Protein AF-0000000069503944 (afdb_homodimer)

Secondary structure (DSSP, 8-state):
-BTTTTB------S---HHHHHHHIIIIIIHHH---SEEEE-S-GGGGSHHHHHHHHHHTPEEEE--TT-HHHHHHHHHHHHHHHHHHHTTT-S-HHHHHHHHHHHHHHSPBTTBSS-HHHHHHSSPEEE-GGGG--S------TTS-HHHHHHHHHHHHTS-EEGGG--SSS-SEEEP-GGG-SEEEEE--SSS-GGGS-EEEEEEEEEE-SSEEEEEETTEEEEEEGGGEEEPEEE--TTS--------------SEEE-TTS-EEE---------/-BTTTTB------S---HHHHHHHIIIIIIHHH---SEEEE-S-GGGGSHHHHHHHHHHTPEEEE--TT-HHHHHHHHHHHHHHHHHHHTTT-S-HHHHHHHHHHHHHHSPBTTBSS-HHHHHHSSPEEE-GGGG--S------TTS-HHHHHHHHHHHHTS-EEGGG--SSS-SEEEP-GGG-SEEEEE--SSS-GGGS-EEEEEEEEEE-SSEEEEEETTEEEEEEGGGEEEPEEE--TTS--------------SEEE-TTS-EEE---------

Radius of gyration: 28.43 Å; Cα contacts (8 Å, |Δi|>4): 899; chains: 2; bounding box: 60×109×86 Å

Structure (mmCIF, N/CA/C/O backbone):
data_AF-0000000069503944-model_v1
#
loop_
_entity.id
_entity.type
_entity.pdbx_description
1 polymer 'Integrase catalytic domain-containing protein'
#
loop_
_atom_site.group_PDB
_atom_site.id
_atom_site.type_symbol
_atom_site.label_atom_id
_atom_site.label_alt_id
_atom_site.label_comp_id
_atom_site.label_asym_id
_atom_site.label_entity_id
_atom_site.label_seq_id
_atom_site.pdbx_PDB_ins_code
_atom_site.Cartn_x
_atom_site.Cartn_y
_atom_site.Cartn_z
_atom_site.occupancy
_atom_site.B_iso_or_equiv
_atom_site.auth_seq_id
_atom_site.auth_comp_id
_atom_site.auth_asym_id
_atom_site.auth_atom_id
_atom_site.pdbx_PDB_model_num
ATOM 1 N N . MET A 1 1 ? -11.898 -1.42 -0.813 1 74.88 1 MET A N 1
ATOM 2 C CA . MET A 1 1 ? -11.641 -1.3 0.619 1 74.88 1 MET A CA 1
ATOM 3 C C . MET A 1 1 ? -11.383 -2.668 1.242 1 74.88 1 MET A C 1
ATOM 5 O O . MET A 1 1 ? -12.062 -3.643 0.906 1 74.88 1 MET A O 1
ATOM 9 N N . TYR A 1 2 ? -10.242 -2.635 2.072 1 71.25 2 TYR A N 1
ATOM 10 C CA . TYR A 1 2 ? -10.125 -3.756 3 1 71.25 2 TYR A CA 1
ATOM 11 C C . TYR A 1 2 ? -11.016 -3.547 4.219 1 71.25 2 TYR A C 1
ATOM 13 O O . TYR A 1 2 ? -10.711 -2.719 5.082 1 71.25 2 TYR A O 1
ATOM 21 N N . ARG A 1 3 ? -12.062 -4.277 4.316 1 67.62 3 ARG A N 1
ATOM 22 C CA . ARG A 1 3 ? -13.125 -4 5.277 1 67.62 3 ARG A CA 1
ATOM 23 C C . ARG A 1 3 ? -12.633 -4.188 6.707 1 67.62 3 ARG A C 1
ATOM 25 O O . ARG A 1 3 ? -12.93 -3.371 7.582 1 67.62 3 ARG A O 1
ATOM 32 N N . PHE A 1 4 ? -11.906 -5.23 6.918 1 68.62 4 PHE A N 1
ATOM 33 C CA . PHE A 1 4 ? -11.5 -5.539 8.281 1 68.62 4 PHE A CA 1
ATOM 34 C C . PHE A 1 4 ? -10.633 -4.422 8.852 1 68.62 4 PHE A C 1
ATOM 36 O O . PHE A 1 4 ? -10.758 -4.082 10.031 1 68.62 4 PHE A O 1
ATOM 43 N N . PHE A 1 5 ? -9.898 -3.787 8.031 1 72.25 5 PHE A N 1
ATOM 44 C CA . PHE A 1 5 ? -8.992 -2.748 8.5 1 72.25 5 PHE A CA 1
ATOM 45 C C . PHE A 1 5 ? -9.531 -1.364 8.156 1 72.25 5 PHE A C 1
ATOM 47 O O . PHE A 1 5 ? -8.922 -0.352 8.508 1 72.25 5 PHE A O 1
ATOM 54 N N . ARG A 1 6 ? -10.68 -1.312 7.492 1 76.19 6 ARG A N 1
ATOM 55 C CA . ARG A 1 6 ? -11.273 -0.061 7.027 1 76.19 6 ARG A CA 1
ATOM 56 C C . ARG A 1 6 ? -10.266 0.748 6.215 1 76.19 6 ARG A C 1
ATOM 58 O O . ARG A 1 6 ? -10.156 1.964 6.383 1 76.19 6 ARG A O 1
ATOM 65 N N . TRP A 1 7 ? -9.477 0.04 5.457 1 84.25 7 TRP A N 1
ATOM 66 C CA . TRP A 1 7 ? -8.461 0.648 4.598 1 84.25 7 TRP A CA 1
ATOM 67 C C . TRP A 1 7 ? -9.047 0.993 3.23 1 84.25 7 TRP A C 1
ATOM 69 O O . TRP A 1 7 ? -9.391 0.1 2.451 1 84.25 7 TRP A O 1
ATOM 79 N N . PRO A 1 8 ? -9.094 2.268 2.977 1 88.5 8 PRO A N 1
ATOM 80 C CA . PRO A 1 8 ? -9.625 2.646 1.666 1 88.5 8 PRO A CA 1
ATOM 81 C C . PRO A 1 8 ? -8.531 2.822 0.613 1 88.5 8 PRO A C 1
ATOM 83 O O . PRO A 1 8 ? -7.438 3.297 0.928 1 88.5 8 PRO A O 1
ATOM 86 N N . GLU A 1 9 ? -8.789 2.291 -0.595 1 89.19 9 GLU A N 1
ATOM 87 C CA . GLU A 1 9 ? -8.047 2.662 -1.796 1 89.19 9 GLU A CA 1
ATOM 88 C C . GLU A 1 9 ? -8.953 3.348 -2.814 1 89.19 9 GLU A C 1
ATOM 90 O O . GLU A 1 9 ? -10.094 2.922 -3.029 1 89.19 9 GLU A O 1
ATOM 95 N N . ALA A 1 10 ? -8.492 4.445 -3.303 1 89.25 10 ALA A N 1
ATOM 96 C CA . ALA A 1 10 ? -9.25 5.191 -4.301 1 89.25 10 ALA A CA 1
ATOM 97 C C . ALA A 1 10 ? -8.414 5.453 -5.547 1 89.25 10 ALA A C 1
ATOM 99 O O . ALA A 1 10 ? -7.281 5.93 -5.453 1 89.25 10 ALA A O 1
ATOM 100 N N . PHE A 1 11 ? -8.984 5.109 -6.688 1 90.44 11 PHE A N 1
ATOM 101 C CA . PHE A 1 11 ? -8.289 5.277 -7.957 1 90.44 11 PHE A CA 1
ATOM 102 C C . PHE A 1 11 ? -9.148 6.047 -8.953 1 90.44 11 PHE A C 1
ATOM 104 O O . PHE A 1 11 ? -10.289 5.66 -9.219 1 90.44 11 PHE A O 1
ATOM 111 N N . PRO A 1 12 ? -8.5 7.133 -9.445 1 87.69 12 PRO A N 1
ATOM 112 C CA . PRO A 1 12 ? -9.242 7.781 -10.531 1 87.69 12 PRO A CA 1
ATOM 113 C C . PRO A 1 12 ? -9.32 6.914 -11.781 1 87.69 12 PRO A C 1
ATOM 115 O O . PRO A 1 12 ? -8.367 6.199 -12.109 1 87.69 12 PRO A O 1
ATOM 118 N N . MET A 1 13 ? -10.461 6.844 -12.352 1 87.5 13 MET A N 1
ATOM 119 C CA . MET A 1 13 ? -10.641 6.047 -13.562 1 87.5 13 MET A CA 1
ATOM 120 C C . MET A 1 13 ? -11.117 6.918 -14.719 1 87.5 13 MET A C 1
ATOM 122 O O . MET A 1 13 ? -11.922 7.828 -14.523 1 87.5 13 MET A O 1
ATOM 126 N N . SER A 1 14 ? -10.531 6.582 -15.938 1 85.44 14 SER A N 1
ATOM 127 C CA . SER A 1 14 ? -10.93 7.316 -17.141 1 85.44 14 SER A CA 1
ATOM 128 C C . SER A 1 14 ? -12.32 6.898 -17.594 1 85.44 14 SER A C 1
ATOM 130 O O . SER A 1 14 ? -13.047 7.695 -18.188 1 85.44 14 SER A O 1
ATOM 132 N N . ASP A 1 15 ? -12.664 5.629 -17.391 1 87.69 15 ASP A N 1
ATOM 133 C CA . ASP A 1 15 ? -13.961 5.078 -17.75 1 87.69 15 ASP A CA 1
ATOM 134 C C . ASP A 1 15 ? -14.352 3.926 -16.828 1 87.69 15 ASP A C 1
ATOM 136 O O . ASP A 1 15 ? -13.57 3.537 -15.953 1 87.69 15 ASP A O 1
ATOM 140 N N . GLN A 1 16 ? -15.547 3.531 -17.047 1 85.75 16 GLN A N 1
ATOM 141 C CA . GLN A 1 16 ? -16.031 2.467 -16.172 1 85.75 16 GLN A CA 1
ATOM 142 C C . GLN A 1 16 ? -16.109 1.139 -16.922 1 85.75 16 GLN A C 1
ATOM 144 O O . GLN A 1 16 ? -16.953 0.296 -16.609 1 85.75 16 GLN A O 1
ATOM 149 N N . LEU A 1 17 ? -15.273 1.014 -17.844 1 86.88 17 LEU A N 1
ATOM 150 C CA . LEU A 1 17 ? -15.273 -0.232 -18.594 1 86.88 17 LEU A CA 1
ATOM 151 C C . LEU A 1 17 ? -14.719 -1.379 -17.766 1 86.88 17 LEU A C 1
ATOM 153 O O . LEU A 1 17 ? -13.883 -1.162 -16.875 1 86.88 17 LEU A O 1
ATOM 157 N N . ALA A 1 18 ? -15.133 -2.506 -18.125 1 85.88 18 ALA A N 1
ATOM 158 C CA . ALA A 1 18 ? -14.758 -3.697 -17.359 1 85.88 18 ALA A CA 1
ATOM 159 C C . ALA A 1 18 ? -13.242 -3.887 -17.344 1 85.88 18 ALA A C 1
ATOM 161 O O . ALA A 1 18 ? -12.664 -4.23 -16.312 1 85.88 18 ALA A O 1
ATOM 162 N N . ASP A 1 19 ? -12.656 -3.613 -18.453 1 86.88 19 ASP A N 1
ATOM 163 C CA . ASP A 1 19 ? -11.211 -3.781 -18.547 1 86.88 19 ASP A CA 1
ATOM 164 C C . ASP A 1 19 ? -10.477 -2.811 -17.625 1 86.88 19 ASP A C 1
ATOM 166 O O . ASP A 1 19 ? -9.523 -3.195 -16.938 1 86.88 19 ASP A O 1
ATOM 170 N N . THR A 1 20 ? -10.938 -1.623 -17.688 1 89.25 20 THR A N 1
ATOM 171 C CA . THR A 1 20 ? -10.328 -0.6 -16.844 1 89.25 20 THR A CA 1
ATOM 172 C C . THR A 1 20 ? -10.484 -0.954 -15.359 1 89.25 20 THR A C 1
ATOM 174 O O . THR A 1 20 ? -9.523 -0.892 -14.594 1 89.25 20 THR A O 1
ATOM 177 N N . VAL A 1 21 ? -11.609 -1.368 -15 1 90.25 21 VAL A N 1
ATOM 178 C CA . VAL A 1 21 ? -11.906 -1.705 -13.617 1 90.25 21 VAL A CA 1
ATOM 179 C C . VAL A 1 21 ? -11.078 -2.918 -13.188 1 90.25 21 VAL A C 1
ATOM 181 O O . VAL A 1 21 ? -10.5 -2.93 -12.102 1 90.25 21 VAL A O 1
ATOM 184 N N . ALA A 1 22 ? -11.055 -3.857 -14.047 1 90.69 22 ALA A N 1
ATOM 185 C CA . ALA A 1 22 ? -10.305 -5.07 -13.742 1 90.69 22 ALA A CA 1
ATOM 186 C C . ALA A 1 22 ? -8.82 -4.77 -13.555 1 90.69 22 ALA A C 1
ATOM 188 O O . ALA A 1 22 ? -8.188 -5.273 -12.625 1 90.69 22 ALA A O 1
ATOM 189 N N . ARG A 1 23 ? -8.359 -3.941 -14.383 1 89.94 23 ARG A N 1
ATOM 190 C CA . ARG A 1 23 ? -6.945 -3.574 -14.312 1 89.94 23 ARG A CA 1
ATOM 191 C C . ARG A 1 23 ? -6.641 -2.818 -13.023 1 89.94 23 ARG A C 1
ATOM 193 O O . ARG A 1 23 ? -5.637 -3.09 -12.367 1 89.94 23 ARG A O 1
ATOM 200 N N . ILE A 1 24 ? -7.441 -1.961 -12.711 1 91.38 24 ILE A N 1
ATOM 201 C CA . ILE A 1 24 ? -7.242 -1.155 -11.516 1 91.38 24 ILE A CA 1
ATOM 202 C C . ILE A 1 24 ? -7.344 -2.043 -10.273 1 91.38 24 ILE A C 1
ATOM 204 O O . ILE A 1 24 ? -6.57 -1.886 -9.328 1 91.38 24 ILE A O 1
ATOM 208 N N . LEU A 1 25 ? -8.266 -2.945 -10.281 1 92.56 25 LEU A N 1
ATOM 209 C CA . LEU A 1 25 ? -8.406 -3.867 -9.164 1 92.56 25 LEU A CA 1
ATOM 210 C C . LEU A 1 25 ? -7.145 -4.707 -8.992 1 92.56 25 LEU A C 1
ATOM 212 O O . LEU A 1 25 ? -6.648 -4.871 -7.871 1 92.56 25 LEU A O 1
ATOM 216 N N . TYR A 1 26 ? -6.688 -5.195 -10.086 1 92.31 26 TYR A N 1
ATOM 217 C CA . TYR A 1 26 ? -5.508 -6.051 -10.016 1 92.31 26 TYR A CA 1
ATOM 218 C C . TYR A 1 26 ? -4.277 -5.246 -9.617 1 92.31 26 TYR A C 1
ATOM 220 O O . TYR A 1 26 ? -3.607 -5.566 -8.625 1 92.31 26 TYR A O 1
ATOM 228 N N . ASP A 1 27 ? -3.988 -4.148 -10.312 1 91.06 27 ASP A N 1
ATOM 229 C CA . ASP A 1 27 ? -2.775 -3.365 -10.102 1 91.06 27 ASP A CA 1
ATOM 230 C C . ASP A 1 27 ? -2.84 -2.604 -8.773 1 91.06 27 ASP A C 1
ATOM 232 O O . ASP A 1 27 ? -1.824 -2.443 -8.094 1 91.06 27 ASP A O 1
ATOM 236 N N . GLY A 1 28 ? -3.945 -2.201 -8.484 1 90.12 28 GLY A N 1
ATOM 237 C CA . GLY A 1 28 ? -4.105 -1.33 -7.328 1 90.12 28 GLY A CA 1
ATOM 238 C C . GLY A 1 28 ? -4.266 -2.09 -6.023 1 90.12 28 GLY A C 1
ATOM 239 O O . GLY A 1 28 ? -3.797 -1.641 -4.977 1 90.12 28 GLY A O 1
ATOM 240 N N . TRP A 1 29 ? -4.926 -3.193 -6.141 1 91.5 29 TRP A N 1
ATOM 241 C CA . TRP A 1 29 ? -5.238 -3.893 -4.898 1 91.5 29 TRP A CA 1
ATOM 242 C C . TRP A 1 29 ? -4.512 -5.23 -4.828 1 91.5 29 TRP A C 1
ATOM 244 O O . TRP A 1 29 ? -3.684 -5.449 -3.941 1 91.5 29 TRP A O 1
ATOM 254 N N . ILE A 1 30 ? -4.801 -6.086 -5.758 1 91.5 30 ILE A N 1
ATOM 255 C CA . ILE A 1 30 ? -4.34 -7.469 -5.688 1 91.5 30 ILE A CA 1
ATOM 256 C C . ILE A 1 30 ? -2.814 -7.504 -5.633 1 91.5 30 ILE A C 1
ATOM 258 O O . ILE A 1 30 ? -2.234 -8.234 -4.828 1 91.5 30 ILE A O 1
ATOM 262 N N . ALA A 1 31 ? -2.211 -6.75 -6.43 1 90.19 31 ALA A N 1
ATOM 263 C CA . ALA A 1 31 ? -0.754 -6.75 -6.527 1 90.19 31 ALA A CA 1
ATOM 264 C C . ALA A 1 31 ? -0.118 -6.23 -5.242 1 90.19 31 ALA A C 1
ATOM 266 O O . ALA A 1 31 ? 1.064 -6.469 -4.988 1 90.19 31 ALA A O 1
ATOM 267 N N . ARG A 1 32 ? -0.896 -5.57 -4.441 1 87.81 32 ARG A N 1
ATOM 268 C CA . ARG A 1 32 ? -0.339 -4.938 -3.246 1 87.81 32 ARG A CA 1
ATOM 269 C C . ARG A 1 32 ? -0.749 -5.695 -1.987 1 87.81 32 ARG A C 1
ATOM 271 O O . ARG A 1 32 ? 0.05 -5.848 -1.061 1 87.81 32 ARG A O 1
ATOM 278 N N . PHE A 1 33 ? -1.939 -6.152 -2.012 1 88.69 33 PHE A N 1
ATOM 279 C CA . PHE A 1 33 ? -2.473 -6.703 -0.77 1 88.69 33 PHE A CA 1
ATOM 280 C C . PHE A 1 33 ? -2.754 -8.195 -0.917 1 88.69 33 PHE A C 1
ATOM 282 O O . PHE A 1 33 ? -3.119 -8.859 0.054 1 88.69 33 PHE A O 1
ATOM 289 N N . GLY A 1 34 ? -2.562 -8.68 -2.113 1 88.75 34 GLY A N 1
ATOM 290 C CA . GLY A 1 34 ? -2.889 -10.078 -2.344 1 88.75 34 GLY A CA 1
ATOM 291 C C . GLY A 1 34 ? -4.359 -10.312 -2.645 1 88.75 34 GLY A C 1
ATOM 292 O O . GLY A 1 34 ? -5.141 -9.359 -2.709 1 88.75 34 GLY A O 1
ATOM 293 N N . VAL A 1 35 ? -4.688 -11.547 -2.805 1 90.62 35 VAL A N 1
ATOM 294 C CA . VAL A 1 35 ? -6.035 -11.938 -3.209 1 90.62 35 VAL A CA 1
ATOM 295 C C . VAL A 1 35 ? -6.949 -11.977 -1.988 1 90.62 35 VAL A C 1
ATOM 297 O O . VAL A 1 35 ? -6.676 -12.695 -1.021 1 90.62 35 VAL A O 1
ATOM 300 N N . PRO A 1 36 ? -8 -11.219 -2.053 1 88.5 36 PRO A N 1
ATOM 301 C CA . PRO A 1 36 ? -8.977 -11.328 -0.964 1 88.5 36 PRO A CA 1
ATOM 302 C C . PRO A 1 36 ? -9.844 -12.578 -1.074 1 88.5 36 PRO A C 1
ATOM 304 O O . PRO A 1 36 ? -10.016 -13.125 -2.168 1 88.5 36 PRO A O 1
ATOM 307 N N . GLU A 1 37 ? -10.352 -12.945 0.055 1 84.69 37 GLU A N 1
ATOM 308 C CA . GLU A 1 37 ? -11.258 -14.094 0.048 1 84.69 37 GLU A CA 1
ATOM 309 C C . GLU A 1 37 ? -12.578 -13.75 -0.638 1 84.69 37 GLU A C 1
ATOM 311 O O . GLU A 1 37 ? -13.078 -14.531 -1.445 1 84.69 37 GLU A O 1
ATOM 316 N N . ILE A 1 38 ? -13.062 -12.602 -0.254 1 86.56 38 ILE A N 1
ATOM 317 C CA . ILE A 1 38 ? -14.367 -12.188 -0.761 1 86.56 38 ILE A CA 1
ATOM 318 C C . ILE A 1 38 ? -14.258 -10.797 -1.382 1 86.56 38 ILE A C 1
ATOM 320 O O . ILE A 1 38 ? -13.617 -9.906 -0.818 1 86.56 38 ILE A O 1
ATOM 324 N N . ILE A 1 39 ? -14.727 -10.695 -2.555 1 89.06 39 ILE A N 1
ATOM 325 C CA . ILE A 1 39 ? -14.883 -9.398 -3.199 1 89.06 39 ILE A CA 1
ATOM 326 C C . ILE A 1 39 ? -16.359 -9.016 -3.244 1 89.06 39 ILE A C 1
ATOM 328 O O . ILE A 1 39 ? -17.172 -9.703 -3.881 1 89.06 39 ILE A O 1
ATOM 332 N N . THR A 1 40 ? -16.719 -7.961 -2.551 1 87.69 40 THR A N 1
ATOM 333 C CA . THR A 1 40 ? -18.094 -7.465 -2.551 1 87.69 40 THR A CA 1
ATOM 334 C C . THR A 1 40 ? -18.25 -6.305 -3.525 1 87.69 40 THR A C 1
ATOM 336 O O . THR A 1 40 ? -17.484 -5.336 -3.477 1 87.69 40 THR A O 1
ATOM 339 N N . THR A 1 41 ? -19.125 -6.473 -4.43 1 87.69 41 THR A N 1
ATOM 340 C CA . THR A 1 41 ? -19.344 -5.426 -5.418 1 87.69 41 THR A CA 1
ATOM 341 C C . THR A 1 41 ? -20.781 -4.902 -5.344 1 87.69 41 THR A C 1
ATOM 343 O O . THR A 1 41 ? -21.672 -5.578 -4.82 1 87.69 41 THR A O 1
ATOM 346 N N . ASP A 1 42 ? -20.953 -3.723 -5.77 1 83.69 42 ASP A N 1
ATOM 347 C CA . ASP A 1 42 ? -22.328 -3.271 -5.988 1 83.69 42 ASP A CA 1
ATOM 348 C C . ASP A 1 42 ? -22.906 -3.871 -7.266 1 83.69 42 ASP A C 1
ATOM 350 O O . ASP A 1 42 ? -22.328 -4.797 -7.844 1 83.69 42 ASP A O 1
ATOM 354 N N . ARG A 1 43 ? -24.078 -3.443 -7.68 1 78.94 43 ARG A N 1
ATOM 355 C CA . ARG A 1 43 ? -24.75 -4.047 -8.828 1 78.94 43 ARG A CA 1
ATOM 356 C C . ARG A 1 43 ? -24.406 -3.311 -10.117 1 78.94 43 ARG A C 1
ATOM 358 O O . ARG A 1 43 ? -25.203 -3.293 -11.062 1 78.94 43 ARG A O 1
ATOM 365 N N . GLY A 1 44 ? -23.266 -2.744 -10.133 1 82.31 44 GLY A N 1
ATOM 366 C CA . GLY A 1 44 ? -22.859 -2.062 -11.352 1 82.31 44 GLY A CA 1
ATOM 367 C C . GLY A 1 44 ? -22.578 -3.012 -12.5 1 82.31 44 GLY A C 1
ATOM 368 O O . GLY A 1 44 ? -22.062 -4.113 -12.297 1 82.31 44 GLY A O 1
ATOM 369 N N . THR A 1 45 ? -22.797 -2.65 -13.633 1 82.88 45 THR A N 1
ATOM 370 C CA . THR A 1 45 ? -22.703 -3.488 -14.828 1 82.88 45 THR A CA 1
ATOM 371 C C . THR A 1 45 ? -21.266 -3.955 -15.055 1 82.88 45 THR A C 1
ATOM 373 O O . THR A 1 45 ? -21.047 -5.059 -15.547 1 82.88 45 THR A O 1
ATOM 376 N N . ASN A 1 46 ? -20.406 -3.16 -14.75 1 84.75 46 ASN A N 1
ATOM 377 C CA . ASN A 1 46 ? -19 -3.518 -14.938 1 84.75 46 ASN A CA 1
ATOM 378 C C . ASN A 1 46 ? -18.625 -4.742 -14.109 1 84.75 46 ASN A C 1
ATOM 380 O O . ASN A 1 46 ? -17.812 -5.555 -14.531 1 84.75 46 ASN A O 1
ATOM 384 N N . PHE A 1 47 ? -19.25 -4.91 -13.016 1 86.5 47 PHE A N 1
ATOM 385 C CA . PHE A 1 47 ? -18.906 -6.016 -12.125 1 86.5 47 PHE A CA 1
ATOM 386 C C . PHE A 1 47 ? -19.688 -7.273 -12.516 1 86.5 47 PHE A C 1
ATOM 388 O O . PHE A 1 47 ? -19.438 -8.344 -11.961 1 86.5 47 PHE A O 1
ATOM 395 N N . GLU A 1 48 ? -20.547 -7.078 -13.453 1 83.62 48 GLU A N 1
ATOM 396 C CA . GLU A 1 48 ? -21.312 -8.219 -13.938 1 83.62 48 GLU A CA 1
ATOM 397 C C . GLU A 1 48 ? -20.781 -8.727 -15.273 1 83.62 48 GLU A C 1
ATOM 399 O O . GLU A 1 48 ? -21.281 -9.695 -15.828 1 83.62 48 GLU A O 1
ATOM 404 N N . SER A 1 49 ? -19.844 -8.125 -15.711 1 85.12 49 SER A N 1
ATOM 405 C CA . SER A 1 49 ? -19.25 -8.492 -16.984 1 85.12 49 SER A CA 1
ATOM 406 C C . SER A 1 49 ? -18.562 -9.852 -16.906 1 85.12 49 SER A C 1
ATOM 408 O O . SER A 1 49 ? -18.188 -10.312 -15.828 1 85.12 49 SER A O 1
ATOM 410 N N . ASN A 1 50 ? -18.453 -10.438 -18 1 86.88 50 ASN A N 1
ATOM 411 C CA . ASN A 1 50 ? -17.734 -11.703 -18.109 1 86.88 50 ASN A CA 1
ATOM 412 C C . ASN A 1 50 ? -16.266 -11.555 -17.688 1 86.88 50 ASN A C 1
ATOM 414 O O . ASN A 1 50 ? -15.703 -12.461 -17.078 1 86.88 50 ASN A O 1
ATOM 418 N N . LEU A 1 51 ? -15.844 -10.438 -18.031 1 86.56 51 LEU A N 1
ATOM 419 C CA . LEU A 1 51 ? -14.445 -10.195 -17.688 1 86.56 51 LEU A CA 1
ATOM 420 C C . LEU A 1 51 ? -14.25 -10.188 -16.172 1 86.56 51 LEU A C 1
ATOM 422 O O . LEU A 1 51 ? -13.312 -10.812 -15.664 1 86.56 51 LEU A O 1
ATOM 426 N N . PHE A 1 52 ? -15.086 -9.547 -15.531 1 89.38 52 PHE A N 1
ATOM 427 C CA . PHE A 1 52 ? -14.945 -9.461 -14.086 1 89.38 52 PHE A CA 1
ATOM 428 C C . PHE A 1 52 ? -15.164 -10.82 -13.438 1 89.38 52 PHE A C 1
ATOM 430 O O . PHE A 1 52 ? -14.461 -11.188 -12.492 1 89.38 52 PHE A O 1
ATOM 437 N N . GLN A 1 53 ? -16.016 -11.523 -13.953 1 87.5 53 GLN A N 1
ATOM 438 C CA . GLN A 1 53 ? -16.25 -12.875 -13.461 1 87.5 53 GLN A CA 1
ATOM 439 C C . GLN A 1 53 ? -15.016 -13.758 -13.688 1 87.5 53 GLN A C 1
ATOM 441 O O . GLN A 1 53 ? -14.609 -14.5 -12.789 1 87.5 53 GLN A O 1
ATOM 446 N N . ALA A 1 54 ? -14.516 -13.648 -14.812 1 88.5 54 ALA A N 1
ATOM 447 C CA . ALA A 1 54 ? -13.312 -14.414 -15.141 1 88.5 54 ALA A CA 1
ATOM 448 C C . ALA A 1 54 ? -12.148 -14.008 -14.242 1 88.5 54 ALA A C 1
ATOM 450 O O . ALA A 1 54 ? -11.336 -14.852 -13.844 1 88.5 54 ALA A O 1
ATOM 451 N N . LEU A 1 55 ? -12.078 -12.727 -13.984 1 89.94 55 LEU A N 1
ATOM 452 C CA . LEU A 1 55 ? -11.016 -12.234 -13.102 1 89.94 55 LEU A CA 1
ATOM 453 C C . LEU A 1 55 ? -11.164 -12.82 -11.703 1 89.94 55 LEU A C 1
ATOM 455 O O . LEU A 1 55 ? -10.18 -13.266 -11.109 1 89.94 55 LEU A O 1
ATOM 459 N N . THR A 1 56 ? -12.344 -12.781 -11.195 1 90 56 THR A N 1
ATOM 460 C CA . THR A 1 56 ? -12.562 -13.305 -9.852 1 90 56 THR A CA 1
ATOM 461 C C . THR A 1 56 ? -12.242 -14.797 -9.797 1 90 56 THR A C 1
ATOM 463 O O . THR A 1 56 ? -11.711 -15.281 -8.797 1 90 56 THR A O 1
ATOM 466 N N . LYS A 1 57 ? -12.5 -15.461 -10.828 1 86.38 57 LYS A N 1
ATOM 467 C CA . LYS A 1 57 ? -12.148 -16.875 -10.914 1 86.38 57 LYS A CA 1
ATOM 468 C C . LYS A 1 57 ? -10.633 -17.062 -10.961 1 86.38 57 LYS A C 1
ATOM 470 O O . LYS A 1 57 ? -10.094 -17.938 -10.281 1 86.38 57 LYS A O 1
ATOM 475 N N . PHE A 1 58 ? -10.102 -16.281 -11.75 1 86.31 58 PHE A N 1
ATOM 476 C CA . PHE A 1 58 ? -8.648 -16.281 -11.836 1 86.31 58 PHE A CA 1
ATOM 477 C C . PHE A 1 58 ? -8.023 -16.062 -10.469 1 86.31 58 PHE A C 1
ATOM 479 O O . PHE A 1 58 ? -7.047 -16.719 -10.102 1 86.31 58 PHE A O 1
ATOM 486 N N . LEU A 1 59 ? -8.5 -15.164 -9.719 1 89.69 59 LEU A N 1
ATOM 487 C CA . LEU A 1 59 ? -7.973 -14.805 -8.406 1 89.69 59 LEU A CA 1
ATOM 488 C C . LEU A 1 59 ? -8.32 -15.867 -7.367 1 89.69 59 LEU A C 1
ATOM 490 O O . LEU A 1 59 ? -7.617 -16.016 -6.367 1 89.69 59 LEU A O 1
ATOM 494 N N . GLY A 1 60 ? -9.367 -16.594 -7.645 1 87.88 60 GLY A N 1
ATOM 495 C CA . GLY A 1 60 ? -9.875 -17.531 -6.656 1 87.88 60 GLY A CA 1
ATOM 496 C C . GLY A 1 60 ? -10.695 -16.859 -5.566 1 87.88 60 GLY A C 1
ATOM 497 O O . GLY A 1 60 ? -10.781 -17.375 -4.449 1 87.88 60 GLY A O 1
ATOM 498 N N . SER A 1 61 ? -11.172 -15.703 -5.82 1 88.56 61 SER A N 1
ATOM 499 C CA . SER A 1 61 ? -12 -14.961 -4.879 1 88.56 61 SER A CA 1
ATOM 500 C C . SER A 1 61 ? -13.484 -15.273 -5.086 1 88.56 61 SER A C 1
ATOM 502 O O . SER A 1 61 ? -13.898 -15.641 -6.188 1 88.56 61 SER A O 1
ATOM 504 N N . CYS A 1 62 ? -14.195 -15.148 -4.02 1 86.19 62 CYS A N 1
ATOM 505 C CA . CYS A 1 62 ? -15.648 -15.227 -4.117 1 86.19 62 CYS A CA 1
ATOM 506 C C . CYS A 1 62 ? -16.25 -13.836 -4.293 1 86.19 62 CYS A C 1
ATOM 508 O O . CYS A 1 62 ? -15.992 -12.938 -3.5 1 86.19 62 CYS A O 1
ATOM 510 N N . LYS A 1 63 ? -17.016 -13.766 -5.375 1 88.25 63 LYS A N 1
ATOM 511 C CA . LYS A 1 63 ? -17.672 -12.492 -5.609 1 88.25 63 LYS A CA 1
ATOM 512 C C . LYS A 1 63 ? -19.094 -12.492 -5.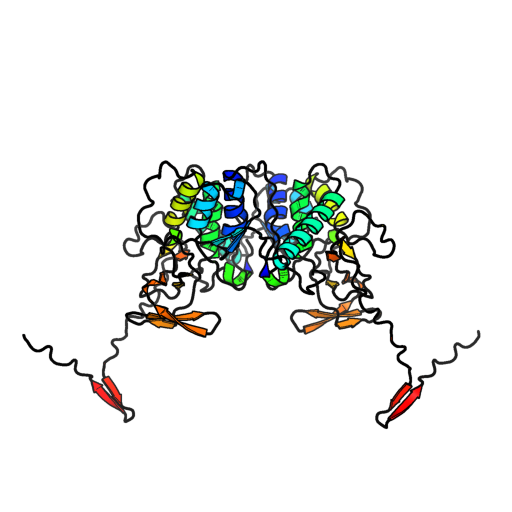031 1 88.25 63 LYS A C 1
ATOM 514 O O . LYS A 1 63 ? -19.875 -13.406 -5.301 1 88.25 63 LYS A O 1
ATOM 519 N N . ILE A 1 64 ? -19.359 -11.453 -4.203 1 84.88 64 ILE A N 1
ATOM 520 C CA . ILE A 1 64 ? -20.719 -11.305 -3.682 1 84.88 64 ILE A CA 1
ATOM 521 C C . ILE A 1 64 ? -21.219 -9.891 -3.951 1 84.88 64 ILE A C 1
ATOM 523 O O . ILE A 1 64 ? -20.438 -8.961 -4.133 1 84.88 64 ILE A O 1
ATOM 527 N N . ARG A 1 65 ? -22.531 -9.852 -4.082 1 83.69 65 ARG A N 1
ATOM 528 C CA . ARG A 1 65 ? -23.156 -8.555 -4.266 1 83.69 65 ARG A CA 1
ATOM 529 C C . ARG A 1 65 ? -23.609 -7.969 -2.93 1 83.69 65 ARG A C 1
ATOM 531 O O . ARG A 1 65 ? -23.984 -8.711 -2.016 1 83.69 65 ARG A O 1
ATOM 538 N N . THR A 1 66 ? -23.406 -6.645 -2.871 1 78.38 66 THR A N 1
ATOM 539 C CA . THR A 1 66 ? -24 -5.984 -1.717 1 78.38 66 THR A CA 1
ATOM 540 C C . THR A 1 66 ? -25.5 -6.223 -1.681 1 78.38 66 THR A C 1
ATOM 542 O O . THR A 1 66 ? -26.172 -6.219 -2.723 1 78.38 66 THR A O 1
ATOM 545 N N . THR A 1 67 ? -25.844 -6.879 -0.62 1 70.31 67 THR A N 1
ATOM 546 C CA . THR A 1 67 ? -27.266 -7.129 -0.491 1 70.31 67 THR A CA 1
ATOM 547 C C . THR A 1 67 ? -27.875 -6.258 0.603 1 70.31 67 THR A C 1
ATOM 549 O O . THR A 1 67 ? -27.172 -5.816 1.514 1 70.31 67 THR A O 1
ATOM 552 N N . ALA A 1 68 ? -29.141 -6.012 0.314 1 64.75 68 ALA A N 1
ATOM 553 C CA . ALA A 1 68 ? -29.906 -5.301 1.323 1 64.75 68 ALA A CA 1
ATOM 554 C C . ALA A 1 68 ? -29.828 -6 2.676 1 64.75 68 ALA A C 1
ATOM 556 O O . ALA A 1 68 ? -30.031 -5.371 3.721 1 64.75 68 ALA A O 1
ATOM 557 N N . PHE A 1 69 ? -29.297 -7.195 2.576 1 56.44 69 PHE A N 1
ATOM 558 C CA . PHE A 1 69 ? -29.406 -8.016 3.777 1 56.44 69 PHE A CA 1
ATOM 559 C C . PHE A 1 69 ? -28.172 -7.844 4.652 1 56.44 69 PHE A C 1
ATOM 561 O O . PHE A 1 69 ? -28.141 -8.312 5.793 1 56.44 69 PHE A O 1
ATOM 568 N N . HIS A 1 70 ? -27.188 -7.223 4.176 1 64.75 70 HIS A N 1
ATOM 569 C CA . HIS A 1 70 ? -26.031 -6.996 5.027 1 64.75 70 HIS A CA 1
ATOM 570 C C . HIS A 1 70 ? -25.781 -5.504 5.242 1 64.75 70 HIS A C 1
ATOM 572 O O . HIS A 1 70 ? -24.75 -4.973 4.809 1 64.75 70 HIS A O 1
ATOM 578 N N . PRO A 1 71 ? -26.672 -4.934 6.016 1 64.75 71 PRO A N 1
ATOM 579 C CA . PRO A 1 71 ? -26.688 -3.479 6.172 1 64.75 71 PRO A CA 1
ATOM 580 C C . PRO A 1 71 ? -25.422 -2.951 6.855 1 64.75 71 PRO A C 1
ATOM 582 O O . PRO A 1 71 ? -24.938 -1.876 6.504 1 64.75 71 PRO A O 1
ATOM 585 N N . ALA A 1 72 ? -24.922 -3.834 7.707 1 64.69 72 ALA A N 1
ATOM 586 C CA . ALA A 1 72 ? -23.797 -3.33 8.492 1 64.69 72 ALA A CA 1
ATOM 587 C C . ALA A 1 72 ? -22.547 -3.15 7.613 1 64.69 72 ALA A C 1
ATOM 589 O O . ALA A 1 72 ? -21.891 -2.117 7.68 1 64.69 72 ALA A O 1
ATOM 590 N N . ALA A 1 73 ? -22.281 -4.145 6.863 1 66.06 73 ALA A N 1
ATOM 591 C CA . ALA A 1 73 ? -21.109 -4.062 5.992 1 66.06 73 ALA A CA 1
ATOM 592 C C . ALA A 1 73 ? -21.281 -2.963 4.949 1 66.06 73 ALA A C 1
ATOM 594 O O . ALA A 1 73 ? -20.328 -2.246 4.633 1 66.06 73 ALA A O 1
ATOM 595 N N . ASN A 1 74 ? -22.484 -2.795 4.574 1 73.44 74 ASN A N 1
ATOM 596 C CA . ASN A 1 74 ? -22.781 -1.754 3.596 1 73.44 74 ASN A CA 1
ATOM 597 C C . ASN A 1 74 ? -22.641 -0.36 4.203 1 73.44 74 ASN A C 1
ATOM 599 O O . ASN A 1 74 ? -22.203 0.575 3.527 1 73.44 74 ASN A O 1
ATOM 603 N N . GLY A 1 75 ? -22.938 -0.34 5.461 1 74.06 75 GLY A N 1
ATOM 604 C CA . GLY A 1 75 ? -22.875 0.943 6.145 1 74.06 75 GLY A CA 1
ATOM 605 C C . GLY A 1 75 ? -21.469 1.495 6.25 1 74.06 75 GLY A C 1
ATOM 606 O O . GLY A 1 75 ? -21.25 2.697 6.078 1 74.06 75 GLY A O 1
ATOM 607 N N . ILE A 1 76 ? -20.562 0.583 6.445 1 74.62 76 ILE A N 1
ATOM 608 C CA . ILE A 1 76 ? -19.172 1 6.57 1 74.62 76 ILE A CA 1
ATOM 609 C C . ILE A 1 76 ? -18.688 1.576 5.242 1 74.62 76 ILE A C 1
ATOM 611 O O . ILE A 1 76 ? -18.016 2.615 5.215 1 74.62 76 ILE A O 1
ATOM 615 N N . VAL A 1 77 ? -19.062 0.919 4.199 1 80.06 77 VAL A N 1
ATOM 616 C CA . VAL A 1 77 ? -18.641 1.363 2.877 1 80.06 77 VAL A CA 1
ATOM 617 C C . VAL A 1 77 ? -19.328 2.684 2.531 1 80.06 77 VAL A C 1
ATOM 619 O O . VAL A 1 77 ? -18.688 3.602 2.008 1 80.06 77 VAL A O 1
ATOM 622 N N . GLU A 1 78 ? -20.594 2.725 2.801 1 80.19 78 GLU A N 1
ATOM 623 C CA . GLU A 1 78 ? -21.359 3.941 2.531 1 80.19 78 GLU A CA 1
ATOM 624 C C . GLU A 1 78 ? -20.797 5.129 3.307 1 80.19 78 GLU A C 1
ATOM 626 O O . GLU A 1 78 ? -20.672 6.23 2.766 1 80.19 78 GLU A O 1
ATOM 631 N N . ARG A 1 79 ? -20.484 4.934 4.516 1 77.19 79 ARG A N 1
ATOM 632 C CA . ARG A 1 79 ? -19.891 5.988 5.336 1 77.19 79 ARG A CA 1
ATOM 633 C C . ARG A 1 79 ? -18.547 6.43 4.773 1 77.19 79 ARG A C 1
ATOM 635 O O . ARG A 1 79 ? -18.25 7.625 4.719 1 77.19 79 ARG A O 1
ATOM 642 N N . MET A 1 80 ? -17.797 5.477 4.41 1 80.44 80 MET A N 1
ATOM 643 C CA . MET A 1 80 ? -16.5 5.793 3.822 1 80.44 80 MET A CA 1
ATOM 644 C C . MET A 1 80 ? -16.656 6.617 2.551 1 80.44 80 MET A C 1
ATOM 646 O O . MET A 1 80 ? -15.922 7.582 2.33 1 80.44 80 MET A O 1
ATOM 650 N N . HIS A 1 81 ? -17.609 6.262 1.743 1 82.94 81 HIS A N 1
ATOM 651 C CA . HIS A 1 81 ? -17.859 7.004 0.515 1 82.94 81 HIS A CA 1
ATOM 652 C C . HIS A 1 81 ? -18.281 8.445 0.816 1 82.94 81 HIS A C 1
ATOM 654 O O . HIS A 1 81 ? -17.844 9.375 0.133 1 82.94 81 HIS A O 1
ATOM 660 N N . ARG A 1 82 ? -19.047 8.562 1.777 1 80.5 82 ARG A N 1
ATOM 661 C CA . ARG A 1 82 ? -19.5 9.898 2.168 1 80.5 82 ARG A CA 1
ATOM 662 C C . ARG A 1 82 ? -18.328 10.75 2.643 1 80.5 82 ARG A C 1
ATOM 664 O O . ARG A 1 82 ? -18.219 11.922 2.275 1 80.5 82 ARG A O 1
ATOM 671 N N . GLN A 1 83 ? -17.531 10.164 3.422 1 78.06 83 GLN A N 1
ATOM 672 C CA . GLN A 1 83 ? -16.344 10.867 3.926 1 78.06 83 GLN A CA 1
ATOM 673 C C . GLN A 1 83 ? -15.414 11.258 2.785 1 78.06 83 GLN A C 1
ATOM 675 O O . GLN A 1 83 ? -14.891 12.375 2.756 1 78.06 83 GLN A O 1
ATOM 680 N N . LEU A 1 84 ? -15.242 10.305 1.872 1 82.56 84 LEU A N 1
ATOM 681 C CA . LEU A 1 84 ? -14.383 10.562 0.718 1 82.56 84 LEU A CA 1
ATOM 682 C C . LEU A 1 84 ? -14.945 11.695 -0.13 1 82.56 84 LEU A C 1
ATOM 684 O O . LEU A 1 84 ? -14.211 12.625 -0.494 1 82.56 84 LEU A O 1
ATOM 688 N N . LYS A 1 85 ? -16.203 11.641 -0.369 1 82.19 85 LYS A N 1
ATOM 689 C CA . LYS A 1 85 ? -16.859 12.672 -1.176 1 82.19 85 LYS A CA 1
ATOM 690 C C . LYS A 1 85 ? -16.781 14.039 -0.5 1 82.19 85 LYS A C 1
ATOM 692 O O . LYS A 1 85 ? -16.484 15.039 -1.151 1 82.19 85 LYS A O 1
ATOM 697 N N . ALA A 1 86 ? -17.031 14.047 0.745 1 77.94 86 ALA A N 1
ATOM 698 C CA . ALA A 1 86 ? -16.984 15.289 1.502 1 77.94 86 ALA A CA 1
ATOM 699 C C . ALA A 1 86 ? -15.578 15.891 1.481 1 77.94 86 ALA A C 1
ATOM 701 O O . ALA A 1 86 ? -15.414 17.094 1.318 1 77.94 86 ALA A O 1
ATOM 702 N N . SER A 1 87 ? -14.656 15.031 1.602 1 76 87 SER A N 1
ATOM 703 C CA . SER A 1 87 ? -13.273 15.484 1.642 1 76 87 SER A CA 1
ATOM 704 C C . SER A 1 87 ? -12.828 16.016 0.284 1 76 87 SER A C 1
ATOM 706 O O . SER A 1 87 ? -12.07 16.984 0.211 1 76 87 SER A O 1
ATOM 708 N N . ILE A 1 88 ? -13.328 15.375 -0.738 1 78.06 88 ILE A N 1
ATOM 709 C CA . ILE A 1 88 ? -12.977 15.805 -2.084 1 78.06 88 ILE A CA 1
ATOM 710 C C . ILE A 1 88 ? -13.672 17.125 -2.4 1 78.06 88 ILE A C 1
ATOM 712 O O . ILE A 1 88 ? -13.07 18.031 -3.002 1 78.06 88 ILE A O 1
ATOM 716 N N . LYS A 1 89 ? -14.891 17.203 -2.027 1 75.25 89 LYS A N 1
ATOM 717 C CA . LYS A 1 89 ? -15.695 18.391 -2.305 1 75.25 89 LYS A CA 1
ATOM 718 C C . LYS A 1 89 ? -15.094 19.625 -1.632 1 75.25 89 LYS A C 1
ATOM 720 O O . LYS A 1 89 ? -15.195 20.734 -2.16 1 75.25 89 LYS A O 1
ATOM 725 N N . CYS A 1 90 ? -14.547 19.438 -0.512 1 67.88 90 CYS A N 1
ATOM 726 C CA . CYS A 1 90 ? -13.945 20.547 0.213 1 67.88 90 CYS A CA 1
ATOM 727 C C . CYS A 1 90 ? -12.812 21.172 -0.595 1 67.88 90 CYS A C 1
ATOM 729 O O . CYS A 1 90 ? -12.453 22.328 -0.37 1 67.88 90 CYS A O 1
ATOM 731 N N . HIS A 1 91 ? -12.266 20.484 -1.49 1 65.75 91 HIS A N 1
ATOM 732 C CA . HIS A 1 91 ? -11.125 20.984 -2.252 1 65.75 91 HIS A CA 1
ATOM 733 C C . HIS A 1 91 ? -11.578 21.641 -3.551 1 65.75 91 HIS A C 1
ATOM 735 O O . HIS A 1 91 ? -10.781 22.281 -4.234 1 65.75 91 HIS A O 1
ATOM 741 N N . ALA A 1 92 ? -12.805 22.047 -3.67 1 57.5 92 ALA A N 1
ATOM 742 C CA . ALA A 1 92 ? -13.414 22.797 -4.77 1 57.5 92 ALA A CA 1
ATOM 743 C C . ALA A 1 92 ? -12.586 22.656 -6.047 1 57.5 92 ALA A C 1
ATOM 745 O O . ALA A 1 92 ? -12.5 23.594 -6.84 1 57.5 92 ALA A O 1
ATOM 746 N N . SER A 1 93 ? -11.664 21.719 -6.125 1 59.06 93 SER A N 1
ATOM 747 C CA . SER A 1 93 ? -10.75 21.781 -7.262 1 59.06 93 SER A CA 1
ATOM 748 C C . SER A 1 93 ? -11.32 21.062 -8.477 1 59.06 93 SER A C 1
ATOM 750 O O . SER A 1 93 ? -12.102 20.109 -8.328 1 59.06 93 SER A O 1
ATOM 752 N N . MET A 1 94 ? -11.234 21.719 -9.594 1 59.59 94 MET A N 1
ATOM 753 C CA . MET A 1 94 ? -11.57 21.203 -10.914 1 59.59 94 MET A CA 1
ATOM 754 C C . MET A 1 94 ? -10.844 19.891 -11.188 1 59.59 94 MET A C 1
ATOM 756 O O . MET A 1 94 ? -11.258 19.109 -12.047 1 59.59 94 MET A O 1
ATOM 760 N N . HIS A 1 95 ? -9.812 19.625 -10.297 1 75.69 95 HIS A N 1
ATOM 761 C CA . HIS A 1 95 ? -9.109 18.375 -10.594 1 75.69 95 HIS A CA 1
ATOM 762 C C . HIS A 1 95 ? -9.102 17.438 -9.391 1 75.69 95 HIS A C 1
ATOM 764 O O . HIS A 1 95 ? -8.062 17.234 -8.766 1 75.69 95 HIS A O 1
ATOM 770 N N . TRP A 1 96 ? -10.25 16.828 -9.172 1 78.38 96 TRP A N 1
ATOM 771 C CA . TRP A 1 96 ? -10.469 16 -7.988 1 78.38 96 TRP A CA 1
ATOM 772 C C . TRP A 1 96 ? -9.461 14.859 -7.934 1 78.38 96 TRP A C 1
ATOM 774 O O . TRP A 1 96 ? -9.125 14.375 -6.852 1 78.38 96 TRP A O 1
ATOM 784 N N . SER A 1 97 ? -8.977 14.43 -9.078 1 82.06 97 SER A N 1
ATOM 785 C CA . SER A 1 97 ? -8.062 13.297 -9.109 1 82.06 97 SER A CA 1
ATOM 786 C C . SER A 1 97 ? -6.727 13.641 -8.469 1 82.06 97 SER A C 1
ATOM 788 O O . SER A 1 97 ? -6.043 12.766 -7.938 1 82.06 97 SER A O 1
ATOM 790 N N . GLU A 1 98 ? -6.441 14.883 -8.414 1 80.31 98 GLU A N 1
ATOM 791 C CA . GLU A 1 98 ? -5.148 15.312 -7.883 1 80.31 98 GLU A CA 1
ATOM 792 C C . GLU A 1 98 ? -5.156 15.32 -6.359 1 80.31 98 GLU A C 1
ATOM 794 O O . GLU A 1 98 ? -4.102 15.219 -5.73 1 80.31 98 GLU A O 1
ATOM 799 N N . VAL A 1 99 ? -6.293 15.43 -5.832 1 83.38 99 VAL A N 1
ATOM 800 C CA . VAL A 1 99 ? -6.398 15.57 -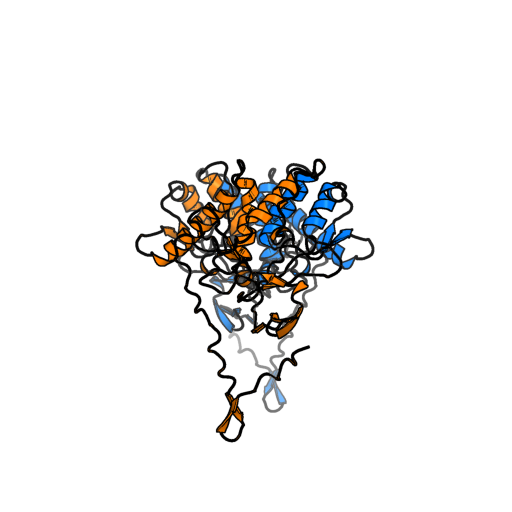4.383 1 83.38 99 VAL A CA 1
ATOM 801 C C . VAL A 1 99 ? -6.637 14.195 -3.75 1 83.38 99 VAL A C 1
ATOM 803 O O . VAL A 1 99 ? -6.449 14.023 -2.543 1 83.38 99 VAL A O 1
ATOM 806 N N . LEU A 1 100 ? -6.984 13.297 -4.539 1 88.12 100 LEU A N 1
ATOM 807 C CA . LEU A 1 100 ? -7.484 12.016 -4.055 1 88.12 100 LEU A CA 1
ATOM 808 C C . LEU A 1 100 ? -6.457 11.328 -3.158 1 88.12 100 LEU A C 1
ATOM 810 O O . LEU A 1 100 ? -6.797 10.836 -2.08 1 88.12 100 LEU A O 1
ATOM 814 N N . SER A 1 101 ? -5.246 11.352 -3.58 1 89.62 101 SER A N 1
ATOM 815 C CA . SER A 1 101 ? -4.207 10.672 -2.814 1 89.62 101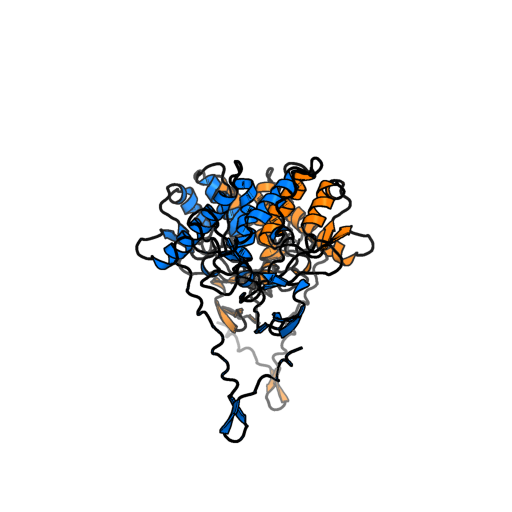 SER A CA 1
ATOM 816 C C . SER A 1 101 ? -4.012 11.32 -1.449 1 89.62 101 SER A C 1
ATOM 818 O O . SER A 1 101 ? -3.803 10.625 -0.451 1 89.62 101 SER A O 1
ATOM 820 N N . THR A 1 102 ? -4.102 12.586 -1.454 1 87.56 102 THR A N 1
ATOM 821 C CA . THR A 1 102 ? -3.945 13.305 -0.195 1 87.56 102 THR A CA 1
ATOM 822 C C . THR A 1 102 ? -5.113 13.016 0.744 1 87.56 102 THR A C 1
ATOM 824 O O . THR A 1 102 ? -4.918 12.844 1.949 1 87.56 102 THR A O 1
ATOM 827 N N . VAL A 1 103 ? -6.273 12.984 0.203 1 85.31 103 VAL A N 1
ATOM 828 C CA . VAL A 1 103 ? -7.469 12.688 0.986 1 85.31 103 VAL A CA 1
ATOM 829 C C . VAL A 1 103 ? -7.355 11.289 1.589 1 85.31 103 VAL A C 1
ATOM 831 O O . VAL A 1 103 ? -7.633 11.094 2.775 1 85.31 103 VAL A O 1
ATOM 834 N N . VAL A 1 104 ? -6.965 10.352 0.822 1 88.69 104 VAL A N 1
ATOM 835 C CA . VAL A 1 104 ? -6.828 8.977 1.286 1 88.69 104 VAL A CA 1
ATOM 836 C C . VAL A 1 104 ? -5.766 8.898 2.381 1 88.69 104 VAL A C 1
ATOM 838 O O . VAL A 1 104 ? -5.934 8.18 3.367 1 88.69 104 VAL A O 1
ATOM 841 N N . LEU A 1 105 ? -4.688 9.617 2.174 1 87.75 105 LEU A N 1
ATOM 842 C CA . LEU A 1 105 ? -3.648 9.688 3.195 1 87.75 105 LEU A CA 1
ATOM 843 C C . LEU A 1 105 ? -4.23 10.133 4.531 1 87.75 105 LEU A C 1
ATOM 845 O O . LEU A 1 105 ? -3.965 9.516 5.566 1 87.75 105 LEU A O 1
ATOM 849 N N . GLY A 1 106 ? -4.984 11.141 4.473 1 83.69 106 GLY A N 1
ATOM 850 C CA . GLY A 1 106 ? -5.637 11.625 5.684 1 83.69 106 GLY A CA 1
ATOM 851 C C . GLY A 1 106 ? -6.566 10.602 6.309 1 83.69 106 GLY A C 1
ATOM 852 O O . GLY A 1 106 ? -6.566 10.422 7.527 1 83.69 106 GLY A O 1
ATOM 853 N N . MET A 1 107 ? -7.312 9.961 5.488 1 84.19 107 MET A N 1
ATOM 854 C CA . MET A 1 107 ? -8.266 8.969 5.969 1 84.19 107 MET A CA 1
ATOM 855 C C . MET A 1 107 ? -7.547 7.793 6.621 1 84.19 107 MET A C 1
ATOM 857 O O . MET A 1 107 ? -8.039 7.227 7.598 1 84.19 107 MET A O 1
ATOM 861 N N . CYS A 1 108 ? -6.41 7.41 6.109 1 87.25 108 CYS A N 1
ATOM 862 C CA . CYS A 1 108 ? -5.676 6.254 6.613 1 87.25 108 CYS A CA 1
ATOM 863 C C . CYS A 1 108 ? -4.902 6.609 7.875 1 87.25 108 CYS A C 1
ATOM 865 O O . CYS A 1 108 ? -4.57 5.734 8.672 1 87.25 108 CYS A O 1
ATOM 867 N N . ALA A 1 109 ? -4.586 7.863 7.992 1 83.81 109 ALA A N 1
ATOM 868 C CA . ALA A 1 109 ? -3.773 8.297 9.125 1 83.81 109 ALA A CA 1
ATOM 869 C C . ALA A 1 109 ? -4.645 8.578 10.344 1 83.81 109 ALA A C 1
ATOM 871 O O . ALA A 1 109 ? -4.168 8.531 11.484 1 83.81 109 ALA A O 1
ATOM 872 N N . CYS A 1 110 ? -5.855 8.852 10.109 1 77.38 110 CYS A N 1
ATOM 873 C CA . CYS A 1 110 ? -6.703 9.32 11.203 1 77.38 110 CYS A CA 1
ATOM 874 C C . CYS A 1 110 ? -7.598 8.195 11.711 1 77.38 110 CYS A C 1
ATOM 876 O O . CYS A 1 110 ? -8.133 7.41 10.922 1 77.38 110 CYS A O 1
ATOM 878 N N . PRO A 1 111 ? -7.695 8.188 13.047 1 72.62 111 PRO A N 1
AT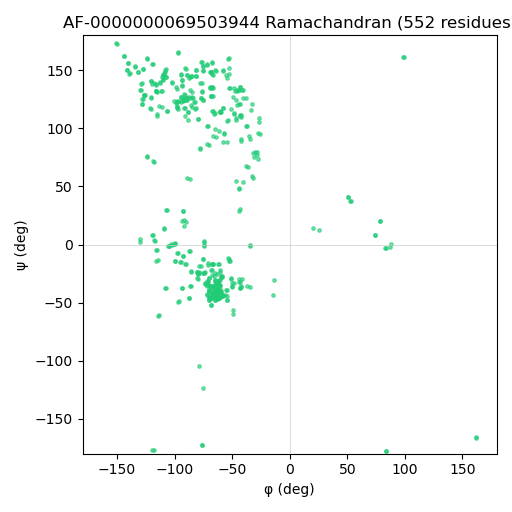OM 879 C CA . PRO A 1 111 ? -8.656 7.223 13.594 1 72.62 111 PRO A CA 1
ATOM 880 C C . PRO A 1 111 ? -10.102 7.559 13.242 1 72.62 111 PRO A C 1
ATOM 882 O O . PRO A 1 111 ? -10.43 8.727 13.008 1 72.62 111 PRO A O 1
ATOM 885 N N . LYS A 1 112 ? -10.812 6.473 13.078 1 65.5 112 LYS A N 1
ATOM 886 C CA . LYS A 1 112 ? -12.242 6.656 12.82 1 65.5 112 LYS A CA 1
ATOM 887 C C . LYS A 1 112 ? -13.031 6.699 14.125 1 65.5 112 LYS A C 1
ATOM 889 O O . LYS A 1 112 ? -12.594 6.168 15.148 1 65.5 112 LYS A O 1
ATOM 894 N N . ASP A 1 113 ? -14.062 7.48 14.141 1 60.12 113 ASP A N 1
ATOM 895 C CA . ASP A 1 113 ? -14.883 7.773 15.312 1 60.12 113 ASP A CA 1
ATOM 896 C C . ASP A 1 113 ? -15.172 6.504 16.109 1 60.12 113 ASP A C 1
ATOM 898 O O . ASP A 1 113 ? -15.18 6.527 17.344 1 60.12 113 ASP A O 1
ATOM 902 N N . ASP A 1 114 ? -15.359 5.523 15.43 1 58.09 114 ASP A N 1
ATOM 903 C CA . ASP A 1 114 ? -15.773 4.297 16.109 1 58.09 114 ASP A CA 1
ATOM 904 C C . ASP A 1 114 ? -14.57 3.455 16.5 1 58.09 114 ASP A C 1
ATOM 906 O O . ASP A 1 114 ? -14.672 2.572 17.359 1 58.09 114 ASP A O 1
ATOM 910 N N . VAL A 1 115 ? -13.516 3.791 15.891 1 59.31 115 VAL A N 1
ATOM 911 C CA . VAL A 1 115 ? -12.305 3.02 16.156 1 59.31 115 VAL A CA 1
ATOM 912 C C . VAL A 1 115 ? -11.164 3.963 16.516 1 59.31 115 VAL A C 1
ATOM 914 O O . VAL A 1 115 ? -10.914 4.949 15.82 1 59.31 115 VAL A O 1
ATOM 917 N N . VAL A 1 116 ? -10.609 3.822 17.656 1 64.38 116 VAL A N 1
ATOM 918 C CA . VAL A 1 116 ? -9.57 4.699 18.188 1 64.38 116 VAL A CA 1
ATOM 919 C C . VAL A 1 116 ? -8.25 4.41 17.484 1 64.38 116 VAL A C 1
ATOM 921 O O . VAL A 1 116 ? -7.23 5.043 17.781 1 64.38 116 VAL A O 1
ATOM 924 N N . VAL A 1 117 ? -8.352 3.521 16.578 1 74 117 VAL A N 1
ATOM 925 C CA . VAL A 1 117 ? -7.133 3.168 15.859 1 74 117 VAL A CA 1
ATOM 926 C C . VAL A 1 117 ? -7.273 3.547 14.391 1 74 117 VAL A C 1
ATOM 928 O O . VAL A 1 117 ? -8.344 3.367 13.797 1 74 117 VAL A O 1
ATOM 931 N N . SER A 1 118 ? -6.277 4.062 13.891 1 81.19 118 SER A N 1
ATOM 932 C CA . SER A 1 118 ? -6.312 4.434 12.477 1 81.19 118 SER A CA 1
ATOM 933 C C . SER A 1 118 ? -6.188 3.207 11.578 1 81.19 118 SER A C 1
ATOM 935 O O . SER A 1 118 ? -5.613 2.193 11.984 1 81.19 118 SER A O 1
ATOM 937 N N . PRO A 1 119 ? -6.715 3.281 10.352 1 83.69 119 PRO A N 1
ATOM 938 C CA . PRO A 1 119 ? -6.543 2.182 9.398 1 83.69 119 PRO A CA 1
ATOM 939 C C . PRO A 1 119 ? -5.074 1.825 9.172 1 83.69 119 PRO A C 1
ATOM 941 O O . PRO A 1 119 ? -4.73 0.645 9.078 1 83.69 119 PRO A O 1
ATOM 944 N N . ALA A 1 120 ? -4.199 2.816 9.109 1 85 120 ALA A N 1
ATOM 945 C CA . ALA A 1 120 ? -2.777 2.562 8.906 1 85 120 ALA A CA 1
ATOM 946 C C . ALA A 1 120 ? -2.195 1.737 10.047 1 85 120 ALA A C 1
ATOM 948 O O . ALA A 1 120 ? -1.376 0.843 9.82 1 85 120 ALA A O 1
ATOM 949 N N . GLU A 1 121 ? -2.598 2.072 11.164 1 81.5 121 GLU A N 1
ATOM 950 C CA . GLU A 1 121 ? -2.133 1.311 12.32 1 81.5 121 GLU A CA 1
ATOM 951 C C . GLU A 1 121 ? -2.576 -0.147 12.234 1 81.5 121 GLU A C 1
ATOM 953 O O . GLU A 1 121 ? -1.828 -1.052 12.609 1 81.5 121 GLU A O 1
ATOM 958 N N . LEU A 1 122 ? -3.756 -0.296 11.836 1 81.25 122 LEU A N 1
ATOM 959 C CA . LEU A 1 122 ? -4.301 -1.646 11.734 1 81.25 122 LEU A CA 1
ATOM 960 C C . LEU A 1 122 ? -3.602 -2.436 10.633 1 81.25 122 LEU A C 1
ATOM 962 O O . LEU A 1 122 ? -3.34 -3.631 10.789 1 81.25 122 LEU A O 1
ATOM 966 N N . VAL A 1 123 ? -3.258 -1.803 9.594 1 84.06 123 VAL A N 1
ATOM 967 C CA . VAL A 1 123 ? -2.709 -2.49 8.43 1 84.06 123 VAL A CA 1
ATOM 968 C C . VAL A 1 123 ? -1.196 -2.637 8.578 1 84.06 123 VAL A C 1
ATOM 970 O O . VAL A 1 123 ? -0.645 -3.715 8.352 1 84.06 123 VAL A O 1
ATOM 973 N N . TYR A 1 124 ? -0.531 -1.552 8.969 1 82.56 124 TYR A N 1
ATOM 974 C CA . TYR A 1 124 ? 0.928 -1.542 8.977 1 82.56 124 TYR A CA 1
ATOM 975 C C . TYR A 1 124 ? 1.463 -1.797 10.383 1 82.56 124 TYR A C 1
ATOM 977 O O . TYR A 1 124 ? 2.648 -2.084 10.562 1 82.56 124 TYR A O 1
ATOM 985 N N . GLY A 1 125 ? 0.69 -1.707 11.367 1 77.12 125 GLY A N 1
ATOM 986 C CA . GLY A 1 125 ? 1.154 -1.813 12.742 1 77.12 125 GLY A CA 1
ATOM 987 C C . GLY A 1 125 ? 1.896 -0.579 13.219 1 77.12 125 GLY A C 1
ATOM 988 O O . GLY A 1 125 ? 2.582 -0.616 14.242 1 77.12 125 GLY A O 1
ATOM 989 N N . GLN A 1 126 ? 1.861 0.449 12.398 1 76.81 126 GLN A N 1
ATOM 990 C CA . GLN A 1 126 ? 2.551 1.684 12.758 1 76.81 126 GLN A CA 1
ATOM 991 C C . GLN A 1 126 ? 1.772 2.908 12.289 1 76.81 126 GLN A C 1
ATOM 993 O O . GLN A 1 126 ? 0.932 2.807 11.391 1 76.81 126 GLN A O 1
ATOM 998 N N . TYR A 1 127 ? 2.145 4.008 12.906 1 82.19 127 TYR A N 1
ATOM 999 C CA . TYR A 1 127 ? 1.534 5.277 12.531 1 82.19 127 TYR A CA 1
ATOM 1000 C C . TYR A 1 127 ? 2.188 5.852 11.281 1 82.19 127 TYR A C 1
ATOM 1002 O O . TYR A 1 127 ? 3.371 5.617 11.031 1 82.19 127 TYR A O 1
ATOM 1010 N N . LEU A 1 128 ? 1.375 6.57 10.578 1 83.44 128 LEU A N 1
ATOM 1011 C CA . LEU A 1 128 ? 1.929 7.277 9.43 1 83.44 128 LEU A CA 1
ATOM 1012 C C . LEU A 1 128 ? 2.475 8.641 9.836 1 83.44 128 LEU A C 1
ATOM 1014 O O . LEU A 1 128 ? 1.9 9.312 10.695 1 83.44 128 LEU A O 1
ATOM 1018 N N . CYS A 1 129 ? 3.525 8.984 9.211 1 87.06 129 CYS A N 1
ATOM 1019 C CA . CYS A 1 129 ? 4.039 10.344 9.344 1 87.06 129 CYS A CA 1
ATOM 1020 C C . CYS A 1 129 ? 3.459 11.258 8.273 1 87.06 129 CYS A C 1
ATOM 1022 O O . CYS A 1 129 ? 3.469 10.922 7.09 1 87.06 129 CYS A O 1
ATOM 1024 N N . LEU A 1 130 ? 2.936 12.359 8.742 1 87.12 130 LEU A N 1
ATOM 1025 C CA . LEU A 1 130 ? 2.314 13.312 7.82 1 87.12 130 LEU A CA 1
ATOM 1026 C C . LEU A 1 130 ? 3.172 14.562 7.672 1 87.12 130 LEU A C 1
ATOM 1028 O O . LEU A 1 130 ? 3.846 14.977 8.617 1 87.12 130 LEU A O 1
ATOM 1032 N N . PRO A 1 131 ? 3.074 15.133 6.406 1 84.25 131 PRO A N 1
ATOM 1033 C CA . PRO A 1 131 ? 3.746 16.422 6.266 1 84.25 131 PRO A CA 1
ATOM 1034 C C . PRO A 1 131 ? 3.234 17.469 7.258 1 84.25 131 PRO A C 1
ATOM 1036 O O . PRO A 1 131 ? 2.053 17.453 7.617 1 84.25 131 PRO A O 1
ATOM 1039 N N . GLY A 1 132 ? 4.141 18.359 7.621 1 81.56 132 GLY A N 1
ATOM 1040 C CA . GLY A 1 132 ? 3.793 19.391 8.594 1 81.56 132 GLY A CA 1
ATOM 1041 C C . GLY A 1 132 ? 2.713 20.328 8.109 1 81.56 132 GLY A C 1
ATOM 1042 O O . GLY A 1 132 ? 1.992 20.922 8.914 1 81.56 132 GLY A O 1
ATOM 1043 N N . GLU A 1 133 ? 2.617 20.438 6.844 1 78.88 133 GLU A N 1
ATOM 1044 C CA . GLU A 1 133 ? 1.646 21.344 6.238 1 78.88 133 GLU A CA 1
ATOM 1045 C C . GLU A 1 133 ? 0.222 20.969 6.645 1 78.88 133 GLU A C 1
ATOM 1047 O O . GLU A 1 133 ? -0.661 21.828 6.672 1 78.88 133 GLU A O 1
ATOM 1052 N N . PHE A 1 134 ? -0.012 19.719 6.953 1 77.88 134 PHE A N 1
ATOM 1053 C CA . PHE A 1 134 ? -1.332 19.266 7.367 1 77.88 134 PHE A CA 1
ATOM 1054 C C . PHE A 1 134 ? -1.762 19.953 8.656 1 77.88 134 PHE A C 1
ATOM 1056 O O . PHE A 1 134 ? -2.947 19.969 8.992 1 77.88 134 PHE A O 1
ATOM 1063 N N . PHE A 1 135 ? -0.801 20.484 9.273 1 77.25 135 PHE A N 1
ATOM 1064 C CA . PHE A 1 135 ? -1.101 20.969 10.609 1 77.25 135 PHE A CA 1
ATOM 1065 C C . PHE A 1 135 ? -0.911 22.484 10.695 1 77.25 135 PHE A C 1
ATOM 1067 O O . PHE A 1 135 ? -0.962 23.062 11.781 1 77.25 135 PHE A O 1
ATOM 1074 N N . ARG A 1 136 ? -0.612 23.016 9.625 1 73.69 136 ARG A N 1
ATOM 1075 C CA . ARG A 1 136 ? -0.402 24.453 9.609 1 73.69 136 ARG A CA 1
ATOM 1076 C C . ARG A 1 136 ? -1.729 25.203 9.68 1 73.69 136 ARG A C 1
ATOM 1078 O O . ARG A 1 136 ? -2.676 24.859 8.961 1 73.69 136 ARG A O 1
ATOM 1085 N N . ASP A 1 137 ? -1.826 26.031 10.625 1 64.12 137 ASP A N 1
ATOM 1086 C CA . ASP A 1 137 ? -3.057 26.781 10.859 1 64.12 137 ASP A CA 1
ATOM 1087 C C . ASP A 1 137 ? -3.174 27.953 9.891 1 64.12 137 ASP A C 1
ATOM 1089 O O . ASP A 1 137 ? -4.281 28.422 9.594 1 64.12 137 ASP A O 1
ATOM 1093 N N . SER A 1 138 ? -1.975 28.375 9.414 1 60.72 138 SER A N 1
ATOM 1094 C CA . SER A 1 138 ? -2.01 29.609 8.641 1 60.72 138 SER A CA 1
ATOM 1095 C C . SER A 1 138 ? -2.555 29.375 7.238 1 60.72 138 SER A C 1
ATOM 1097 O O . SER A 1 138 ? -2.486 28.25 6.723 1 60.72 138 SER A O 1
ATOM 1099 N N . ALA A 1 139 ? -3.404 30.297 6.75 1 59.88 139 ALA A N 1
ATOM 1100 C CA . ALA A 1 139 ? -3.904 30.297 5.379 1 59.88 139 ALA A CA 1
ATOM 1101 C C . ALA A 1 139 ? -2.799 29.922 4.395 1 59.88 139 ALA A C 1
ATOM 1103 O O . ALA A 1 139 ? -1.624 30.219 4.633 1 59.88 139 ALA A O 1
ATOM 1104 N N . PRO A 1 140 ? -3.23 28.984 3.498 1 58.38 140 PRO A N 1
ATOM 1105 C CA . PRO A 1 140 ? -2.205 28.656 2.508 1 58.38 140 PRO A CA 1
ATOM 1106 C C . PRO A 1 140 ? -1.514 29.891 1.934 1 58.38 140 PRO A C 1
ATOM 1108 O O . PRO A 1 140 ? -2.133 30.953 1.819 1 58.38 140 PRO A O 1
ATOM 1111 N N . PRO A 1 141 ? -0.141 29.734 1.925 1 54.91 141 PRO A N 1
ATOM 1112 C CA . PRO A 1 141 ? 0.561 30.891 1.357 1 54.91 141 PRO A CA 1
ATOM 1113 C C . PRO A 1 141 ? 0.038 31.281 -0.023 1 54.91 141 PRO A C 1
ATOM 1115 O O . PRO A 1 141 ? -0.466 30.422 -0.759 1 54.91 141 PRO A O 1
ATOM 1118 N N . ARG A 1 142 ? -0.156 32.531 -0.2 1 54.91 142 ARG A N 1
ATOM 1119 C CA . ARG A 1 142 ? -0.404 33 -1.549 1 54.91 142 ARG A CA 1
ATOM 1120 C C . ARG A 1 142 ? 0.474 32.312 -2.568 1 54.91 142 ARG A C 1
ATOM 1122 O O . ARG A 1 142 ? 1.586 31.875 -2.248 1 54.91 142 ARG A O 1
ATOM 1129 N N . ARG A 1 143 ? -0.16 31.734 -3.615 1 54.81 143 ARG A N 1
ATOM 1130 C CA . ARG A 1 143 ? 0.568 31.078 -4.703 1 54.81 143 ARG A CA 1
ATOM 1131 C C . ARG A 1 143 ? 1.961 31.688 -4.863 1 54.81 143 ARG A C 1
ATOM 1133 O O . ARG A 1 143 ? 2.104 32.906 -5.02 1 54.81 143 ARG A O 1
ATOM 1140 N N . MET A 1 144 ? 2.842 31.031 -4.258 1 51.09 144 MET A N 1
ATOM 1141 C CA . MET A 1 144 ? 4.18 31.531 -4.539 1 51.09 144 MET A CA 1
ATOM 1142 C C . MET A 1 144 ? 4.559 31.297 -5.996 1 51.09 144 MET A C 1
ATOM 1144 O O . MET A 1 144 ? 4.328 30.203 -6.527 1 51.09 144 MET A O 1
ATOM 1148 N N . LEU A 1 145 ? 4.738 32.281 -6.742 1 49.34 145 LEU A N 1
ATOM 1149 C CA . LEU A 1 145 ? 5.074 32.344 -8.164 1 49.34 145 LEU A CA 1
ATOM 1150 C C . LEU A 1 145 ? 6.035 31.234 -8.539 1 49.34 145 LEU A C 1
ATOM 1152 O O . LEU A 1 145 ? 5.965 30.688 -9.648 1 49.34 145 LEU A O 1
ATOM 1156 N N . THR A 1 146 ? 7.02 30.844 -7.621 1 55.19 146 THR A N 1
ATOM 1157 C CA . THR A 1 146 ? 8.141 30.016 -8.062 1 55.19 146 THR A CA 1
ATOM 1158 C C . THR A 1 146 ? 7.883 28.547 -7.762 1 55.19 146 THR A C 1
ATOM 1160 O O . THR A 1 146 ? 8.633 27.672 -8.211 1 55.19 146 THR A O 1
ATOM 1163 N N . GLU A 1 147 ? 6.816 28.359 -7.066 1 61.75 147 GLU A N 1
ATOM 1164 C CA . GLU A 1 147 ? 6.656 26.969 -6.672 1 61.75 147 GLU A CA 1
ATOM 1165 C C . GLU A 1 147 ? 5.918 26.172 -7.746 1 61.75 147 GLU A C 1
ATOM 1167 O O . GLU A 1 147 ? 4.984 26.688 -8.367 1 61.75 147 GLU A O 1
ATOM 1172 N N . ALA A 1 148 ? 6.59 25.156 -8.047 1 74.69 148 ALA A N 1
ATOM 1173 C CA . ALA A 1 148 ? 5.961 24.234 -8.992 1 74.69 148 ALA A CA 1
ATOM 1174 C C . ALA A 1 148 ? 4.496 24 -8.641 1 74.69 148 ALA A C 1
ATOM 1176 O O . ALA A 1 148 ? 4.133 23.984 -7.461 1 74.69 148 ALA A O 1
ATOM 1177 N N . ASP A 1 149 ? 3.713 24.078 -9.594 1 79.75 149 ASP A N 1
ATOM 1178 C CA . ASP A 1 149 ? 2.27 23.891 -9.469 1 79.75 149 ASP A CA 1
ATOM 1179 C C . ASP A 1 149 ? 1.939 22.688 -8.594 1 79.75 149 ASP A C 1
ATOM 1181 O O . ASP A 1 149 ? 1.018 22.734 -7.777 1 79.75 149 ASP A O 1
ATOM 1185 N N . LEU A 1 150 ? 2.758 21.781 -8.656 1 81.69 150 LEU A N 1
ATOM 1186 C CA . LEU A 1 150 ? 2.492 20.578 -7.898 1 81.69 150 LEU A CA 1
ATOM 1187 C C . LEU A 1 150 ? 2.564 20.844 -6.398 1 81.69 150 LEU A C 1
ATOM 1189 O O . LEU A 1 150 ? 1.668 20.453 -5.648 1 81.69 150 LEU A O 1
ATOM 1193 N N . LEU A 1 151 ? 3.537 21.516 -6 1 84.12 151 LEU A N 1
ATOM 1194 C CA . LEU A 1 151 ? 3.744 21.75 -4.574 1 84.12 151 LEU A CA 1
ATOM 1195 C C . LEU A 1 151 ? 2.682 22.688 -4.016 1 84.12 151 LEU A C 1
ATOM 1197 O O . LEU A 1 151 ? 2.209 22.5 -2.895 1 84.12 151 LEU A O 1
ATOM 1201 N N . GLN A 1 152 ? 2.398 23.625 -4.789 1 82.25 152 GLN A N 1
ATOM 1202 C CA . GLN A 1 152 ? 1.345 24.531 -4.363 1 82.25 152 GLN A CA 1
ATOM 1203 C C . GLN A 1 152 ? 0.026 23.797 -4.156 1 82.25 152 GLN A C 1
ATOM 1205 O O . GLN A 1 152 ? -0.664 24.016 -3.158 1 82.25 152 GLN A O 1
ATOM 1210 N N . ASN A 1 153 ? -0.202 23 -5.098 1 80.5 153 ASN A N 1
ATOM 1211 C CA . ASN A 1 153 ? -1.434 22.219 -4.996 1 80.5 153 ASN A CA 1
ATOM 1212 C C . ASN A 1 153 ? -1.423 21.297 -3.777 1 80.5 153 ASN A C 1
ATOM 1214 O O . ASN A 1 153 ? -2.416 21.219 -3.053 1 80.5 153 ASN A O 1
ATOM 1218 N N . LEU A 1 154 ? -0.341 20.734 -3.531 1 82.44 154 LEU A N 1
ATOM 1219 C CA . LEU A 1 154 ? -0.239 19.828 -2.395 1 82.44 154 LEU A CA 1
ATOM 1220 C C . LEU A 1 154 ? -0.429 20.562 -1.081 1 82.44 154 LEU A C 1
ATOM 1222 O O . LEU A 1 154 ? -1.062 20.062 -0.155 1 82.44 154 LEU A O 1
ATOM 1226 N N . ARG A 1 155 ? 0.079 21.75 -1.017 1 81.69 155 ARG A N 1
ATOM 1227 C CA . ARG A 1 155 ? -0.076 22.562 0.185 1 81.69 155 ARG A CA 1
ATOM 1228 C C . ARG A 1 155 ? -1.541 22.906 0.427 1 81.69 155 ARG A C 1
ATOM 1230 O O . ARG A 1 155 ? -2.037 22.781 1.548 1 81.69 155 ARG A O 1
ATOM 1237 N N . ILE A 1 156 ? -2.098 23.281 -0.618 1 77.38 156 ILE A N 1
ATOM 1238 C CA . ILE A 1 156 ? -3.506 23.656 -0.529 1 77.38 156 ILE A CA 1
ATOM 1239 C C . ILE A 1 156 ? -4.332 22.453 -0.095 1 77.38 156 ILE A C 1
ATOM 1241 O O . ILE A 1 156 ? -5.188 22.562 0.789 1 77.38 156 ILE A O 1
ATOM 1245 N N . PHE A 1 157 ? -4.043 21.375 -0.662 1 76.56 157 PHE A N 1
ATOM 1246 C CA . PHE A 1 157 ? -4.801 20.156 -0.363 1 76.56 157 PHE A CA 1
ATOM 1247 C C . PHE A 1 157 ? -4.602 19.734 1.087 1 76.56 157 PHE A C 1
ATOM 1249 O O . PHE A 1 157 ? -5.562 19.391 1.778 1 76.56 157 PHE A O 1
ATOM 1256 N N . ALA A 1 158 ? -3.406 19.719 1.493 1 75.94 158 ALA A N 1
ATOM 1257 C CA . ALA A 1 158 ? -3.09 19.312 2.861 1 75.94 158 ALA A CA 1
ATOM 1258 C C . ALA A 1 158 ? -3.783 20.219 3.873 1 75.94 158 ALA A C 1
ATOM 1260 O O . ALA A 1 158 ? -4.348 19.734 4.859 1 75.94 158 ALA A O 1
ATOM 1261 N N . ARG A 1 159 ? -3.809 21.422 3.611 1 73.75 159 ARG A N 1
ATOM 1262 C CA . ARG A 1 159 ? -4.359 22.391 4.543 1 73.75 159 ARG A CA 1
ATOM 1263 C C . ARG A 1 159 ? -5.879 22.281 4.621 1 73.75 159 ARG A C 1
ATOM 1265 O O . ARG A 1 159 ? -6.473 22.562 5.66 1 73.75 159 ARG A O 1
ATOM 1272 N N . LYS A 1 160 ? -6.398 21.938 3.531 1 70.44 160 LYS A N 1
ATOM 1273 C C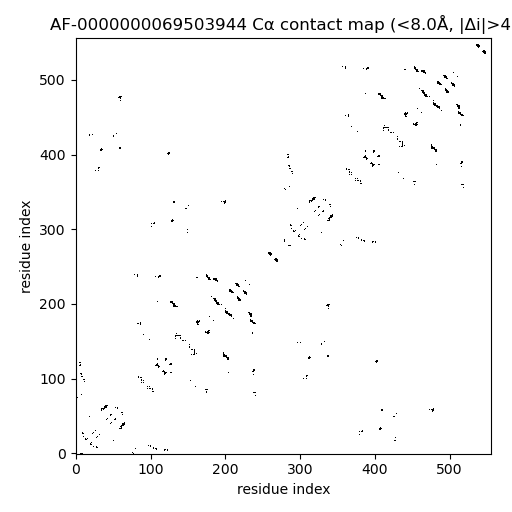A . LYS A 1 160 ? -7.855 21.828 3.496 1 70.44 160 LYS A CA 1
ATOM 1274 C C . LYS A 1 160 ? -8.336 20.578 4.215 1 70.44 160 LYS A C 1
ATOM 1276 O O . LYS A 1 160 ? -9.516 20.469 4.559 1 70.44 160 LYS A O 1
ATOM 1281 N N . LEU A 1 161 ? -7.449 19.672 4.246 1 66.31 161 LEU A N 1
ATOM 1282 C CA . LEU A 1 161 ? -7.828 18.453 4.961 1 66.31 161 LEU A CA 1
ATOM 1283 C C . LEU A 1 161 ? -7.809 18.688 6.469 1 66.31 161 LEU A C 1
ATOM 1285 O O . LEU A 1 161 ? -8.25 17.828 7.238 1 66.31 161 LEU A O 1
ATOM 1289 N N . ARG A 1 162 ? -7.43 19.938 6.82 1 57 162 ARG A N 1
ATOM 1290 C CA . ARG A 1 162 ? -7.344 20.25 8.242 1 57 162 ARG A CA 1
ATOM 1291 C C . ARG A 1 162 ? -8.727 20.281 8.883 1 57 162 ARG A C 1
ATOM 1293 O O . ARG A 1 162 ? -9.703 20.688 8.242 1 57 162 ARG A O 1
ATOM 1300 N N . PRO A 1 163 ? -8.734 19.594 10.086 1 46.06 163 PRO A N 1
ATOM 1301 C CA . PRO A 1 163 ? -10 19.625 10.828 1 46.06 163 PRO A CA 1
ATOM 1302 C C . PRO A 1 163 ? -10.43 21.031 11.195 1 46.06 163 PRO A C 1
ATOM 1304 O O . PRO A 1 163 ? -9.586 21.906 11.391 1 46.06 163 PRO A O 1
ATOM 1307 N N . VAL A 1 164 ? -11.57 21.562 10.633 1 45.19 164 VAL A N 1
ATOM 1308 C CA . VAL A 1 164 ? -12.109 22.844 11.094 1 45.19 164 VAL A CA 1
ATOM 1309 C C . VAL A 1 164 ? -12.602 22.703 12.539 1 45.19 164 VAL A C 1
ATOM 1311 O O . VAL A 1 164 ? -13.094 21.641 12.93 1 45.19 164 VAL A O 1
ATOM 1314 N N . SER A 1 165 ? -12.141 23.594 13.367 1 39.44 165 SER A N 1
ATOM 1315 C CA . SER A 1 165 ? -12.531 23.719 14.766 1 39.44 165 SER A CA 1
ATOM 1316 C C . SER A 1 165 ? -14.047 23.578 14.93 1 39.44 165 SER A C 1
ATOM 1318 O O . SER A 1 165 ? -14.805 24 14.062 1 39.44 165 SER A O 1
ATOM 1320 N N . THR A 1 166 ? -14.523 22.578 15.742 1 38.66 166 THR A N 1
ATOM 1321 C CA . THR A 1 166 ? -15.914 22.328 16.094 1 38.66 166 THR A CA 1
ATOM 1322 C C . THR A 1 166 ? -16.641 23.641 16.406 1 38.66 166 THR A C 1
ATOM 1324 O O . THR A 1 166 ? -17.844 23.656 16.609 1 38.66 166 THR A O 1
ATOM 1327 N N . SER A 1 167 ? -16.109 24.719 17.031 1 37.94 167 SER A N 1
ATOM 1328 C CA . SER A 1 167 ? -17.016 25.734 17.5 1 37.94 167 SER A CA 1
ATOM 1329 C C . SER A 1 167 ? -18 26.156 16.422 1 37.94 167 SER A C 1
ATOM 1331 O O . SER A 1 167 ? -19.109 26.625 16.719 1 37.94 167 SER A O 1
ATOM 1333 N N . HIS A 1 168 ? -17.625 26.578 15.312 1 35.34 168 HIS A N 1
ATOM 1334 C CA . HIS A 1 168 ? -18.578 27 14.289 1 35.34 168 HIS A CA 1
ATOM 1335 C C . HIS A 1 168 ? -18.984 25.844 13.391 1 35.34 168 HIS A C 1
ATOM 1337 O O . HIS A 1 168 ? -18.344 25.578 12.367 1 35.34 168 HIS A O 1
ATOM 1343 N N . TYR A 1 169 ? -19.516 24.781 13.898 1 38.56 169 TYR A N 1
ATOM 1344 C CA . TYR A 1 169 ? -20.203 23.703 13.172 1 38.56 169 TYR A CA 1
ATOM 1345 C C . TYR A 1 169 ? -21.125 24.266 12.109 1 38.56 169 TYR A C 1
ATOM 1347 O O . TYR A 1 169 ? -22.312 24.469 12.359 1 38.56 169 TYR A O 1
ATOM 1355 N N . SER A 1 170 ? -21.016 25.266 11.484 1 36.12 170 SER A N 1
ATOM 1356 C CA . SER A 1 170 ? -22 25.375 10.406 1 36.12 170 SER A CA 1
ATOM 1357 C C . SER A 1 170 ? -22.047 24.109 9.57 1 36.12 170 SER A C 1
ATOM 1359 O O . SER A 1 170 ? -21.047 23.391 9.453 1 36.12 170 SER A O 1
ATOM 1361 N N . SER A 1 171 ? -23.312 23.406 9.328 1 36.75 171 SER A N 1
ATOM 1362 C CA . SER A 1 171 ? -23.875 22.281 8.594 1 36.75 171 SER A CA 1
ATOM 1363 C C . SER A 1 171 ? -22.922 21.781 7.52 1 36.75 171 SER A C 1
ATOM 1365 O O . SER A 1 171 ? -23.062 20.641 7.039 1 36.75 171 SER A O 1
ATOM 1367 N N . ASP A 1 172 ? -22.297 22.609 6.785 1 38.56 172 ASP A N 1
ATOM 1368 C CA . ASP A 1 172 ? -22.062 22.188 5.406 1 38.56 172 ASP A CA 1
ATOM 1369 C C . ASP A 1 172 ? -20.891 21.219 5.32 1 38.56 172 ASP A C 1
ATOM 1371 O O . ASP A 1 172 ? -21.047 20.094 4.816 1 38.56 172 ASP A O 1
ATOM 1375 N N . ASP A 1 173 ? -19.484 21.641 4.781 1 41.16 173 ASP A N 1
ATOM 1376 C CA . ASP A 1 173 ? -18.578 21.125 3.762 1 41.16 173 ASP A CA 1
ATOM 1377 C C . ASP A 1 173 ? -17.391 20.391 4.398 1 41.16 173 ASP A C 1
ATOM 1379 O O . ASP A 1 173 ? -16.406 20.109 3.727 1 41.16 173 ASP A O 1
ATOM 1383 N N . HIS A 1 174 ? -17.188 20.266 5.906 1 48.69 174 HIS A N 1
ATOM 1384 C CA . HIS A 1 174 ? -15.82 19.828 6.164 1 48.69 174 HIS A CA 1
ATOM 1385 C C . HIS A 1 174 ? -15.797 18.422 6.766 1 48.69 174 HIS A C 1
ATOM 1387 O O . HIS A 1 174 ? -16.547 18.125 7.691 1 48.69 174 HIS A O 1
ATOM 1393 N N . SER A 1 175 ? -15.219 17.391 6.219 1 49.31 175 SER A N 1
ATOM 1394 C CA . SER A 1 175 ? -15.172 15.969 6.551 1 49.31 175 SER A CA 1
ATOM 1395 C C . SER A 1 175 ? -14.188 15.695 7.684 1 49.31 175 SER A C 1
ATOM 1397 O O . SER A 1 175 ? -14.227 14.633 8.305 1 49.31 175 SER A O 1
ATOM 1399 N N . PHE A 1 176 ? -13.234 16.609 8 1 49.12 176 PHE A N 1
ATOM 1400 C CA . PHE A 1 176 ? -12.258 16.344 9.047 1 49.12 176 PHE A CA 1
ATOM 1401 C C . PHE A 1 176 ? -12.43 17.312 10.211 1 49.12 176 PHE A C 1
ATOM 1403 O O . PHE A 1 176 ? -12.609 18.516 10 1 49.12 176 PHE A O 1
ATOM 1410 N N . VAL A 1 177 ? -12.883 16.891 11.492 1 48.91 177 VAL A N 1
ATOM 1411 C CA . VAL A 1 177 ? -13.109 17.734 12.672 1 48.91 177 VAL A CA 1
ATOM 1412 C C . VAL A 1 177 ? -11.883 17.688 13.578 1 48.91 177 VAL A C 1
ATOM 1414 O O . VAL A 1 177 ? -11.297 16.625 13.789 1 48.91 177 VAL A O 1
ATOM 1417 N N . HIS A 1 178 ? -11.234 18.953 13.914 1 53 178 HIS A N 1
ATOM 1418 C CA . HIS A 1 178 ? -10.133 19.031 14.867 1 53 178 HIS A CA 1
ATOM 1419 C C . HIS A 1 178 ? -10.648 19.156 16.297 1 53 178 HIS A C 1
ATOM 1421 O O . HIS A 1 178 ? -11.602 19.891 16.562 1 53 178 HIS A O 1
ATOM 1427 N N . LEU A 1 179 ? -10.305 18.188 17.219 1 54.12 179 LEU A N 1
ATOM 1428 C CA . LEU A 1 179 ? -10.508 18.375 18.656 1 54.12 179 LEU A CA 1
ATOM 1429 C C . LEU A 1 179 ? -9.445 19.297 19.234 1 54.12 179 LEU A C 1
ATOM 1431 O O . LEU A 1 179 ? -8.32 19.344 18.734 1 54.12 179 LEU A O 1
ATOM 1435 N N . ASN A 1 180 ? -9.844 20.297 20.016 1 63.12 180 ASN A N 1
ATOM 1436 C CA . ASN A 1 180 ? -8.875 21.062 20.797 1 63.12 180 ASN A CA 1
ATOM 1437 C C . ASN A 1 180 ? -7.84 20.156 21.453 1 63.12 180 ASN A C 1
ATOM 1439 O O . ASN A 1 180 ? -8.156 19.031 21.844 1 63.12 180 ASN A O 1
ATOM 1443 N N . LEU A 1 181 ? -6.523 20.578 21.375 1 71.19 181 LEU A N 1
ATOM 1444 C CA . LEU A 1 181 ? -5.422 19.781 21.922 1 71.19 181 LEU A CA 1
ATOM 1445 C C . LEU A 1 181 ? -5.727 19.359 23.359 1 71.19 181 LEU A C 1
ATOM 1447 O O . LEU A 1 181 ? -5.41 18.234 23.766 1 71.19 181 LEU A O 1
ATOM 1451 N N . GLN A 1 182 ? -6.418 20.328 24.094 1 72.25 182 GLN A N 1
ATOM 1452 C CA . GLN A 1 182 ? -6.652 20.094 25.516 1 72.25 182 GLN A CA 1
ATOM 1453 C C . GLN A 1 182 ? -7.684 18.984 25.719 1 72.25 182 GLN A C 1
ATOM 1455 O O . GLN A 1 182 ? -7.727 18.359 26.781 1 72.25 182 GLN A O 1
ATOM 1460 N N . SER A 1 183 ? -8.414 18.688 24.719 1 72.88 183 SER A N 1
ATOM 1461 C CA . SER A 1 183 ? -9.438 17.672 24.875 1 72.88 183 SER A CA 1
ATOM 1462 C C . SER A 1 183 ? -9.188 16.484 23.938 1 72.88 183 SER A C 1
ATOM 1464 O O . SER A 1 183 ? -9.984 15.555 23.875 1 72.88 183 SER A O 1
ATOM 1466 N N . ALA A 1 184 ? -8.055 16.562 23.344 1 75.38 184 ALA A N 1
ATOM 1467 C CA . ALA A 1 184 ? -7.793 15.555 22.328 1 75.38 184 ALA A CA 1
ATOM 1468 C C . ALA A 1 184 ? -7.414 14.219 22.969 1 75.38 184 ALA A C 1
ATOM 1470 O O . ALA A 1 184 ? -6.582 14.172 23.875 1 75.38 184 ALA A O 1
ATOM 1471 N N . SER A 1 185 ? -8.086 13.148 22.625 1 77.25 185 SER A N 1
ATOM 1472 C CA . SER A 1 185 ? -7.746 11.812 23.109 1 77.25 185 SER A CA 1
ATOM 1473 C C . SER A 1 185 ? -6.441 11.312 22.5 1 77.25 185 SER A C 1
ATOM 1475 O O . SER A 1 185 ? -5.754 10.477 23.094 1 77.25 185 SER A O 1
ATOM 1477 N N . HIS A 1 186 ? -6.141 11.789 21.281 1 82.31 186 HIS A N 1
ATOM 1478 C CA . HIS A 1 186 ? -4.926 11.422 20.562 1 82.31 186 HIS A CA 1
ATOM 1479 C C . HIS A 1 186 ? -4.25 12.641 19.953 1 82.31 186 HIS A C 1
ATOM 1481 O O . HIS A 1 186 ? -4.902 13.648 19.688 1 82.31 186 HIS A O 1
ATOM 1487 N N . VAL A 1 187 ? -2.971 12.492 19.812 1 84.31 187 VAL A N 1
ATOM 1488 C CA . VAL A 1 187 ? -2.236 13.641 19.281 1 84.31 187 VAL A CA 1
ATOM 1489 C C . VAL A 1 187 ? -1.165 13.156 18.312 1 84.31 187 VAL A C 1
ATOM 1491 O O . VAL A 1 187 ? -0.774 11.984 18.328 1 84.31 187 VAL A O 1
ATOM 1494 N N . PHE A 1 188 ? -0.813 14.078 17.438 1 85.62 188 PHE A N 1
ATOM 1495 C CA . PHE A 1 188 ? 0.361 13.891 16.594 1 85.62 188 PHE A CA 1
ATOM 1496 C C . PHE A 1 188 ? 1.588 14.539 17.219 1 85.62 188 PHE A C 1
ATOM 1498 O O . PHE A 1 188 ? 1.479 15.578 17.875 1 85.62 188 PHE A O 1
ATOM 1505 N N . ILE A 1 189 ? 2.725 13.898 16.984 1 86.12 189 ILE A N 1
ATOM 1506 C CA . ILE A 1 189 ? 3.973 14.406 17.547 1 86.12 189 ILE A CA 1
ATOM 1507 C C . ILE A 1 189 ? 4.914 14.82 16.406 1 86.12 189 ILE A C 1
ATOM 1509 O O . ILE A 1 189 ? 5.09 14.086 15.438 1 86.12 189 ILE A O 1
ATOM 1513 N N . ARG A 1 190 ? 5.434 15.984 16.578 1 86.19 190 ARG A N 1
ATOM 1514 C CA . ARG A 1 190 ? 6.438 16.453 15.625 1 86.19 190 ARG A CA 1
ATOM 1515 C C . ARG A 1 190 ? 7.723 15.641 15.742 1 86.19 190 ARG A C 1
ATOM 1517 O O . ARG A 1 190 ? 8.266 15.477 16.828 1 86.19 190 ARG A O 1
ATOM 1524 N N . ARG A 1 191 ? 8.062 15.172 14.398 1 80.75 191 ARG A N 1
ATOM 1525 C CA . ARG A 1 191 ? 9.32 14.43 14.383 1 80.75 191 ARG A CA 1
ATOM 1526 C C . ARG A 1 191 ? 10.5 15.359 14.094 1 80.75 191 ARG A C 1
ATOM 1528 O O . ARG A 1 191 ? 10.508 16.062 13.086 1 80.75 191 ARG A O 1
ATOM 1535 N N . GLY A 1 192 ? 11.352 15.477 14.938 1 68.62 192 GLY A N 1
ATOM 1536 C CA . GLY A 1 192 ? 12.539 16.281 14.727 1 68.62 192 GLY A CA 1
ATOM 1537 C C . GLY A 1 192 ? 12.445 17.656 15.344 1 68.62 192 GLY A C 1
ATOM 1538 O O . GLY A 1 192 ? 11.375 18.078 15.781 1 68.62 192 GLY A O 1
ATOM 1539 N N . THR A 1 193 ? 13.531 18.297 15.531 1 62.12 193 THR A N 1
ATOM 1540 C CA . THR A 1 193 ? 13.523 19.594 16.219 1 62.12 193 THR A CA 1
ATOM 1541 C C . THR A 1 193 ? 14.289 20.625 15.406 1 62.12 193 THR A C 1
ATOM 1543 O O . THR A 1 193 ? 14.258 21.812 15.727 1 62.12 193 THR A O 1
ATOM 1546 N N . ILE A 1 194 ? 14.734 20.266 14.336 1 60.62 194 ILE A N 1
ATOM 1547 C CA . ILE A 1 194 ? 15.688 21.172 13.719 1 60.62 194 ILE A CA 1
ATOM 1548 C C . ILE A 1 194 ? 14.953 22.109 12.758 1 60.62 194 ILE A C 1
ATOM 1550 O O . ILE A 1 194 ? 15.227 23.312 12.727 1 60.62 194 ILE A O 1
ATOM 1554 N N . ARG A 1 195 ? 14.023 21.641 12.109 1 66.94 195 ARG A N 1
ATOM 1555 C CA . ARG A 1 195 ? 13.359 22.438 11.078 1 66.94 195 ARG A CA 1
ATOM 1556 C C . ARG A 1 195 ? 12.086 23.078 11.625 1 66.94 195 ARG A C 1
ATOM 1558 O O . ARG A 1 195 ? 11.695 22.828 12.766 1 66.94 195 ARG A O 1
ATOM 1565 N N . ARG A 1 196 ? 11.672 24.031 10.828 1 72.56 196 ARG A N 1
ATOM 1566 C CA . ARG A 1 196 ? 10.398 24.656 11.164 1 72.56 196 ARG A CA 1
ATOM 1567 C C . ARG A 1 196 ? 9.297 23.609 11.289 1 72.56 196 ARG A C 1
ATOM 1569 O O . ARG A 1 196 ? 9.336 22.578 10.625 1 72.56 196 ARG A O 1
ATOM 1576 N N . PRO A 1 197 ? 8.469 23.859 12.188 1 62.97 197 PRO A N 1
ATOM 1577 C CA . PRO A 1 197 ? 7.391 22.891 12.414 1 62.97 197 PRO A CA 1
ATOM 1578 C C . PRO A 1 197 ? 6.695 22.469 11.117 1 62.97 197 PRO A C 1
ATOM 1580 O O . PRO A 1 197 ? 6.309 21.297 10.969 1 62.97 197 PRO A O 1
ATOM 1583 N N . SER A 1 198 ? 6.605 23.391 10.18 1 67.75 198 SER A N 1
ATOM 1584 C CA . SER A 1 198 ? 5.91 23.078 8.938 1 67.75 198 SER A CA 1
ATOM 1585 C C . SER A 1 198 ? 6.766 22.188 8.039 1 67.75 198 SER A C 1
ATOM 1587 O O . SER A 1 198 ? 6.258 21.578 7.105 1 67.75 198 SER A O 1
ATOM 1589 N N . GLU A 1 199 ? 7.973 22.125 8.445 1 73.38 199 GLU A N 1
ATOM 1590 C CA . GLU A 1 199 ? 8.914 21.344 7.641 1 73.38 199 GLU A CA 1
ATOM 1591 C C . GLU A 1 199 ? 9.312 20.062 8.344 1 73.38 199 GLU A C 1
ATOM 1593 O O . GLU A 1 199 ? 10.328 19.453 8.008 1 73.38 199 GLU A O 1
ATOM 1598 N N . GLN A 1 200 ? 8.5 19.828 9.352 1 79.06 200 GLN A N 1
ATOM 1599 C CA . GLN A 1 200 ? 8.75 18.578 10.07 1 79.06 200 GLN A CA 1
ATOM 1600 C C . GLN A 1 200 ? 7.543 17.656 10.008 1 79.06 200 GLN A C 1
ATOM 1602 O O . GLN A 1 200 ? 6.398 18.109 10.078 1 79.06 200 GLN A O 1
ATOM 1607 N N . PRO A 1 201 ? 7.871 16.5 9.82 1 83.94 201 PRO A N 1
ATOM 1608 C CA . PRO A 1 201 ? 6.754 15.547 9.781 1 83.94 201 PRO A CA 1
ATOM 1609 C C . PRO A 1 201 ? 6.191 15.25 11.172 1 83.94 201 PRO A C 1
ATOM 1611 O O . PRO A 1 201 ? 6.871 15.469 12.18 1 83.94 201 PRO A O 1
ATOM 1614 N N . TYR A 1 202 ? 4.988 14.992 11.164 1 83.88 202 TYR A N 1
ATOM 1615 C CA . TYR A 1 202 ? 4.297 14.633 12.391 1 83.88 202 TYR A CA 1
ATOM 1616 C C . TYR A 1 202 ? 3.871 13.172 12.375 1 83.88 202 TYR A C 1
ATOM 1618 O O . TYR A 1 202 ? 3.4 12.664 11.352 1 83.88 202 TYR A O 1
ATOM 1626 N N . GLN A 1 203 ? 4.176 12.531 13.461 1 84.75 203 GLN A N 1
ATOM 1627 C CA . GLN A 1 203 ? 3.828 11.117 13.578 1 84.75 203 GLN A CA 1
ATOM 1628 C C . GLN A 1 203 ? 2.719 10.906 14.602 1 84.75 203 GLN A C 1
ATOM 1630 O O . GLN A 1 203 ? 2.707 11.547 15.656 1 84.75 203 GLN A O 1
ATOM 1635 N N . GLY A 1 204 ? 1.833 9.992 14.297 1 83.81 204 GLY A N 1
ATOM 1636 C CA . GLY A 1 204 ? 0.719 9.641 15.164 1 83.81 204 GLY A CA 1
ATOM 1637 C C . GLY A 1 204 ? -0.388 8.898 14.438 1 83.81 204 GLY A C 1
ATOM 1638 O O . GLY A 1 204 ? -0.171 8.344 13.359 1 83.81 204 GLY A O 1
ATOM 1639 N N . PRO A 1 205 ? -1.479 8.844 15.094 1 82.56 205 PRO A N 1
ATOM 1640 C CA . PRO A 1 205 ? -1.867 9.43 16.375 1 82.56 205 PRO A CA 1
ATOM 1641 C C . PRO A 1 205 ? -1.447 8.57 17.578 1 82.56 205 PRO A C 1
ATOM 1643 O O . PRO A 1 205 ? -1.504 7.344 17.5 1 82.56 205 PRO A O 1
ATOM 1646 N N . TYR A 1 206 ? -1.068 9.344 18.703 1 84.44 206 TYR A N 1
ATOM 1647 C CA . TYR A 1 206 ? -0.715 8.688 19.953 1 84.44 206 TYR A CA 1
ATOM 1648 C C . TYR A 1 206 ? -1.74 8.992 21.047 1 84.44 206 TYR A C 1
ATOM 1650 O O . TYR A 1 206 ? -2.232 10.117 21.141 1 84.44 206 TYR A O 1
ATOM 1658 N N . LYS A 1 207 ? -2.033 8.023 21.766 1 84 207 LYS A N 1
ATOM 1659 C CA . LYS A 1 207 ? -3.016 8.164 22.844 1 84 207 LYS A CA 1
ATOM 1660 C C . LYS A 1 207 ? -2.484 9.062 23.953 1 84 207 LYS A C 1
ATOM 1662 O O . LYS A 1 207 ? -1.344 8.898 24.406 1 84 207 LYS A O 1
ATOM 1667 N N . VAL A 1 208 ? -3.389 9.984 24.406 1 86.56 208 VAL A N 1
ATOM 1668 C CA . VAL A 1 208 ? -3.029 10.867 25.516 1 86.56 208 VAL A CA 1
ATOM 1669 C C . VAL A 1 208 ? -3.42 10.219 26.844 1 86.56 208 VAL A C 1
ATOM 1671 O O . VAL A 1 208 ? -4.574 9.82 27.031 1 86.56 208 VAL A O 1
ATOM 1674 N N . LEU A 1 209 ? -2.449 10.078 27.719 1 90.06 209 LEU A N 1
ATOM 1675 C CA . LEU A 1 209 ? -2.693 9.453 29.016 1 90.06 209 LEU A CA 1
ATOM 1676 C C . LEU A 1 209 ? -2.949 10.508 30.094 1 90.06 209 LEU A C 1
ATOM 1678 O O . LEU A 1 209 ? -3.867 10.359 30.906 1 90.06 209 LEU A O 1
ATOM 1682 N N . ARG A 1 210 ? -2.104 11.461 30.141 1 91.06 210 ARG A N 1
ATOM 1683 C CA . ARG A 1 210 ? -2.207 12.547 31.109 1 91.06 210 ARG A CA 1
ATOM 1684 C C . ARG A 1 210 ? -1.868 13.883 30.469 1 91.06 210 ARG A C 1
ATOM 1686 O O . ARG A 1 210 ? -1.06 13.945 29.547 1 91.06 210 ARG A O 1
ATOM 1693 N N . ARG A 1 211 ? -2.588 14.961 31 1 89.25 211 ARG A N 1
ATOM 1694 C CA . ARG A 1 211 ? -2.377 16.312 30.5 1 89.25 211 ARG A CA 1
ATOM 1695 C C . ARG A 1 211 ? -1.905 17.25 31.609 1 89.25 211 ARG A C 1
ATOM 1697 O O . ARG A 1 211 ? -2.449 17.219 32.719 1 89.25 211 ARG A O 1
ATOM 1704 N N . LYS A 1 212 ? -0.838 17.844 31.297 1 85.25 212 LYS A N 1
ATOM 1705 C CA . LYS A 1 212 ? -0.367 18.922 32.156 1 85.25 212 LYS A CA 1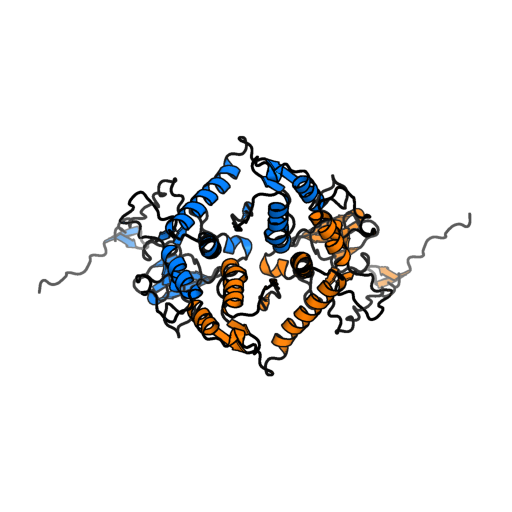
ATOM 1706 C C . LYS A 1 212 ? -0.311 20.25 31.422 1 85.25 212 LYS A C 1
ATOM 1708 O O . LYS A 1 212 ? -0.744 20.328 30.266 1 85.25 212 LYS A O 1
ATOM 1713 N N . GLU A 1 213 ? 0.173 21.281 32.094 1 82.88 213 GLU A N 1
ATOM 1714 C CA . GLU A 1 213 ? 0.16 22.625 31.5 1 82.88 213 GLU A CA 1
ATOM 1715 C C . GLU A 1 213 ? 1.149 22.734 30.344 1 82.88 213 GLU A C 1
ATOM 1717 O O . GLU A 1 213 ? 0.838 23.328 29.312 1 82.88 213 GLU A O 1
ATOM 1722 N N . LYS A 1 214 ? 2.307 22.125 30.578 1 87.44 214 LYS A N 1
ATOM 1723 C CA . LYS A 1 214 ? 3.344 22.344 29.578 1 87.44 214 LYS A CA 1
ATOM 1724 C C . LYS A 1 214 ? 3.703 21.047 28.844 1 87.44 214 LYS A C 1
ATOM 1726 O O . LYS A 1 214 ? 4.453 21.078 27.875 1 87.44 214 LYS A O 1
ATOM 1731 N N . PHE A 1 215 ? 3.23 19.922 29.406 1 89.19 215 PHE A N 1
ATOM 1732 C CA . PHE A 1 215 ? 3.609 18.656 28.812 1 89.19 215 PHE A CA 1
ATOM 1733 C C . PHE A 1 215 ? 2.441 17.672 28.828 1 89.19 215 PHE A C 1
ATOM 1735 O O . PHE A 1 215 ? 1.565 17.766 29.703 1 89.19 215 PHE A O 1
ATOM 1742 N N . PHE A 1 216 ? 2.389 16.812 27.891 1 90.88 216 PHE A N 1
ATOM 1743 C CA . PHE A 1 216 ? 1.459 15.688 27.859 1 90.88 216 PHE A CA 1
ATOM 1744 C C . PHE A 1 216 ? 2.201 14.375 28.047 1 90.88 216 PHE A C 1
ATOM 1746 O O . PHE A 1 216 ? 3.33 14.219 27.578 1 90.88 216 PHE A O 1
ATOM 1753 N N . CYS A 1 217 ? 1.551 13.492 28.734 1 93 217 CYS A N 1
ATOM 1754 C CA . CYS A 1 217 ? 2.014 12.109 28.781 1 93 217 CYS A CA 1
ATOM 1755 C C . CYS A 1 217 ? 1.257 11.242 27.781 1 93 217 CYS A C 1
ATOM 1757 O O . CYS A 1 217 ? 0.037 11.094 27.875 1 93 217 CYS A O 1
ATOM 1759 N N . ILE A 1 218 ? 2.016 10.703 26.875 1 90.19 218 ILE A N 1
ATOM 1760 C CA . ILE A 1 218 ? 1.374 9.953 25.797 1 90.19 218 ILE A CA 1
ATOM 1761 C C . ILE A 1 218 ? 1.937 8.531 25.75 1 90.19 218 ILE A C 1
ATOM 1763 O O . ILE A 1 218 ? 3 8.266 26.312 1 90.19 218 ILE A O 1
ATOM 1767 N N . GLU A 1 219 ? 1.159 7.688 25.125 1 89.38 219 GLU A N 1
ATOM 1768 C CA . GLU A 1 219 ? 1.577 6.297 24.969 1 89.38 219 GLU A CA 1
ATOM 1769 C C . GLU A 1 219 ? 2.207 6.051 23.609 1 89.38 219 GLU A C 1
ATOM 1771 O O . GLU A 1 219 ? 1.542 6.184 22.578 1 89.38 219 GLU A O 1
ATOM 1776 N N . ILE A 1 220 ? 3.465 5.695 23.625 1 83.88 220 ILE A N 1
ATOM 1777 C CA . ILE A 1 220 ? 4.176 5.344 22.406 1 83.88 220 ILE A CA 1
ATOM 1778 C C . ILE A 1 220 ? 4.699 3.912 22.5 1 83.88 220 ILE A C 1
ATOM 1780 O O . ILE A 1 220 ? 5.562 3.615 23.328 1 83.88 220 ILE A O 1
ATOM 1784 N N . ASN A 1 221 ? 4.188 3.094 21.609 1 77.94 221 ASN A N 1
ATOM 1785 C CA . ASN A 1 221 ? 4.594 1.693 21.594 1 77.94 221 ASN A CA 1
ATOM 1786 C C . ASN A 1 221 ? 4.492 1.066 22.969 1 77.94 221 ASN A C 1
ATOM 1788 O O . ASN A 1 221 ? 5.43 0.407 23.438 1 77.94 221 ASN A O 1
ATOM 1792 N N . GLY A 1 222 ? 3.438 1.389 23.656 1 78.69 222 GLY A N 1
ATOM 1793 C CA . GLY A 1 222 ? 3.172 0.793 24.953 1 78.69 222 GLY A CA 1
ATOM 1794 C C . GLY A 1 222 ? 3.912 1.48 26.078 1 78.69 222 GLY A C 1
ATOM 1795 O O . GLY A 1 222 ? 3.771 1.098 27.25 1 78.69 222 GLY A O 1
ATOM 1796 N N . LYS A 1 223 ? 4.695 2.412 25.781 1 87.25 223 LYS A N 1
ATOM 1797 C CA . LYS A 1 223 ? 5.465 3.129 26.797 1 87.25 223 LYS A CA 1
ATOM 1798 C C . LYS A 1 223 ? 4.949 4.555 26.984 1 87.25 223 LYS A C 1
ATOM 1800 O O . LYS A 1 223 ? 4.531 5.191 26.016 1 87.25 223 LYS A O 1
ATOM 1805 N N . GLU A 1 224 ? 5.066 4.977 28.281 1 91.44 224 GLU A N 1
ATOM 1806 C CA . GLU A 1 224 ? 4.664 6.352 28.578 1 91.44 224 GLU A CA 1
ATOM 1807 C C . GLU A 1 224 ? 5.793 7.332 28.297 1 91.44 224 GLU A C 1
ATOM 1809 O O . GLU A 1 224 ? 6.922 7.145 28.75 1 91.44 224 GLU A O 1
ATOM 1814 N N . THR A 1 225 ? 5.488 8.273 27.531 1 91 225 THR A N 1
ATOM 1815 C CA . THR A 1 225 ? 6.48 9.281 27.172 1 91 225 THR A CA 1
ATOM 1816 C C . THR A 1 225 ? 5.926 10.688 27.391 1 91 225 THR A C 1
ATOM 1818 O O . THR A 1 225 ? 4.797 10.984 26.984 1 91 225 THR A O 1
ATOM 1821 N N . THR A 1 226 ? 6.738 11.5 28.031 1 91.44 226 THR A N 1
ATOM 1822 C CA . THR A 1 226 ? 6.34 12.883 28.266 1 91.44 226 THR A CA 1
ATOM 1823 C C . THR A 1 226 ? 6.82 13.781 27.125 1 91.44 226 THR A C 1
ATOM 1825 O O . THR A 1 226 ? 8.008 13.789 26.797 1 91.44 226 THR A O 1
ATOM 1828 N N . VAL A 1 227 ? 5.91 14.5 26.562 1 90.31 227 VAL A N 1
ATOM 1829 C CA . VAL A 1 227 ? 6.25 15.344 25.422 1 90.31 227 VAL A CA 1
ATOM 1830 C C . VAL A 1 227 ? 5.742 16.766 25.656 1 90.31 227 VAL A C 1
ATOM 1832 O O . VAL A 1 227 ? 4.641 16.953 26.172 1 90.31 227 VAL A O 1
ATOM 1835 N N . SER A 1 228 ? 6.602 17.703 25.281 1 87 228 SER A N 1
ATOM 1836 C CA . SER A 1 228 ? 6.219 19.109 25.391 1 87 228 SER A CA 1
ATOM 1837 C C . SER A 1 228 ? 5.055 19.438 24.453 1 87 228 SER A C 1
ATOM 1839 O O . SER A 1 228 ? 4.969 18.906 23.344 1 87 228 SER A O 1
ATOM 1841 N N . ILE A 1 229 ? 4.242 20.391 24.828 1 83.94 229 ILE A N 1
ATOM 1842 C CA . ILE A 1 229 ? 3.043 20.75 24.078 1 83.94 229 ILE A CA 1
ATOM 1843 C C . ILE A 1 229 ? 3.434 21.359 22.734 1 83.94 229 ILE A C 1
ATOM 1845 O O . ILE A 1 229 ? 2.693 21.25 21.766 1 83.94 229 ILE A O 1
ATOM 1849 N N . ASP A 1 230 ? 4.605 21.953 22.656 1 80.94 230 ASP A N 1
ATOM 1850 C CA . ASP A 1 230 ? 5.039 22.625 21.438 1 80.94 230 ASP A CA 1
ATOM 1851 C C . ASP A 1 230 ? 5.266 21.625 20.312 1 80.94 230 ASP A C 1
ATOM 1853 O O . ASP A 1 230 ? 5.289 21.984 19.141 1 80.94 230 ASP A O 1
ATOM 1857 N N . ARG A 1 231 ? 5.375 20.359 20.656 1 85 231 ARG A N 1
ATOM 1858 C CA . ARG A 1 231 ? 5.648 19.328 19.672 1 85 231 ARG A CA 1
ATOM 1859 C C . ARG A 1 231 ? 4.367 18.594 19.281 1 85 231 ARG A C 1
ATOM 1861 O O . ARG A 1 231 ? 4.395 17.703 18.438 1 85 231 ARG A O 1
ATOM 1868 N N . LEU A 1 232 ? 3.32 19.047 19.891 1 83.12 232 LEU A N 1
ATOM 1869 C CA . LEU A 1 232 ? 2.096 18.266 19.734 1 83.12 232 LEU A CA 1
ATOM 1870 C C . LEU A 1 232 ? 1.115 19 18.812 1 83.12 232 LEU A C 1
ATOM 1872 O O . LEU A 1 232 ? 1.071 20.234 18.797 1 83.12 232 LEU A O 1
ATOM 1876 N N . LYS A 1 233 ? 0.448 18.203 18.078 1 79.12 233 LYS A N 1
ATOM 1877 C CA . LYS A 1 233 ? -0.656 18.719 17.266 1 79.12 233 LYS A CA 1
ATOM 1878 C C . LYS A 1 233 ? -1.904 17.859 17.438 1 79.12 233 LYS A C 1
ATOM 1880 O O . LYS A 1 233 ? -1.807 16.656 17.672 1 79.12 233 LYS A O 1
ATOM 1885 N N . ARG A 1 234 ? -2.941 18.438 17.344 1 73.88 234 ARG A N 1
ATOM 1886 C CA . ARG A 1 234 ? -4.227 17.766 17.516 1 73.88 234 ARG A CA 1
ATOM 1887 C C . ARG A 1 234 ? -4.504 16.797 16.375 1 73.88 234 ARG A C 1
ATOM 1889 O O . ARG A 1 234 ? -3.984 16.969 15.273 1 73.88 234 ARG A O 1
ATOM 1896 N N . VAL A 1 235 ? -5.262 15.703 16.828 1 65.56 235 VAL A N 1
ATOM 1897 C CA . VAL A 1 235 ? -5.66 14.711 15.828 1 65.56 235 VAL A CA 1
ATOM 1898 C C . VAL A 1 235 ? -6.898 15.203 15.078 1 65.56 235 VAL A C 1
ATOM 1900 O O . VAL A 1 235 ? -7.703 15.961 15.625 1 65.56 235 VAL A O 1
ATOM 1903 N N . TYR A 1 236 ? -6.832 14.789 13.758 1 62.03 236 TYR A N 1
ATOM 1904 C CA . TYR A 1 236 ? -8.039 15 12.961 1 62.03 236 TYR A CA 1
ATOM 1905 C C . TYR A 1 236 ? -8.844 13.711 12.836 1 62.03 236 TYR A C 1
ATOM 1907 O O . TYR A 1 236 ? -8.266 12.625 12.75 1 62.03 236 TYR A O 1
ATOM 1915 N N . PHE A 1 237 ? -10.156 13.836 13.281 1 60.16 237 PHE A N 1
ATOM 1916 C CA . PHE A 1 237 ? -11.008 12.664 13.094 1 60.16 237 PHE A CA 1
ATOM 1917 C C . PHE A 1 237 ? -11.867 12.812 11.844 1 60.16 237 PHE A C 1
ATOM 1919 O O . PHE A 1 237 ? -12.266 13.93 11.492 1 60.16 237 PHE A O 1
ATOM 1926 N N . LEU A 1 238 ? -11.883 11.742 11.148 1 60.38 238 LEU A N 1
ATOM 1927 C CA . LEU A 1 238 ? -12.852 11.703 10.062 1 60.38 238 LEU A CA 1
ATOM 1928 C C . LEU A 1 238 ? -14.273 11.57 10.594 1 60.38 238 LEU A C 1
ATOM 1930 O O . LEU A 1 238 ? -14.562 10.672 11.383 1 60.38 238 LEU A O 1
ATOM 1934 N N . VAL A 1 239 ? -15.008 12.688 10.609 1 54.41 239 VAL A N 1
ATOM 1935 C CA . VAL A 1 239 ? -16.375 12.664 11.133 1 54.41 239 VAL A CA 1
ATOM 1936 C C . VAL A 1 239 ? -17.359 12.398 9.992 1 54.41 239 VAL A C 1
ATOM 1938 O O . VAL A 1 239 ? -17.172 12.883 8.875 1 54.41 239 VAL A O 1
ATOM 1941 N N . ASP A 1 240 ? -18.188 11.289 10.227 1 55.56 240 ASP A N 1
ATOM 1942 C CA . ASP A 1 240 ? -19.328 11.086 9.328 1 55.56 240 ASP A CA 1
ATOM 1943 C C . ASP A 1 240 ? -20.281 12.281 9.383 1 55.56 240 ASP A C 1
ATOM 1945 O O . ASP A 1 240 ? -20.75 12.664 10.453 1 55.56 240 ASP A O 1
ATOM 1949 N N . PRO A 1 241 ? -20.359 12.961 8.297 1 51.31 241 PRO A N 1
ATOM 1950 C CA . PRO A 1 241 ? -21.25 14.125 8.344 1 51.31 241 PRO A CA 1
ATOM 1951 C C . PRO A 1 241 ? -22.641 13.781 8.867 1 51.31 241 PRO A C 1
ATOM 1953 O O . PRO A 1 241 ? -23.375 14.664 9.32 1 51.31 241 PRO A O 1
ATOM 1956 N N . SER A 1 242 ? -23.125 12.5 8.641 1 51.88 242 SER A N 1
ATOM 1957 C CA . SER A 1 242 ? -24.484 12.18 9.031 1 51.88 242 SER A CA 1
ATOM 1958 C C . SER A 1 242 ? -24.578 11.891 10.531 1 51.88 242 SER A C 1
ATOM 1960 O O . SER A 1 242 ? -25.688 11.797 11.078 1 51.88 242 SER A O 1
ATOM 1962 N N . THR A 1 243 ? -23.594 11.398 11.141 1 49.72 243 THR A N 1
ATOM 1963 C CA . THR A 1 243 ? -23.703 10.977 12.539 1 49.72 243 THR A CA 1
ATOM 1964 C C . THR A 1 243 ? -23.562 12.18 13.469 1 49.72 243 THR A C 1
ATOM 1966 O O . THR A 1 243 ? -22.625 12.961 13.344 1 49.72 243 THR A O 1
ATOM 1969 N N . PRO A 1 244 ? -24.672 12.414 14.219 1 42.69 244 PRO A N 1
ATOM 1970 C CA . PRO A 1 244 ? -24.516 13.414 15.281 1 42.69 244 PRO A CA 1
ATOM 1971 C C . PRO A 1 244 ? -23.266 13.188 16.125 1 42.69 244 PRO A C 1
ATOM 1973 O O . PRO A 1 244 ? -22.797 12.055 16.234 1 42.69 244 PRO A O 1
ATOM 1976 N N . TYR A 1 245 ? -22.547 14.094 16.406 1 41.12 245 TYR A N 1
ATOM 1977 C CA . TYR A 1 245 ? -21.297 14.055 17.156 1 41.12 245 TYR A CA 1
ATOM 1978 C C . TYR A 1 245 ? -21.422 13.156 18.375 1 41.12 245 TYR A C 1
ATOM 1980 O O . TYR A 1 245 ? -22.391 13.258 19.125 1 41.12 245 TYR A O 1
ATOM 1988 N N . PRO A 1 246 ? -20.844 12.078 18.469 1 37.59 246 PRO A N 1
ATOM 1989 C CA . PRO A 1 246 ? -20.953 11.453 19.797 1 37.59 246 PRO A CA 1
ATOM 1990 C C . PRO A 1 246 ? -20.672 12.43 20.938 1 37.59 246 PRO A C 1
ATOM 1992 O O . PRO A 1 246 ? -19.812 13.312 20.812 1 37.59 246 PRO A O 1
ATOM 1995 N N . SER A 1 247 ? -21.641 12.859 21.688 1 32.94 247 SER A N 1
ATOM 1996 C CA . SER A 1 247 ? -21.391 13.531 22.953 1 32.94 247 SER A CA 1
ATOM 1997 C C . SER A 1 247 ? -20.188 12.914 23.672 1 32.94 247 SER A C 1
ATOM 1999 O O . SER A 1 247 ? -20.266 11.766 24.125 1 32.94 247 SER A O 1
ATOM 2001 N N . PHE A 1 248 ? -19.078 13.094 23.094 1 33.69 248 PHE A N 1
ATOM 2002 C CA . PHE A 1 248 ? -18.047 12.609 24 1 33.69 248 PHE A CA 1
ATOM 2003 C C . PHE A 1 248 ? -18.328 13.047 25.422 1 33.69 248 PHE A C 1
ATOM 2005 O O . PHE A 1 248 ? -18.75 14.18 25.672 1 33.69 248 PHE A O 1
ATOM 2012 N N . PRO A 1 249 ? -18.656 12.141 26.297 1 31.86 249 PRO A N 1
ATOM 2013 C CA . PRO A 1 249 ? -18.906 12.617 27.656 1 31.86 249 PRO A CA 1
ATOM 2014 C C . PRO A 1 249 ? -17.969 13.742 28.078 1 31.86 249 PRO A C 1
ATOM 2016 O O . PRO A 1 249 ? -16.781 13.711 27.75 1 31.86 249 PRO A O 1
ATOM 2019 N N . ASP A 1 250 ? -18.438 14.93 28.047 1 28.89 250 ASP A N 1
ATOM 2020 C CA . ASP A 1 250 ? -17.797 16.031 28.75 1 28.89 250 ASP A CA 1
ATOM 2021 C C . ASP A 1 250 ? -17.141 15.539 30.047 1 28.89 250 ASP A C 1
ATOM 2023 O O . ASP A 1 250 ? -17.828 15.203 31.016 1 28.89 250 ASP A O 1
ATOM 2027 N N . HIS A 1 251 ? -16.25 14.633 29.969 1 30.05 251 HIS A N 1
ATOM 2028 C CA . HIS A 1 251 ? -15.672 14.484 31.297 1 30.05 251 HIS A CA 1
ATOM 2029 C C . HIS A 1 251 ? -15.391 15.844 31.938 1 30.05 251 HIS A C 1
ATOM 2031 O O . HIS A 1 251 ? -14.336 16.438 31.703 1 30.05 251 HIS A O 1
ATOM 2037 N N . ARG A 1 252 ? -16.375 16.766 31.891 1 29.66 252 ARG A N 1
ATOM 2038 C CA . ARG A 1 252 ? -16.297 17.828 32.906 1 29.66 252 ARG A CA 1
ATOM 2039 C C . ARG A 1 252 ? -15.711 17.297 34.188 1 29.66 252 ARG A C 1
ATOM 2041 O O . ARG A 1 252 ? -15.961 16.156 34.594 1 29.66 252 ARG A O 1
ATOM 2048 N N . SER A 1 253 ? -14.562 17.922 34.625 1 29 253 SER A N 1
ATOM 2049 C CA . SER A 1 253 ? -14.008 17.797 35.969 1 29 253 SER A CA 1
ATOM 2050 C C . SER A 1 253 ? -15.109 17.578 37 1 29 253 SER A C 1
ATOM 2052 O O . SER A 1 253 ? -16.047 18.359 37.094 1 29 253 SER A O 1
ATOM 2054 N N . ASN A 1 254 ? -15.68 16.406 37.094 1 29.22 254 ASN A N 1
ATOM 2055 C CA . ASN A 1 254 ? -16.219 16.391 38.438 1 29.22 254 ASN A CA 1
ATOM 2056 C C . ASN A 1 254 ? -15.43 17.297 39.375 1 29.22 254 ASN A C 1
ATOM 2058 O O . ASN A 1 254 ? -14.203 17.297 39.344 1 29.22 254 ASN A O 1
ATOM 2062 N N . PRO A 1 255 ? -15.953 18.422 39.719 1 29.09 255 PRO A N 1
ATOM 2063 C CA . PRO A 1 255 ? -15.195 19.156 40.75 1 29.09 255 PRO A CA 1
ATOM 2064 C C . PRO A 1 255 ? -14.445 18.234 41.688 1 29.09 255 PRO A C 1
ATOM 2066 O O . PRO A 1 255 ? -15.055 17.328 42.281 1 29.09 255 PRO A O 1
ATOM 2069 N N . VAL A 1 256 ? -13.297 17.719 41.281 1 30.41 256 VAL A N 1
ATOM 2070 C CA . VAL A 1 256 ? -12.57 17.188 42.438 1 30.41 256 VAL A CA 1
ATOM 2071 C C . VAL A 1 256 ? -12.961 17.953 43.688 1 30.41 256 VAL A C 1
ATOM 2073 O O . VAL A 1 256 ? -12.727 19.172 43.781 1 30.41 256 VAL A O 1
ATOM 2076 N N . SER A 1 257 ? -14.133 17.703 44.156 1 31.66 257 SER A N 1
ATOM 2077 C CA . SER A 1 257 ? -14.273 18.078 45.562 1 31.66 257 SER A CA 1
ATOM 2078 C C . SER A 1 257 ? -12.969 17.859 46.344 1 31.66 257 SER A C 1
ATOM 2080 O O . SER A 1 257 ? -12.383 16.781 46.281 1 31.66 257 SER A O 1
ATOM 2082 N N . ASP A 1 258 ? -12.125 18.891 46.406 1 32.81 258 ASP A N 1
ATOM 2083 C CA . ASP A 1 258 ? -10.859 19.094 47.094 1 32.81 258 ASP A CA 1
ATOM 2084 C C . ASP A 1 258 ? -10.852 18.359 48.438 1 32.81 258 ASP A C 1
ATOM 2086 O O . ASP A 1 258 ? -10.07 18.688 49.344 1 32.81 258 ASP A O 1
ATOM 2090 N N . SER A 1 259 ? -12.055 17.672 48.688 1 34.66 259 SER A N 1
ATOM 2091 C CA . SER A 1 259 ? -11.898 17.031 50 1 34.66 259 SER A CA 1
ATOM 2092 C C . SER A 1 259 ? -11.047 15.773 49.906 1 34.66 259 SER A C 1
ATOM 2094 O O . SER A 1 259 ? -11.383 14.844 49.188 1 34.66 259 SER A O 1
ATOM 2096 N N . VAL A 1 260 ? -9.82 15.945 49.906 1 36.78 260 VAL A N 1
ATOM 2097 C CA . VAL A 1 260 ? -8.906 14.812 49.969 1 36.78 260 VAL A CA 1
ATOM 2098 C C . VAL A 1 260 ? -9.195 13.984 51.219 1 36.78 260 VAL A C 1
ATOM 2100 O O . VAL A 1 260 ? -9.242 14.523 52.344 1 36.78 260 VAL A O 1
ATOM 2103 N N . VAL A 1 261 ? -9.961 12.969 51.062 1 40.31 261 VAL A N 1
ATOM 2104 C CA . VAL A 1 261 ? -10.094 12.109 52.219 1 40.31 261 VAL A CA 1
ATOM 2105 C C . VAL A 1 261 ? -8.75 11.461 52.531 1 40.31 261 VAL A C 1
ATOM 2107 O O . VAL A 1 261 ? -8.094 10.898 51.656 1 40.31 261 VAL A O 1
ATOM 2110 N N . THR A 1 262 ? -8.062 11.797 53.719 1 36.75 262 THR A N 1
ATOM 2111 C CA . THR A 1 262 ? -6.789 11.25 54.156 1 36.75 262 THR A CA 1
ATOM 2112 C C . THR A 1 262 ? -6.832 9.719 54.188 1 36.75 262 THR A C 1
ATOM 2114 O O . THR A 1 262 ? -7.906 9.125 54.094 1 36.75 262 THR A O 1
ATOM 2117 N N . ARG A 1 263 ? -5.715 9.133 54.156 1 45.03 263 ARG A N 1
ATOM 2118 C CA . ARG A 1 263 ? -5.668 7.68 54.281 1 45.03 263 ARG A CA 1
ATOM 2119 C C . ARG A 1 263 ? -6.629 7.18 55.344 1 45.03 263 ARG A C 1
ATOM 2121 O O . ARG A 1 263 ? -7.102 6.043 55.312 1 45.03 263 ARG A O 1
ATOM 2128 N N . SER A 1 264 ? -6.867 8.055 56.375 1 44.56 264 SER A N 1
ATOM 2129 C CA . SER A 1 264 ? -7.676 7.695 57.531 1 44.56 264 SER A CA 1
ATOM 2130 C C . SER A 1 264 ? -9.148 8.039 57.312 1 44.56 264 SER A C 1
ATOM 2132 O O . SER A 1 264 ? -9.961 7.926 58.219 1 44.56 264 SER A O 1
ATOM 2134 N N . GLY A 1 265 ? -9.836 8.281 56.125 1 46.88 265 GLY A N 1
ATOM 2135 C CA . GLY A 1 265 ? -11.242 8.438 55.781 1 46.88 265 GLY A CA 1
ATOM 2136 C C . GLY A 1 265 ? -11.734 9.867 55.906 1 46.88 265 GLY A C 1
ATOM 2137 O O . GLY A 1 265 ? -12.938 10.117 55.812 1 46.88 265 GLY A O 1
ATOM 2138 N N . ARG A 1 266 ? -10.828 10.836 56.312 1 42.12 266 ARG A N 1
ATOM 2139 C CA . ARG A 1 266 ? -11.297 12.188 56.625 1 42.12 266 ARG A CA 1
ATOM 2140 C C . ARG A 1 266 ? -11.281 13.055 55.375 1 42.12 266 ARG A C 1
ATOM 2142 O O . ARG A 1 266 ? -10.336 13.008 54.594 1 42.12 266 ARG A O 1
ATOM 2149 N N . ARG A 1 267 ? -12.344 13.742 54.906 1 45 267 ARG A N 1
ATOM 2150 C CA . ARG A 1 267 ? -12.586 14.617 53.781 1 45 267 ARG A CA 1
ATOM 2151 C C . ARG A 1 267 ? -11.867 15.953 53.938 1 45 267 ARG A C 1
ATOM 2153 O O . ARG A 1 267 ? -12.117 16.672 54.906 1 45 267 ARG A O 1
ATOM 2160 N N . VAL A 1 268 ? -10.516 16.125 53.531 1 36.84 268 VAL A N 1
ATOM 2161 C CA . VAL A 1 268 ? -9.867 17.406 53.781 1 36.84 268 VAL A CA 1
ATOM 2162 C C . VAL A 1 268 ? -10.07 18.328 52.562 1 36.84 268 VAL A C 1
ATOM 2164 O O . VAL A 1 268 ? -9.906 17.906 51.438 1 36.84 268 VAL A O 1
ATOM 2167 N N . ARG A 1 269 ? -10.883 19.422 52.656 1 39.06 269 ARG A N 1
ATOM 2168 C CA . ARG A 1 269 ? -11.102 20.516 51.719 1 39.06 269 ARG A CA 1
ATOM 2169 C C . ARG A 1 269 ? -9.828 21.344 51.531 1 39.06 269 ARG A C 1
ATOM 2171 O O . ARG A 1 269 ? -9.289 21.891 52.469 1 39.06 269 ARG A O 1
ATOM 2178 N N . LEU A 1 270 ? -9 21.188 50.469 1 35.88 270 LEU A N 1
ATOM 2179 C CA . LEU A 1 270 ? -7.82 22.031 50.312 1 35.88 270 LEU A CA 1
ATOM 2180 C C . LEU A 1 270 ? -8.219 23.469 50.062 1 35.88 270 LEU A C 1
ATOM 2182 O O . LEU A 1 270 ? -8.938 23.766 49.094 1 35.88 270 LEU A O 1
ATOM 2186 N N . THR A 1 271 ? -8.328 24.312 51.031 1 32.47 271 THR A N 1
ATOM 2187 C CA . THR A 1 271 ? -8.586 25.734 51.031 1 32.47 271 THR A CA 1
ATOM 2188 C C . THR A 1 271 ? -7.566 26.469 50.156 1 32.47 271 THR A C 1
ATOM 2190 O O . THR A 1 271 ? -6.359 26.25 50.281 1 32.47 271 THR A O 1
ATOM 2193 N N . THR A 1 272 ? -7.918 26.938 49 1 35.44 272 THR A N 1
ATOM 2194 C CA . THR A 1 272 ? -7.121 27.828 48.156 1 35.44 272 THR A CA 1
ATOM 2195 C C . THR A 1 272 ? -6.625 29.031 48.969 1 35.44 272 THR A C 1
ATOM 2197 O O . THR A 1 272 ? -7.402 29.672 49.688 1 35.44 272 THR A O 1
ATOM 2200 N N . PRO A 1 273 ? -5.199 29.219 49.156 1 33 273 PRO A N 1
ATOM 2201 C CA . PRO A 1 273 ? -4.746 30.375 49.938 1 33 273 PRO A CA 1
ATOM 2202 C C . PRO A 1 273 ? -5.324 31.703 49.438 1 33 273 PRO A C 1
ATOM 2204 O O . PRO A 1 273 ? -5.719 31.797 48.25 1 33 273 PRO A O 1
ATOM 2207 N N . PHE A 1 274 ? -5.508 32.75 50.281 1 32.59 274 PHE A N 1
ATOM 2208 C CA . PHE A 1 274 ? -6.035 34.094 50.312 1 32.59 274 PHE A CA 1
ATOM 2209 C C . PHE A 1 274 ? -5.34 35 49.312 1 32.59 274 PHE A C 1
ATOM 2211 O O . PHE A 1 274 ? -4.109 35.094 49.312 1 32.59 274 PHE A O 1
ATOM 2218 N N . GLN A 1 275 ? -5.809 35.062 48.062 1 30.05 275 GLN A N 1
ATOM 2219 C CA . GLN A 1 275 ? -5.418 36.219 47.25 1 30.05 275 GLN A CA 1
ATOM 2220 C C . GLN A 1 275 ? -5.488 37.5 48.062 1 30.05 275 GLN A C 1
ATOM 2222 O O . GLN A 1 275 ? -6.551 37.875 48.594 1 30.05 275 GLN A O 1
ATOM 2227 N N . SER A 1 276 ? -4.328 37.906 48.75 1 26.44 276 SER A N 1
ATOM 2228 C CA . SER A 1 276 ? -4.176 39.219 49.406 1 26.44 276 SER A CA 1
ATOM 2229 C C . SER A 1 276 ? -4.609 40.344 48.469 1 26.44 276 SER A C 1
ATOM 2231 O O . SER A 1 276 ? -4.328 40.312 47.25 1 26.44 276 SER A O 1
ATOM 2233 N N . SER A 1 277 ? -5.668 41.031 48.75 1 26.62 277 SER A N 1
ATOM 2234 C CA . SER A 1 277 ? -6.242 42.312 48.375 1 26.62 277 SER A CA 1
ATOM 2235 C C . SER A 1 277 ? -5.168 43.406 48.281 1 26.62 277 SER A C 1
ATOM 2237 O O . SER A 1 277 ? -4.742 43.938 49.312 1 26.62 277 SER A O 1
ATOM 2239 N N . SER A 1 278 ? -3.98 43.25 47.469 1 22.73 278 SER A N 1
ATOM 2240 C CA . SER A 1 278 ? -3.451 44.562 47.156 1 22.73 278 SER A CA 1
ATOM 2241 C C . SER A 1 278 ? -4.348 45.344 46.188 1 22.73 278 SER A C 1
ATOM 2243 O O . SER A 1 278 ? -4.918 44.719 45.281 1 22.73 278 SER A O 1
ATOM 2245 N N . MET B 1 1 ? 11.727 2.326 -2.453 1 74.88 1 MET B N 1
ATOM 2246 C CA . MET B 1 1 ? 11.797 1.169 -1.566 1 74.88 1 MET B CA 1
ATOM 2247 C C . MET B 1 1 ? 11.828 1.604 -0.105 1 74.88 1 MET B C 1
ATOM 2249 O O . MET B 1 1 ? 12.508 2.574 0.241 1 74.88 1 MET B O 1
ATOM 2253 N N . TYR B 1 2 ? 10.898 0.859 0.656 1 71.31 2 TYR B N 1
ATOM 2254 C CA . TYR B 1 2 ? 11.117 0.917 2.098 1 71.31 2 TYR B CA 1
ATOM 2255 C C . TYR B 1 2 ? 12.227 -0.03 2.521 1 71.31 2 TYR B C 1
ATOM 2257 O O . TYR B 1 2 ? 12.039 -1.248 2.551 1 71.31 2 TYR B O 1
ATOM 2265 N N . ARG B 1 3 ? 13.352 0.504 2.875 1 67.69 3 ARG B N 1
ATOM 2266 C CA . ARG B 1 3 ? 14.57 -0.28 3.035 1 67.69 3 ARG B CA 1
ATOM 2267 C C . ARG B 1 3 ? 14.445 -1.257 4.199 1 67.69 3 ARG B C 1
ATOM 2269 O O . ARG B 1 3 ? 14.844 -2.418 4.09 1 67.69 3 ARG B O 1
ATOM 2276 N N . PHE B 1 4 ? 13.906 -0.793 5.266 1 69.06 4 PHE B N 1
ATOM 2277 C CA . PHE B 1 4 ? 13.859 -1.628 6.461 1 69.06 4 PHE B CA 1
ATOM 2278 C C . PHE B 1 4 ? 13.039 -2.887 6.207 1 69.06 4 PHE B C 1
ATOM 2280 O O . PHE B 1 4 ? 13.383 -3.969 6.684 1 69.06 4 PHE B O 1
ATOM 2287 N N . PHE B 1 5 ? 12.07 -2.777 5.391 1 72.94 5 PHE B N 1
ATOM 2288 C CA . PHE B 1 5 ? 11.195 -3.912 5.137 1 72.94 5 PHE B CA 1
ATOM 2289 C C . PHE B 1 5 ? 11.492 -4.539 3.781 1 72.94 5 PHE B C 1
ATOM 2291 O O . PHE B 1 5 ? 10.875 -5.539 3.404 1 72.94 5 PHE B O 1
ATOM 2298 N N . ARG B 1 6 ? 12.445 -3.965 3.045 1 76.5 6 ARG B N 1
ATOM 2299 C CA . ARG B 1 6 ? 12.781 -4.406 1.694 1 76.5 6 ARG B CA 1
ATOM 2300 C C . ARG B 1 6 ? 11.531 -4.453 0.812 1 76.5 6 ARG B C 1
ATOM 2302 O O . ARG B 1 6 ? 11.336 -5.406 0.056 1 76.5 6 ARG B O 1
ATOM 2309 N N . TRP B 1 7 ? 10.672 -3.506 1.024 1 84.25 7 TRP B N 1
ATOM 2310 C CA . TRP B 1 7 ? 9.43 -3.385 0.264 1 84.25 7 TRP B CA 1
ATOM 2311 C C . TRP B 1 7 ? 9.641 -2.551 -0.995 1 84.25 7 TRP B C 1
ATOM 2313 O O . TRP B 1 7 ? 9.891 -1.345 -0.913 1 84.25 7 TRP B O 1
ATOM 2323 N N . PRO B 1 8 ? 9.5 -3.205 -2.098 1 88.62 8 PRO B N 1
ATOM 2324 C CA . PRO B 1 8 ? 9.672 -2.439 -3.336 1 88.62 8 PRO B CA 1
ATOM 2325 C C . PRO B 1 8 ? 8.352 -1.899 -3.885 1 88.62 8 PRO B C 1
ATOM 2327 O O . PRO B 1 8 ? 7.32 -2.562 -3.779 1 88.62 8 PRO B O 1
ATOM 2330 N N . GLU B 1 9 ? 8.375 -0.64 -4.328 1 89.31 9 GLU B N 1
ATOM 2331 C CA . GLU B 1 9 ? 7.34 -0.087 -5.199 1 89.31 9 GLU B CA 1
ATOM 2332 C C . GLU B 1 9 ? 7.91 0.291 -6.562 1 89.31 9 GLU B C 1
ATOM 2334 O O . GLU B 1 9 ? 9.008 0.849 -6.648 1 89.31 9 GLU B O 1
ATOM 2339 N N . ALA B 1 10 ? 7.238 -0.117 -7.57 1 89.38 10 ALA B N 1
ATOM 2340 C CA . ALA B 1 10 ? 7.668 0.193 -8.93 1 89.38 10 ALA B CA 1
ATOM 2341 C C . ALA B 1 10 ? 6.539 0.845 -9.727 1 89.38 10 ALA B C 1
ATOM 2343 O O . ALA B 1 10 ? 5.418 0.334 -9.758 1 89.38 10 ALA B O 1
ATOM 2344 N N . PHE B 1 11 ? 6.859 1.963 -10.336 1 90.56 11 PHE B N 1
ATOM 2345 C CA . PHE B 1 11 ? 5.867 2.707 -11.102 1 90.56 11 PHE B CA 1
ATOM 2346 C C . PHE B 1 11 ? 6.391 3.012 -12.508 1 90.56 11 PHE B C 1
ATOM 2348 O O . PHE B 1 11 ? 7.469 3.586 -12.656 1 90.56 11 PHE B O 1
ATOM 2355 N N . PRO B 1 12 ? 5.547 2.574 -13.461 1 87.81 12 PRO B N 1
ATOM 2356 C CA . PRO B 1 12 ? 5.945 3.012 -14.805 1 87.81 12 PRO B CA 1
ATOM 2357 C C . PRO B 1 12 ? 5.824 4.523 -14.992 1 87.81 12 PRO B C 1
ATOM 2359 O O . PRO B 1 12 ? 4.902 5.145 -14.453 1 87.81 12 PRO B O 1
ATOM 2362 N N . MET B 1 13 ? 6.797 5.105 -15.562 1 87.69 13 MET B N 1
ATOM 2363 C CA . MET B 1 13 ? 6.777 6.547 -15.797 1 87.69 13 MET B CA 1
ATOM 2364 C C . MET B 1 13 ? 6.895 6.859 -17.281 1 87.69 13 MET B C 1
ATOM 2366 O O . MET B 1 13 ? 7.637 6.188 -18 1 87.69 13 MET B O 1
ATOM 2370 N N . SER B 1 14 ? 6.082 7.918 -17.688 1 85.56 14 SER B N 1
ATOM 2371 C CA . SER B 1 14 ? 6.129 8.344 -19.094 1 85.56 14 SER B CA 1
ATOM 2372 C C . SER B 1 14 ? 7.414 9.109 -19.391 1 85.56 14 SER B C 1
ATOM 2374 O O . SER B 1 14 ? 7.898 9.094 -20.516 1 85.56 14 SER B O 1
ATOM 2376 N N . ASP B 1 15 ? 7.914 9.852 -18.406 1 87.81 15 ASP B N 1
ATOM 2377 C CA . ASP B 1 15 ? 9.141 10.625 -18.516 1 87.81 15 ASP B CA 1
ATOM 2378 C C . ASP B 1 15 ? 9.844 10.75 -17.172 1 87.81 15 ASP B C 1
ATOM 2380 O O . ASP B 1 15 ? 9.328 10.297 -16.141 1 87.81 15 ASP B O 1
ATOM 2384 N N . GLN B 1 16 ? 10.992 11.297 -17.297 1 85.94 16 GLN B N 1
ATOM 2385 C CA . GLN B 1 16 ? 11.766 11.422 -16.062 1 85.94 16 GLN B CA 1
ATOM 2386 C C . GLN B 1 16 ? 11.812 12.867 -15.586 1 85.94 16 GLN B C 1
ATOM 2388 O O . GLN B 1 16 ? 12.789 13.297 -14.969 1 85.94 16 GLN B O 1
ATOM 2393 N N . LEU B 1 17 ? 10.805 13.547 -15.891 1 86.94 17 LEU B N 1
ATOM 2394 C CA . LEU B 1 17 ? 10.766 14.938 -15.461 1 86.94 17 LEU B CA 1
ATOM 2395 C C . LEU B 1 17 ? 10.539 15.047 -13.961 1 86.94 17 LEU B C 1
ATOM 2397 O O . LEU B 1 17 ? 9.914 14.164 -13.359 1 86.94 17 LEU B O 1
ATOM 2401 N N . ALA B 1 18 ? 10.969 16.109 -13.453 1 86.06 18 ALA B N 1
ATOM 2402 C CA . ALA B 1 18 ? 10.906 16.312 -12.016 1 86.06 18 ALA B CA 1
ATOM 2403 C C . ALA B 1 18 ? 9.469 16.266 -11.516 1 86.06 18 ALA B C 1
ATOM 2405 O O . ALA B 1 18 ? 9.188 15.68 -10.469 1 86.06 18 ALA B O 1
ATOM 2406 N N . ASP B 1 19 ? 8.609 16.828 -12.289 1 87 19 ASP B N 1
ATOM 2407 C CA . ASP B 1 19 ? 7.203 16.875 -11.898 1 87 19 ASP B CA 1
ATOM 2408 C C . ASP B 1 19 ? 6.609 15.461 -11.844 1 87 19 ASP B C 1
ATOM 2410 O O . ASP B 1 19 ? 5.891 15.117 -10.906 1 87 19 ASP B O 1
ATOM 2414 N N . THR B 1 20 ? 6.926 14.758 -12.859 1 89.44 20 THR B N 1
ATOM 2415 C CA . THR B 1 20 ? 6.426 13.391 -12.93 1 89.44 20 THR B CA 1
ATOM 2416 C C . THR B 1 20 ? 6.957 12.562 -11.758 1 89.44 20 THR B C 1
ATOM 2418 O O . THR B 1 20 ? 6.191 11.859 -11.094 1 89.44 20 THR B O 1
ATOM 2421 N N . VAL B 1 21 ? 8.164 12.688 -11.492 1 90.38 21 VAL B N 1
ATOM 2422 C CA . VAL B 1 21 ? 8.812 11.922 -10.43 1 90.38 21 VAL B CA 1
ATOM 2423 C C . VAL B 1 21 ? 8.234 12.344 -9.078 1 90.38 21 VAL B C 1
ATOM 2425 O O . VAL B 1 21 ? 7.926 11.492 -8.234 1 90.38 21 VAL B O 1
ATOM 2428 N N . ALA B 1 22 ? 8.109 13.602 -8.922 1 90.81 22 ALA B N 1
ATOM 2429 C CA . ALA B 1 22 ? 7.578 14.117 -7.664 1 90.81 22 ALA B CA 1
ATOM 2430 C C . ALA B 1 22 ? 6.156 13.625 -7.426 1 90.81 22 ALA B C 1
ATOM 2432 O O . ALA B 1 22 ? 5.812 13.219 -6.316 1 90.81 22 ALA B O 1
ATOM 2433 N N . ARG B 1 23 ? 5.434 13.625 -8.461 1 90 23 ARG B N 1
ATOM 2434 C CA . ARG B 1 23 ? 4.047 13.188 -8.359 1 90 23 ARG B CA 1
ATOM 2435 C C . ARG B 1 23 ? 3.967 11.703 -8.023 1 90 23 ARG B C 1
ATOM 2437 O O . ARG B 1 23 ? 3.176 11.297 -7.168 1 90 23 ARG B O 1
ATOM 2444 N N . ILE B 1 24 ? 4.723 10.977 -8.633 1 91.5 24 ILE B N 1
ATOM 2445 C CA . ILE B 1 24 ? 4.719 9.531 -8.414 1 91.5 24 ILE B CA 1
ATOM 2446 C C . ILE B 1 24 ? 5.191 9.227 -6.992 1 91.5 24 ILE B C 1
ATOM 2448 O O . ILE B 1 24 ? 4.641 8.352 -6.324 1 91.5 24 ILE B O 1
ATOM 2452 N N . LEU B 1 25 ? 6.184 9.938 -6.551 1 92.62 25 LEU B N 1
ATOM 2453 C CA . LEU B 1 25 ? 6.668 9.742 -5.188 1 92.62 25 LEU B CA 1
ATOM 2454 C C . LEU B 1 25 ? 5.574 10.055 -4.172 1 92.62 25 LEU B C 1
ATOM 2456 O O . LEU B 1 25 ? 5.367 9.297 -3.223 1 92.62 25 LEU B O 1
ATOM 2460 N N . TYR B 1 26 ? 4.926 11.141 -4.41 1 92.31 26 TYR B N 1
ATOM 2461 C CA . TYR B 1 26 ? 3.887 11.539 -3.467 1 92.31 26 TYR B CA 1
ATOM 2462 C C . TYR B 1 26 ? 2.701 10.586 -3.52 1 92.31 26 TYR B C 1
ATOM 2464 O O . TYR B 1 26 ? 2.312 10.008 -2.5 1 92.31 26 TYR B O 1
ATOM 2472 N N . ASP B 1 27 ? 2.154 10.336 -4.699 1 91.12 27 ASP B N 1
ATOM 2473 C CA . ASP B 1 27 ? 0.947 9.531 -4.863 1 91.12 27 ASP B CA 1
ATOM 2474 C C . ASP B 1 27 ? 1.23 8.055 -4.594 1 91.12 27 ASP B C 1
ATOM 2476 O O . ASP B 1 27 ? 0.385 7.344 -4.047 1 91.12 27 ASP B O 1
ATOM 2480 N N . GLY B 1 28 ? 2.322 7.672 -4.945 1 90.25 28 GLY B N 1
ATOM 2481 C CA . GLY B 1 28 ? 2.648 6.258 -4.887 1 90.25 28 GLY B CA 1
ATOM 2482 C C . GLY B 1 28 ? 3.184 5.824 -3.533 1 90.25 28 GLY B C 1
ATOM 2483 O O . GLY B 1 28 ? 2.924 4.707 -3.086 1 90.25 28 GLY B O 1
ATOM 2484 N N . TRP B 1 29 ? 3.924 6.707 -2.953 1 91.5 29 TRP B N 1
ATOM 2485 C CA . TRP B 1 29 ? 4.586 6.297 -1.719 1 91.5 29 TRP B CA 1
ATOM 2486 C C . TRP B 1 29 ? 4.035 7.07 -0.524 1 91.5 29 TRP B C 1
ATOM 2488 O O . TRP B 1 29 ? 3.459 6.477 0.393 1 91.5 29 TRP B O 1
ATOM 2498 N N . ILE B 1 30 ? 4.18 8.367 -0.56 1 91.5 30 ILE B N 1
ATOM 2499 C CA . ILE B 1 30 ? 3.891 9.195 0.606 1 91.5 30 ILE B CA 1
ATOM 2500 C C . ILE B 1 30 ? 2.43 9.016 1.017 1 91.5 30 ILE B C 1
ATOM 2502 O O . ILE B 1 30 ? 2.127 8.859 2.201 1 91.5 30 ILE B O 1
ATOM 2506 N N . ALA B 1 31 ? 1.588 9.031 0.085 1 90.19 31 ALA B N 1
ATOM 2507 C CA . ALA B 1 31 ? 0.156 8.953 0.358 1 90.19 31 ALA B CA 1
ATOM 2508 C C . ALA B 1 31 ? -0.219 7.598 0.941 1 90.19 31 ALA B C 1
ATOM 2510 O O . ALA B 1 31 ? -1.282 7.445 1.547 1 90.19 31 ALA B O 1
ATOM 2511 N N . ARG B 1 32 ? 0.655 6.645 0.803 1 87.75 32 ARG B N 1
ATOM 2512 C CA . ARG B 1 32 ? 0.327 5.285 1.229 1 87.75 32 ARG B CA 1
ATOM 2513 C C . ARG B 1 32 ? 1.094 4.906 2.492 1 87.75 32 ARG B C 1
ATOM 2515 O O . ARG B 1 32 ? 0.552 4.242 3.377 1 87.75 32 ARG B O 1
ATOM 2522 N N . PHE B 1 33 ? 2.289 5.348 2.543 1 88.69 33 PHE B N 1
ATOM 2523 C CA . PHE B 1 33 ? 3.146 4.859 3.615 1 88.69 33 PHE B CA 1
ATOM 2524 C C . PHE B 1 33 ? 3.537 5.996 4.555 1 88.69 33 PHE B C 1
ATOM 2526 O O . PHE B 1 33 ? 4.184 5.766 5.578 1 88.69 33 PHE B O 1
ATOM 2533 N N . GLY B 1 34 ? 3.119 7.199 4.188 1 88.69 34 GLY B N 1
ATOM 2534 C CA . GLY B 1 34 ? 3.525 8.336 4.996 1 88.69 34 GLY B CA 1
ATOM 2535 C C . GLY B 1 34 ? 4.902 8.867 4.637 1 88.69 34 GLY B C 1
ATOM 2536 O O . GLY B 1 34 ? 5.547 8.352 3.723 1 88.69 34 GLY B O 1
ATOM 2537 N N . VAL B 1 35 ? 5.305 9.852 5.367 1 90.56 35 VAL B N 1
ATOM 2538 C CA . VAL B 1 35 ? 6.555 10.547 5.086 1 90.56 35 VAL B CA 1
ATOM 2539 C C . VAL B 1 35 ? 7.727 9.766 5.684 1 90.56 35 VAL B C 1
ATOM 2541 O O . VAL B 1 35 ? 7.754 9.508 6.891 1 90.56 35 VAL B O 1
ATOM 2544 N N . PRO B 1 36 ? 8.656 9.414 4.852 1 88.38 36 PRO B N 1
ATOM 2545 C CA . PRO B 1 36 ? 9.859 8.789 5.402 1 88.38 36 PRO B CA 1
ATOM 2546 C C . PRO B 1 36 ? 10.805 9.797 6.051 1 88.38 36 PRO B C 1
ATOM 2548 O O . PRO B 1 36 ? 10.773 10.977 5.711 1 88.38 36 PRO B O 1
ATOM 2551 N N . GLU B 1 37 ? 11.594 9.266 6.922 1 84.5 37 GLU B N 1
ATOM 2552 C CA . GLU B 1 37 ? 12.586 10.133 7.551 1 84.5 37 GLU B CA 1
ATOM 2553 C C . GLU B 1 37 ? 13.664 10.547 6.559 1 84.5 37 GLU B C 1
ATOM 2555 O O . GLU B 1 37 ? 14.055 11.711 6.508 1 84.5 37 GLU B O 1
ATOM 2560 N N . ILE B 1 38 ? 14.109 9.547 5.844 1 86.44 38 ILE B N 1
ATOM 2561 C CA . ILE B 1 38 ? 15.211 9.766 4.914 1 86.44 38 ILE B CA 1
ATOM 2562 C C . ILE B 1 38 ? 14.82 9.281 3.521 1 86.44 38 ILE B C 1
ATOM 2564 O O . ILE B 1 38 ? 14.242 8.203 3.373 1 86.44 38 ILE B O 1
ATOM 2568 N N . ILE B 1 39 ? 15 10.125 2.59 1 89 39 ILE B N 1
ATOM 2569 C CA . ILE B 1 39 ? 14.875 9.742 1.188 1 89 39 ILE B CA 1
ATOM 2570 C C . ILE B 1 39 ? 16.25 9.68 0.542 1 89 39 ILE B C 1
ATOM 2572 O O . ILE B 1 39 ? 16.953 10.688 0.457 1 89 39 ILE B O 1
ATOM 2576 N N . THR B 1 40 ? 16.656 8.5 0.131 1 87.69 40 THR B N 1
ATOM 2577 C CA . THR B 1 40 ? 17.922 8.312 -0.546 1 87.69 40 THR B CA 1
ATOM 2578 C C . THR B 1 40 ? 17.734 8.266 -2.059 1 87.69 40 THR B C 1
ATOM 2580 O O . THR B 1 40 ? 16.906 7.504 -2.562 1 87.69 40 THR B O 1
ATOM 2583 N N . THR B 1 41 ? 18.406 9.125 -2.715 1 87.69 41 THR B N 1
ATOM 2584 C CA . THR B 1 41 ? 18.281 9.172 -4.168 1 87.69 41 THR B CA 1
ATOM 2585 C C . THR B 1 41 ? 19.625 8.914 -4.836 1 87.69 41 THR B C 1
ATOM 2587 O O . THR B 1 41 ? 20.672 9.078 -4.211 1 87.69 41 THR B O 1
ATOM 2590 N N . ASP B 1 42 ? 19.578 8.461 -6.016 1 83.75 42 ASP B N 1
ATOM 2591 C CA . ASP B 1 42 ? 20.812 8.461 -6.805 1 83.75 42 ASP B CA 1
ATOM 2592 C C . ASP B 1 42 ? 21.141 9.859 -7.312 1 83.75 42 ASP B C 1
ATOM 2594 O O . ASP B 1 42 ? 20.547 10.844 -6.867 1 83.75 42 ASP B O 1
ATOM 2598 N N . ARG B 1 43 ? 22.141 10.008 -8.164 1 79.06 43 ARG B N 1
ATOM 2599 C CA . ARG B 1 43 ? 22.578 11.32 -8.609 1 79.06 43 ARG B CA 1
ATOM 2600 C C . ARG B 1 43 ? 21.875 11.734 -9.898 1 79.06 43 ARG B C 1
ATOM 2602 O O . ARG B 1 43 ? 22.438 12.492 -10.695 1 79.06 43 ARG B O 1
ATOM 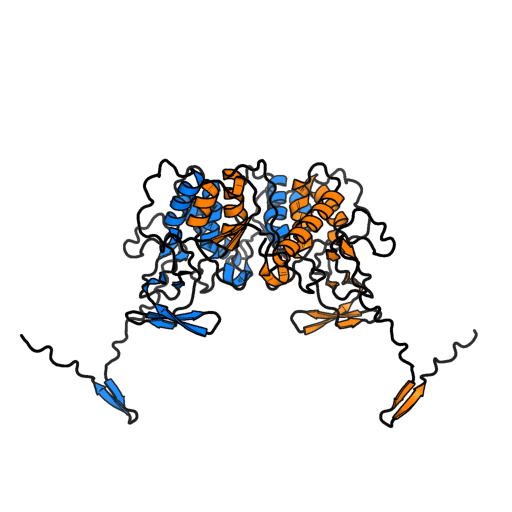2609 N N . GLY B 1 44 ? 20.703 11.25 -10.07 1 82.44 44 GLY B N 1
ATOM 2610 C CA . GLY B 1 44 ? 19.953 11.641 -11.25 1 82.44 44 GLY B CA 1
ATOM 2611 C C . GLY B 1 44 ? 19.531 13.094 -11.227 1 82.44 44 GLY B C 1
ATOM 2612 O O . GLY B 1 44 ? 19.188 13.625 -10.164 1 82.44 44 GLY B O 1
ATOM 2613 N N . THR B 1 45 ? 19.438 13.703 -12.25 1 83.06 45 THR B N 1
ATOM 2614 C CA . THR B 1 45 ? 19.156 15.133 -12.367 1 83.06 45 THR B CA 1
ATOM 2615 C C . THR B 1 45 ? 17.766 15.461 -11.844 1 83.06 45 THR B C 1
ATOM 2617 O O . THR B 1 45 ? 17.547 16.547 -11.289 1 83.06 45 THR B O 1
ATOM 2620 N N . ASN B 1 46 ? 16.922 14.617 -12.039 1 84.81 46 ASN B N 1
ATOM 2621 C CA . ASN B 1 46 ? 15.555 14.844 -11.57 1 84.81 46 ASN B CA 1
ATOM 2622 C C . ASN B 1 46 ? 15.5 15.016 -10.055 1 84.81 46 ASN B C 1
ATOM 2624 O O . ASN B 1 46 ? 14.703 15.797 -9.539 1 84.81 46 ASN B O 1
ATOM 2628 N N . PHE B 1 47 ? 16.375 14.383 -9.375 1 86.56 47 PHE B N 1
ATOM 2629 C CA . PHE B 1 47 ? 16.375 14.438 -7.914 1 86.56 47 PHE B CA 1
ATOM 2630 C C . PHE B 1 47 ? 17.156 15.648 -7.414 1 86.56 47 PHE B C 1
ATOM 2632 O O . PHE B 1 47 ? 17.156 15.93 -6.215 1 86.56 47 PHE B O 1
ATOM 2639 N N . GLU B 1 48 ? 17.75 16.297 -8.359 1 83.62 48 GLU B N 1
ATOM 2640 C CA . GLU B 1 48 ? 18.5 17.5 -8 1 83.62 48 GLU B CA 1
ATOM 2641 C C . GLU B 1 48 ? 17.734 18.766 -8.359 1 83.62 48 GLU B C 1
ATOM 2643 O O . GLU B 1 48 ? 18.203 19.875 -8.117 1 83.62 48 GLU B O 1
ATOM 2648 N N . SER B 1 49 ? 16.672 18.594 -8.859 1 85.06 49 SER B N 1
ATOM 2649 C CA . SER B 1 49 ? 15.844 19.719 -9.273 1 85.06 49 SER B CA 1
ATOM 2650 C C . SER B 1 49 ? 15.344 20.516 -8.062 1 85.06 49 SER B C 1
ATOM 2652 O O . SER B 1 49 ? 15.281 19.984 -6.953 1 85.06 49 SER B O 1
ATOM 2654 N N . ASN B 1 50 ? 15.039 21.688 -8.312 1 86.94 50 ASN B N 1
ATOM 2655 C CA . ASN B 1 50 ? 14.445 22.531 -7.285 1 86.94 50 ASN B CA 1
ATOM 2656 C C . ASN B 1 50 ? 13.117 21.984 -6.797 1 86.94 50 ASN B C 1
ATOM 2658 O O . ASN B 1 50 ? 12.797 22.078 -5.609 1 86.94 50 ASN B O 1
ATOM 2662 N N . LEU B 1 51 ? 12.5 21.438 -7.73 1 86.62 51 LEU B N 1
ATOM 2663 C CA . LEU B 1 51 ? 11.203 20.875 -7.371 1 86.62 51 LEU B CA 1
ATOM 2664 C C . LEU B 1 51 ? 11.359 19.75 -6.359 1 86.62 51 LEU B C 1
ATOM 2666 O O . LEU B 1 51 ? 10.633 19.688 -5.363 1 86.62 51 LEU B O 1
ATOM 2670 N N . PHE B 1 52 ? 12.258 18.922 -6.613 1 89.5 52 PHE B N 1
ATOM 2671 C CA . PHE B 1 52 ? 12.445 17.797 -5.719 1 89.5 52 PHE B CA 1
ATOM 2672 C C . PHE B 1 52 ? 12.945 18.25 -4.355 1 89.5 52 PHE B C 1
ATOM 2674 O O . PHE B 1 52 ? 12.523 17.734 -3.322 1 89.5 52 PHE B O 1
ATOM 2681 N N . GLN B 1 53 ? 13.734 19.188 -4.379 1 87.56 53 GLN B N 1
ATOM 2682 C CA . GLN B 1 53 ? 14.203 19.766 -3.119 1 87.56 53 GLN B CA 1
ATOM 2683 C C . GLN B 1 53 ? 13.055 20.391 -2.336 1 87.56 53 GLN B C 1
ATOM 2685 O O . GLN B 1 53 ? 12.945 20.203 -1.123 1 87.56 53 GLN B O 1
ATOM 2690 N N . ALA B 1 54 ? 12.297 21.094 -3.025 1 88.44 54 ALA B N 1
ATOM 2691 C CA . ALA B 1 54 ? 11.133 21.719 -2.395 1 88.44 54 ALA B CA 1
ATOM 2692 C C . ALA B 1 54 ? 10.172 20.672 -1.856 1 88.44 54 ALA B C 1
ATOM 2694 O O . ALA B 1 54 ? 9.562 20.859 -0.796 1 88.44 54 ALA B O 1
ATOM 2695 N N . LEU B 1 55 ? 10.031 19.609 -2.607 1 89.94 55 LEU B N 1
ATOM 2696 C CA . LEU B 1 55 ? 9.156 18.531 -2.162 1 89.94 55 LEU B CA 1
ATOM 2697 C C . LEU B 1 55 ? 9.68 17.906 -0.87 1 89.94 55 LEU B C 1
ATOM 2699 O O . LEU B 1 55 ? 8.906 17.672 0.064 1 89.94 55 LEU B O 1
ATOM 2703 N N . THR B 1 56 ? 10.938 17.625 -0.84 1 90 56 THR B N 1
ATOM 2704 C CA . THR B 1 56 ? 11.508 17.016 0.354 1 90 56 THR B CA 1
ATOM 2705 C C . THR B 1 56 ? 11.367 17.938 1.558 1 90 56 THR B C 1
ATOM 2707 O O . THR B 1 56 ? 11.141 17.484 2.678 1 90 56 THR B O 1
ATOM 2710 N N . LYS B 1 57 ? 11.445 19.188 1.33 1 86.44 57 LYS B N 1
ATOM 2711 C CA . LYS B 1 57 ? 11.234 20.156 2.393 1 86.44 57 LYS B CA 1
ATOM 2712 C C . LYS B 1 57 ? 9.773 20.172 2.852 1 86.44 57 LYS B C 1
ATOM 2714 O O . LYS B 1 57 ? 9.5 20.203 4.051 1 86.44 57 LYS B O 1
ATOM 2719 N N . PHE B 1 58 ? 8.992 20.156 1.882 1 86.5 58 PHE B N 1
ATOM 2720 C CA . PHE B 1 58 ? 7.566 20.078 2.17 1 86.5 58 PHE B CA 1
ATOM 2721 C C . PHE B 1 58 ? 7.254 18.844 3.02 1 86.5 58 PHE B C 1
ATOM 2723 O O . PHE B 1 58 ? 6.461 18.922 3.961 1 86.5 58 PHE B O 1
ATOM 2730 N N . LEU B 1 59 ? 7.801 17.75 2.736 1 89.69 59 LEU B N 1
ATOM 2731 C CA . LEU B 1 59 ? 7.559 16.5 3.428 1 89.69 59 LEU B CA 1
ATOM 2732 C C . LEU B 1 59 ? 8.242 16.484 4.789 1 89.69 59 LEU B C 1
ATOM 2734 O O . LEU B 1 59 ? 7.809 15.773 5.703 1 89.69 59 LEU B O 1
ATOM 2738 N N . GLY B 1 60 ? 9.266 17.281 4.902 1 87.94 60 GLY B N 1
ATOM 2739 C CA . GLY B 1 60 ? 10.086 17.234 6.105 1 87.94 60 GLY B CA 1
ATOM 2740 C C . GLY B 1 60 ? 11.055 16.062 6.125 1 87.94 60 GLY B C 1
ATOM 2741 O O . GLY B 1 60 ? 11.453 15.594 7.195 1 87.94 60 GLY B O 1
ATOM 2742 N N . SER B 1 61 ? 11.328 15.523 5 1 88.44 61 SER B N 1
ATOM 2743 C CA . SER B 1 61 ? 12.273 14.422 4.863 1 88.44 61 SER B CA 1
ATOM 2744 C C . SER B 1 61 ? 13.688 14.938 4.621 1 88.44 61 SER B C 1
ATOM 2746 O O . SER B 1 61 ? 13.875 16.031 4.094 1 88.44 61 SER B O 1
ATOM 2748 N N . CYS B 1 62 ? 14.609 14.141 5.059 1 86.06 62 CYS B N 1
ATOM 2749 C CA . CYS B 1 62 ? 16 14.414 4.723 1 86.06 62 CYS B CA 1
ATOM 2750 C C . CYS B 1 62 ? 16.406 13.68 3.451 1 86.06 62 CYS B C 1
ATOM 2752 O O . CYS B 1 62 ? 16.234 12.461 3.348 1 86.06 62 CYS B O 1
ATOM 2754 N N . LYS B 1 63 ? 16.891 14.492 2.539 1 88.12 63 LYS B N 1
ATOM 2755 C CA . LYS B 1 63 ? 17.344 13.883 1.298 1 88.12 63 LYS B CA 1
ATOM 2756 C C . LYS B 1 63 ? 18.844 13.602 1.346 1 88.12 63 LYS B C 1
ATOM 2758 O O . LYS B 1 63 ? 19.641 14.492 1.669 1 88.12 63 LYS B O 1
ATOM 2763 N N . ILE B 1 64 ? 19.188 12.328 1.045 1 84.81 64 ILE B N 1
ATOM 2764 C CA . ILE B 1 64 ? 20.594 11.984 0.962 1 84.81 64 ILE B CA 1
ATOM 2765 C C . ILE B 1 64 ? 20.891 11.297 -0.369 1 84.81 64 ILE B C 1
ATOM 2767 O O . ILE B 1 64 ? 19.984 10.727 -0.986 1 84.81 64 ILE B O 1
ATOM 2771 N N . ARG B 1 65 ? 22.109 11.5 -0.771 1 83.62 65 ARG B N 1
ATOM 2772 C CA . ARG B 1 65 ? 22.547 10.836 -1.994 1 83.62 65 ARG B CA 1
ATOM 2773 C C . ARG B 1 65 ? 23.234 9.508 -1.684 1 83.62 65 ARG B C 1
ATOM 2775 O O . ARG B 1 65 ? 23.891 9.375 -0.648 1 83.62 65 ARG B O 1
ATOM 2782 N N . THR B 1 66 ? 22.922 8.562 -2.572 1 78.5 66 THR B N 1
ATOM 2783 C CA . THR B 1 66 ? 23.703 7.332 -2.465 1 78.5 66 THR B CA 1
ATOM 2784 C C . THR B 1 66 ? 25.188 7.625 -2.619 1 78.5 66 THR B C 1
ATOM 2786 O O . THR B 1 66 ? 25.578 8.461 -3.438 1 78.5 66 THR B O 1
ATOM 2789 N N . THR B 1 67 ? 25.828 7.309 -1.541 1 70.19 67 THR B N 1
ATOM 2790 C CA . THR B 1 67 ? 27.266 7.531 -1.605 1 70.19 67 THR B CA 1
ATOM 2791 C C . THR B 1 67 ? 28.016 6.203 -1.688 1 70.19 67 THR B C 1
ATOM 2793 O O . THR B 1 67 ? 27.5 5.168 -1.263 1 70.19 67 THR B O 1
ATOM 2796 N N . ALA B 1 68 ? 29.125 6.367 -2.34 1 64.62 68 ALA B N 1
ATOM 2797 C CA . ALA B 1 68 ? 30.047 5.227 -2.395 1 64.62 68 ALA B CA 1
ATOM 2798 C C . ALA B 1 68 ? 30.344 4.699 -0.996 1 64.62 68 ALA B C 1
ATOM 2800 O O . ALA B 1 68 ? 30.719 3.531 -0.832 1 64.62 68 ALA B O 1
ATOM 2801 N N . PHE B 1 69 ? 29.938 5.516 -0.073 1 56.31 69 PHE B N 1
ATOM 2802 C CA . PHE B 1 69 ? 30.406 5.199 1.272 1 56.31 69 PHE B CA 1
ATOM 2803 C C . PHE B 1 69 ? 29.391 4.316 1.998 1 56.31 69 PHE B C 1
ATOM 2805 O O . PHE B 1 69 ? 29.688 3.791 3.076 1 56.31 69 PHE B O 1
ATOM 2812 N N . HIS B 1 70 ? 28.266 4.133 1.471 1 64.56 70 HIS B N 1
ATOM 2813 C CA . HIS B 1 70 ? 27.328 3.232 2.119 1 64.56 70 HIS B CA 1
ATOM 2814 C C . HIS B 1 70 ? 26.984 2.055 1.216 1 64.56 70 HIS B C 1
ATOM 2816 O O . HIS B 1 70 ? 25.828 1.911 0.787 1 64.56 70 HIS B O 1
ATOM 2822 N N . PRO B 1 71 ? 27.969 1.191 1.088 1 64.56 71 PRO B N 1
ATOM 2823 C CA . PRO B 1 71 ? 27.859 0.103 0.114 1 64.56 71 PRO B CA 1
ATOM 2824 C C . PRO B 1 71 ? 26.734 -0.88 0.448 1 64.56 71 PRO B C 1
ATOM 2826 O O . PRO B 1 71 ? 26.078 -1.389 -0.455 1 64.56 71 PRO B O 1
ATOM 2829 N N . ALA B 1 72 ? 26.531 -0.966 1.748 1 64.62 72 ALA B N 1
ATOM 2830 C CA . ALA B 1 72 ? 25.562 -1.99 2.133 1 64.62 72 ALA B CA 1
ATOM 2831 C C . ALA B 1 72 ? 24.156 -1.591 1.727 1 64.62 72 ALA B C 1
ATOM 2833 O O . ALA B 1 72 ? 23.406 -2.398 1.162 1 64.62 72 ALA B O 1
ATOM 2834 N N . ALA B 1 73 ? 23.828 -0.401 2.043 1 65.81 73 ALA B N 1
ATOM 2835 C CA . ALA B 1 73 ? 22.484 0.064 1.697 1 65.81 73 ALA B CA 1
ATOM 2836 C C . ALA B 1 73 ? 22.297 0.11 0.183 1 65.81 73 ALA B C 1
ATOM 2838 O O . ALA B 1 73 ? 21.234 -0.227 -0.324 1 65.81 73 ALA B O 1
ATOM 2839 N N . ASN B 1 74 ? 23.359 0.387 -0.455 1 73.25 74 ASN B N 1
ATOM 2840 C CA . ASN B 1 74 ? 23.312 0.434 -1.912 1 73.25 74 ASN B CA 1
ATOM 2841 C C . ASN B 1 74 ? 23.172 -0.962 -2.514 1 73.25 74 ASN B C 1
ATOM 2843 O O . ASN B 1 74 ? 22.5 -1.141 -3.531 1 73.25 74 ASN B O 1
ATOM 2847 N N . GLY B 1 75 ? 23.75 -1.865 -1.792 1 74.12 75 GLY B N 1
ATOM 2848 C CA . GLY B 1 75 ? 23.719 -3.234 -2.279 1 74.12 75 GLY B CA 1
ATOM 2849 C C . GLY B 1 75 ? 22.312 -3.824 -2.297 1 74.12 75 GLY B C 1
ATOM 2850 O O . GLY B 1 75 ? 21.953 -4.527 -3.24 1 74.12 75 GLY B O 1
ATOM 2851 N N . ILE B 1 76 ? 21.578 -3.455 -1.288 1 74.5 76 ILE B N 1
ATOM 2852 C CA . ILE B 1 76 ? 20.203 -3.969 -1.195 1 74.5 76 ILE B CA 1
ATOM 2853 C C . ILE B 1 76 ? 19.375 -3.428 -2.355 1 74.5 76 ILE B C 1
ATOM 2855 O O . ILE B 1 76 ? 18.625 -4.172 -2.982 1 74.5 76 ILE B O 1
ATOM 2859 N N . VAL B 1 77 ? 19.578 -2.182 -2.631 1 80 77 VAL B N 1
ATOM 2860 C CA . VAL B 1 77 ? 18.828 -1.551 -3.709 1 80 77 VAL B CA 1
ATOM 2861 C C . VAL B 1 77 ? 19.266 -2.119 -5.055 1 80 77 VAL B C 1
ATOM 2863 O O . VAL B 1 77 ? 18.438 -2.416 -5.914 1 80 77 VAL B O 1
ATOM 2866 N N . GLU B 1 78 ? 20.547 -2.219 -5.207 1 80 78 GLU B N 1
ATOM 2867 C CA . GLU B 1 78 ? 21.109 -2.764 -6.445 1 80 78 GLU B CA 1
ATOM 2868 C C . GLU B 1 78 ? 20.609 -4.188 -6.688 1 80 78 GLU B C 1
ATOM 2870 O O . GLU B 1 78 ? 20.25 -4.543 -7.812 1 80 78 GLU B O 1
ATOM 2875 N N . ARG B 1 79 ? 20.609 -4.965 -5.699 1 77.19 79 ARG B N 1
ATOM 2876 C CA . ARG B 1 79 ? 20.125 -6.332 -5.809 1 77.19 79 ARG B CA 1
ATOM 2877 C C . ARG B 1 79 ? 18.641 -6.352 -6.184 1 77.19 79 ARG B C 1
ATOM 2879 O O . ARG B 1 79 ? 18.219 -7.141 -7.035 1 77.19 79 ARG B O 1
ATOM 2886 N N . MET B 1 80 ? 17.906 -5.531 -5.543 1 80.38 80 MET B N 1
ATOM 2887 C CA . MET B 1 80 ? 16.484 -5.445 -5.855 1 80.38 80 MET B CA 1
ATOM 2888 C C . MET B 1 80 ? 16.281 -5.051 -7.312 1 80.38 80 MET B C 1
ATOM 2890 O O . MET B 1 80 ? 15.414 -5.613 -7.996 1 80.38 80 MET B O 1
ATOM 2894 N N . HIS B 1 81 ? 17.047 -4.117 -7.785 1 83 81 HIS B N 1
ATOM 2895 C CA . HIS B 1 81 ? 16.938 -3.689 -9.172 1 83 81 HIS B CA 1
ATOM 2896 C C . HIS B 1 81 ? 17.25 -4.832 -10.133 1 83 81 HIS B C 1
ATOM 2898 O O . HIS B 1 81 ? 16.578 -5.004 -11.148 1 83 81 HIS B O 1
ATOM 2904 N N . ARG B 1 82 ? 18.203 -5.539 -9.773 1 80.5 82 ARG B N 1
ATOM 2905 C CA . ARG B 1 82 ? 18.594 -6.672 -10.609 1 80.5 82 ARG B CA 1
ATOM 2906 C C . ARG B 1 82 ? 17.484 -7.715 -10.664 1 80.5 82 ARG B C 1
ATOM 2908 O O . ARG B 1 82 ? 17.172 -8.242 -11.734 1 80.5 82 ARG B O 1
ATOM 2915 N N . GLN B 1 83 ? 16.953 -7.973 -9.555 1 77.94 83 GLN B N 1
ATOM 2916 C CA . GLN B 1 83 ? 15.852 -8.93 -9.477 1 77.94 83 GLN B CA 1
ATOM 2917 C C . GLN B 1 83 ? 14.641 -8.453 -10.281 1 77.94 83 GLN B C 1
ATOM 2919 O O . GLN B 1 83 ? 14.016 -9.234 -11 1 77.94 83 GLN B O 1
ATOM 2924 N N . LEU B 1 84 ? 14.367 -7.172 -10.125 1 82.44 84 LEU B N 1
ATOM 2925 C CA . LEU B 1 84 ? 13.25 -6.586 -10.859 1 82.44 84 LEU B CA 1
ATOM 2926 C C . LEU B 1 84 ? 13.477 -6.668 -12.359 1 82.44 84 LEU B C 1
ATOM 2928 O O . LEU B 1 84 ? 12.586 -7.098 -13.109 1 82.44 84 LEU B O 1
ATOM 2932 N N . LYS B 1 85 ? 14.656 -6.312 -12.758 1 82.31 85 LYS B N 1
ATOM 2933 C CA . LYS B 1 85 ? 14.992 -6.34 -14.18 1 82.31 85 LYS B CA 1
ATOM 2934 C C . LYS B 1 85 ? 14.93 -7.762 -14.727 1 82.31 85 LYS B C 1
ATOM 2936 O O . LYS B 1 85 ? 14.391 -7.984 -15.82 1 82.31 85 LYS B O 1
ATOM 2941 N N . ALA B 1 86 ? 15.461 -8.664 -14 1 77.94 86 ALA B N 1
ATOM 2942 C CA . ALA B 1 86 ? 15.453 -10.062 -14.422 1 77.94 86 ALA B CA 1
ATOM 2943 C C . ALA B 1 86 ? 14.023 -10.586 -14.555 1 77.94 86 ALA B C 1
ATOM 2945 O O . ALA B 1 86 ? 13.703 -11.297 -15.516 1 77.94 86 ALA B O 1
ATOM 2946 N N . SER B 1 87 ? 13.242 -10.203 -13.633 1 75.94 87 SER B N 1
ATOM 2947 C CA . SER B 1 87 ? 11.867 -10.672 -13.625 1 75.94 87 SER B CA 1
ATOM 2948 C C . SER B 1 87 ? 11.07 -10.078 -14.781 1 75.94 87 SER B C 1
ATOM 2950 O O . SER B 1 87 ? 10.219 -10.75 -15.367 1 75.94 87 SER B O 1
ATOM 2952 N N . ILE B 1 88 ? 11.391 -8.836 -15.078 1 77.81 88 ILE B N 1
ATOM 2953 C CA . ILE B 1 88 ? 10.695 -8.172 -16.172 1 77.81 88 ILE B CA 1
ATOM 2954 C C . ILE B 1 88 ? 11.164 -8.758 -17.5 1 77.81 88 ILE B C 1
ATOM 2956 O O . ILE B 1 88 ? 10.352 -8.977 -18.406 1 77.81 88 ILE B O 1
ATOM 2960 N N . LYS B 1 89 ? 12.43 -8.945 -17.609 1 75.19 89 LYS B N 1
ATOM 2961 C CA . LYS B 1 89 ? 13.016 -9.461 -18.844 1 75.19 89 LYS B CA 1
ATOM 2962 C C . LYS B 1 89 ? 12.461 -10.844 -19.172 1 75.19 89 LYS B C 1
ATOM 2964 O O . LYS B 1 89 ? 12.312 -11.188 -20.344 1 75.19 89 LYS B O 1
ATOM 2969 N N . CYS B 1 90 ? 12.203 -11.602 -18.203 1 67.88 90 CYS B N 1
ATOM 2970 C CA . CYS B 1 90 ? 11.672 -12.938 -18.406 1 67.88 90 CYS B CA 1
ATOM 2971 C C . CYS B 1 90 ? 10.32 -12.883 -19.125 1 67.88 90 CYS B C 1
ATOM 2973 O O . CYS B 1 90 ? 9.914 -13.859 -19.766 1 67.88 90 CYS B O 1
ATOM 2975 N N . HIS B 1 91 ? 9.648 -11.844 -19.047 1 65.62 91 HIS B N 1
ATOM 2976 C CA . HIS B 1 91 ? 8.312 -11.734 -19.625 1 65.62 91 HIS B CA 1
ATOM 2977 C C . HIS B 1 91 ? 8.367 -11.188 -21.047 1 65.62 91 HIS B C 1
ATOM 2979 O O . HIS B 1 91 ? 7.371 -11.211 -21.766 1 65.62 91 HIS B O 1
ATOM 2985 N N . ALA B 1 92 ? 9.492 -11.188 -21.688 1 57.5 92 ALA B N 1
ATOM 2986 C CA . ALA B 1 92 ? 9.742 -10.852 -23.078 1 57.5 92 ALA B CA 1
ATOM 2987 C C . ALA B 1 92 ? 8.68 -9.898 -23.609 1 57.5 92 ALA B C 1
ATOM 2989 O O . ALA B 1 92 ? 8.305 -9.969 -24.781 1 57.5 92 ALA B O 1
ATOM 2990 N N . SER B 1 93 ? 7.863 -9.32 -22.75 1 58.94 93 SER B N 1
ATOM 2991 C CA . SER B 1 93 ? 6.711 -8.609 -23.297 1 58.94 93 SER B CA 1
ATOM 2992 C C . SER B 1 93 ? 7.078 -7.18 -23.688 1 58.94 93 SER B C 1
ATOM 2994 O O . SER B 1 93 ? 7.965 -6.574 -23.078 1 58.94 93 SER B O 1
ATOM 2996 N N . MET B 1 94 ? 6.699 -6.812 -24.875 1 60 94 MET B N 1
ATOM 2997 C CA . MET B 1 94 ? 6.781 -5.461 -25.422 1 60 94 MET B CA 1
ATOM 2998 C C . MET B 1 94 ? 6.145 -4.449 -24.484 1 60 94 MET B C 1
ATOM 3000 O O . MET B 1 94 ? 6.441 -3.254 -24.547 1 60 94 MET B O 1
ATOM 3004 N N . HIS B 1 95 ? 5.363 -5.016 -23.5 1 75.44 95 HIS B N 1
ATOM 3005 C CA . HIS B 1 95 ? 4.738 -4.039 -22.625 1 75.44 95 HIS B CA 1
ATOM 3006 C C . HIS B 1 95 ? 5.105 -4.305 -21.156 1 75.44 95 HIS B C 1
ATOM 3008 O O . HIS B 1 95 ? 4.258 -4.719 -20.375 1 75.44 95 HIS B O 1
ATOM 3014 N N . TRP B 1 96 ? 6.324 -3.947 -20.828 1 78.31 96 TRP B N 1
ATOM 3015 C CA . TRP B 1 96 ? 6.891 -4.242 -19.516 1 78.31 96 TRP B CA 1
ATOM 3016 C C . TRP B 1 96 ? 6.051 -3.615 -18.406 1 78.31 96 TRP B C 1
ATOM 3018 O O . TRP B 1 96 ? 6.023 -4.117 -17.281 1 78.31 96 TRP B O 1
ATOM 3028 N N . SER B 1 97 ? 5.355 -2.541 -18.703 1 82.19 97 SER B N 1
ATOM 3029 C CA . SER B 1 97 ? 4.582 -1.843 -17.688 1 82.19 97 SER B CA 1
ATOM 3030 C C . SER B 1 97 ? 3.398 -2.686 -17.219 1 82.19 97 SER B C 1
ATOM 3032 O O . SER B 1 97 ? 2.951 -2.555 -16.078 1 82.19 97 SER B O 1
ATOM 3034 N N . GLU B 1 98 ? 3.012 -3.586 -18.016 1 80.5 98 GLU B N 1
ATOM 3035 C CA . GLU B 1 98 ? 1.84 -4.395 -17.703 1 80.5 98 GLU B CA 1
ATOM 3036 C C . GLU B 1 98 ? 2.195 -5.52 -16.734 1 80.5 98 GLU B C 1
ATOM 3038 O O . GLU B 1 98 ? 1.329 -6.023 -16.016 1 80.5 98 GLU B O 1
ATOM 3043 N N . VAL B 1 99 ? 3.398 -5.867 -16.734 1 83.38 99 VAL B N 1
ATOM 3044 C CA . VAL B 1 99 ? 3.82 -7.012 -15.938 1 83.38 99 VAL B CA 1
ATOM 3045 C C . VAL B 1 99 ? 4.332 -6.531 -14.578 1 83.38 99 VAL B C 1
ATOM 3047 O O . VAL B 1 99 ? 4.445 -7.316 -13.641 1 83.38 99 VAL B O 1
ATOM 3050 N N . LEU B 1 100 ? 4.582 -5.301 -14.508 1 88.12 100 LEU B N 1
ATOM 3051 C CA . LEU B 1 100 ? 5.312 -4.746 -13.367 1 88.12 100 LEU B CA 1
ATOM 3052 C C . LEU B 1 100 ? 4.594 -5.055 -12.062 1 88.12 100 LEU B C 1
ATOM 3054 O O . LEU B 1 100 ? 5.223 -5.48 -11.086 1 88.12 100 LEU B O 1
ATOM 3058 N N . SER B 1 101 ? 3.324 -4.895 -12.062 1 89.62 101 SER B N 1
ATOM 3059 C CA . SER B 1 101 ? 2.568 -5.109 -10.836 1 89.62 101 SER B CA 1
ATOM 3060 C C . SER B 1 101 ? 2.627 -6.57 -10.398 1 89.62 101 SER B C 1
ATOM 3062 O O . SER B 1 101 ? 2.723 -6.859 -9.203 1 89.62 101 SER B O 1
ATOM 3064 N N . THR B 1 102 ? 2.586 -7.406 -11.352 1 87.69 102 THR B N 1
ATOM 3065 C CA . THR B 1 102 ? 2.652 -8.828 -11.039 1 87.69 102 THR B CA 1
ATOM 3066 C C . THR B 1 102 ? 4.031 -9.203 -10.5 1 87.69 102 THR B C 1
ATOM 3068 O O . THR B 1 102 ? 4.141 -9.992 -9.555 1 87.69 102 THR B O 1
ATOM 3071 N N . VAL B 1 103 ? 5.027 -8.656 -11.086 1 85.38 103 VAL B N 1
ATOM 3072 C CA . VAL B 1 103 ? 6.395 -8.906 -10.641 1 85.38 103 VAL B CA 1
ATOM 3073 C C . VAL B 1 103 ? 6.57 -8.422 -9.203 1 85.38 103 VAL B C 1
ATOM 3075 O O . VAL B 1 103 ? 7.133 -9.133 -8.367 1 85.38 103 VAL B O 1
ATOM 3078 N N . VAL B 1 104 ? 6.105 -7.273 -8.922 1 88.88 104 VAL B N 1
ATOM 3079 C CA . VAL B 1 104 ? 6.227 -6.703 -7.586 1 88.88 104 VAL B CA 1
ATOM 3080 C C . VAL B 1 104 ? 5.457 -7.566 -6.586 1 88.88 104 VAL B C 1
ATOM 3082 O O . VAL B 1 104 ? 5.922 -7.785 -5.465 1 88.88 104 VAL B O 1
ATOM 3085 N N . LEU B 1 105 ? 4.297 -8.016 -6.992 1 87.94 105 LEU B N 1
ATOM 3086 C CA . LEU B 1 105 ? 3.521 -8.922 -6.152 1 87.94 105 LEU B CA 1
ATOM 3087 C C . LEU B 1 105 ? 4.348 -10.141 -5.758 1 87.94 105 LEU B C 1
ATOM 3089 O O . LEU B 1 105 ? 4.395 -10.508 -4.586 1 87.94 105 LEU B O 1
ATOM 3093 N N . GLY B 1 106 ? 4.957 -10.695 -6.703 1 83.81 106 GLY B N 1
ATOM 3094 C CA . GLY B 1 106 ? 5.816 -11.836 -6.438 1 83.81 106 GLY B CA 1
ATOM 3095 C C . GLY B 1 106 ? 6.965 -11.508 -5.5 1 83.81 106 GLY B C 1
ATOM 3096 O O . GLY B 1 106 ? 7.266 -12.281 -4.59 1 83.81 106 GLY B O 1
ATOM 3097 N N . MET B 1 107 ? 7.562 -10.406 -5.73 1 84.19 107 MET B N 1
ATOM 3098 C CA . MET B 1 107 ? 8.695 -9.984 -4.914 1 84.19 107 MET B CA 1
ATOM 3099 C C . MET B 1 107 ? 8.273 -9.75 -3.469 1 84.19 107 MET B C 1
ATOM 3101 O O . MET B 1 107 ? 9.031 -10.039 -2.541 1 84.19 107 MET B O 1
ATOM 3105 N N . CYS B 1 108 ? 7.09 -9.234 -3.25 1 87.38 108 CYS B N 1
ATOM 3106 C CA . CYS B 1 108 ? 6.617 -8.914 -1.91 1 87.38 108 CYS B CA 1
ATOM 3107 C C . CYS B 1 108 ? 6.117 -10.156 -1.188 1 87.38 108 CYS B C 1
ATOM 3109 O O . CYS B 1 108 ? 6.094 -10.195 0.042 1 87.38 108 CYS B O 1
ATOM 3111 N N . ALA B 1 109 ? 5.715 -11.117 -1.959 1 83.94 109 ALA B N 1
ATOM 3112 C CA . ALA B 1 109 ? 5.148 -12.32 -1.366 1 83.94 109 ALA B CA 1
ATOM 3113 C C . ALA B 1 109 ? 6.242 -13.32 -0.996 1 83.94 109 ALA B C 1
ATOM 3115 O O . ALA B 1 109 ? 6.047 -14.172 -0.121 1 83.94 109 ALA B O 1
ATOM 3116 N N . CYS B 1 110 ? 7.332 -13.195 -1.621 1 77.19 110 CYS B N 1
ATOM 3117 C CA . CYS B 1 110 ? 8.359 -14.219 -1.457 1 77.19 110 CYS B CA 1
ATOM 3118 C C . CYS B 1 110 ? 9.453 -13.75 -0.511 1 77.19 110 CYS B C 1
ATOM 3120 O O . CYS B 1 110 ? 9.867 -12.586 -0.562 1 77.19 110 CYS B O 1
ATOM 3122 N N . PRO B 1 111 ? 9.867 -14.719 0.317 1 72.62 111 PRO B N 1
ATOM 3123 C CA . PRO B 1 111 ? 11.016 -14.375 1.156 1 72.62 111 PRO B CA 1
ATOM 3124 C C . PRO B 1 111 ? 12.297 -14.188 0.35 1 72.62 111 PRO B C 1
ATOM 3126 O O . PRO B 1 111 ? 12.445 -14.758 -0.732 1 72.62 111 PRO B O 1
ATOM 3129 N N . LYS B 1 112 ? 13.062 -13.266 0.887 1 65.56 112 LYS B N 1
ATOM 3130 C CA . LYS B 1 112 ? 14.359 -13.047 0.261 1 65.56 112 LYS B CA 1
ATOM 3131 C C . LYS B 1 112 ? 15.422 -13.953 0.879 1 65.56 112 LYS B C 1
ATOM 3133 O O . LYS B 1 112 ? 15.289 -14.391 2.021 1 65.56 112 LYS B O 1
ATOM 3138 N N . ASP B 1 113 ? 16.344 -14.383 0.079 1 59.94 113 ASP B N 1
ATOM 3139 C CA . ASP B 1 113 ? 17.375 -15.352 0.428 1 59.94 113 ASP B CA 1
ATOM 3140 C C . ASP B 1 113 ? 17.969 -15.062 1.809 1 59.94 113 ASP B C 1
ATOM 3142 O O . ASP B 1 113 ? 18.266 -15.984 2.572 1 59.94 113 ASP B O 1
ATOM 3146 N N . ASP B 1 114 ? 18.094 -13.883 2.045 1 57.84 114 ASP B N 1
ATOM 3147 C CA . ASP B 1 114 ? 18.781 -13.516 3.283 1 57.84 114 ASP B CA 1
ATOM 3148 C C . ASP B 1 114 ? 17.781 -13.375 4.434 1 57.84 114 ASP B C 1
ATOM 3150 O O . ASP B 1 114 ? 18.172 -13.406 5.605 1 57.84 114 ASP B O 1
ATOM 3154 N N . VAL B 1 115 ? 16.594 -13.258 4.031 1 59.22 115 VAL B N 1
ATOM 3155 C CA . VAL B 1 115 ? 15.562 -13.07 5.051 1 59.22 115 VAL B CA 1
ATOM 3156 C C . VAL B 1 115 ? 14.445 -14.086 4.848 1 59.22 115 VAL B C 1
ATOM 3158 O O . VAL B 1 115 ? 13.945 -14.258 3.734 1 59.22 115 VAL B O 1
ATOM 3161 N N . VAL B 1 116 ? 14.188 -14.891 5.801 1 64.31 116 VAL B N 1
ATOM 3162 C CA . VAL B 1 116 ? 13.211 -15.969 5.73 1 64.31 116 VAL B CA 1
ATOM 3163 C C . VAL B 1 116 ? 11.797 -15.383 5.801 1 64.31 116 VAL B C 1
ATOM 3165 O O . VAL B 1 116 ? 10.812 -16.125 5.781 1 64.31 116 VAL B O 1
ATOM 3168 N N . VAL B 1 117 ? 11.789 -14.117 5.848 1 74.12 117 VAL B N 1
ATOM 3169 C CA . VAL B 1 117 ? 10.484 -13.477 5.934 1 74.12 117 VAL B CA 1
ATOM 3170 C C . VAL B 1 117 ? 10.234 -12.633 4.68 1 74.12 117 VAL B C 1
ATOM 3172 O O . VAL B 1 117 ? 11.148 -11.961 4.188 1 74.12 117 VAL B O 1
ATOM 3175 N N . SER B 1 118 ? 9.102 -12.719 4.207 1 81.44 118 SER B N 1
ATOM 3176 C CA . SER B 1 118 ? 8.766 -11.922 3.025 1 81.44 118 SER B CA 1
ATOM 3177 C C . SER B 1 118 ? 8.562 -10.453 3.383 1 81.44 118 SER B C 1
ATOM 3179 O O . SER B 1 118 ? 8.203 -10.133 4.516 1 81.44 118 SER B O 1
ATOM 3181 N N . PRO B 1 119 ? 8.789 -9.555 2.428 1 83.88 119 PRO B N 1
ATOM 3182 C CA . PRO B 1 119 ? 8.508 -8.133 2.666 1 83.88 119 PRO B CA 1
ATOM 3183 C C . PRO B 1 119 ? 7.078 -7.879 3.121 1 83.88 119 PRO B C 1
ATOM 3185 O O . PRO B 1 119 ? 6.844 -7.055 4.008 1 83.88 119 PRO B O 1
ATOM 3188 N N . ALA B 1 120 ? 6.121 -8.594 2.559 1 85.31 120 ALA B N 1
ATOM 3189 C CA . ALA B 1 120 ? 4.723 -8.422 2.941 1 85.31 120 ALA B CA 1
ATOM 3190 C C . ALA B 1 120 ? 4.508 -8.773 4.41 1 85.31 120 ALA B C 1
ATOM 3192 O O . ALA B 1 120 ? 3.756 -8.094 5.113 1 85.31 120 ALA B O 1
ATOM 3193 N N . GLU B 1 121 ? 5.121 -9.766 4.781 1 81.75 121 GLU B N 1
ATOM 3194 C CA . GLU B 1 121 ? 5.02 -10.148 6.184 1 81.75 121 GLU B CA 1
ATOM 3195 C C . GLU B 1 121 ? 5.578 -9.062 7.102 1 81.75 121 GLU B C 1
ATOM 3197 O O . GLU B 1 121 ? 5.035 -8.812 8.18 1 81.75 121 GLU B O 1
ATOM 3202 N N . LEU B 1 122 ? 6.637 -8.547 6.68 1 81.56 122 LEU B N 1
ATOM 3203 C CA . LEU B 1 122 ? 7.281 -7.512 7.484 1 81.56 122 LEU B CA 1
ATOM 3204 C C . LEU B 1 122 ? 6.43 -6.246 7.523 1 81.56 122 LEU B C 1
ATOM 3206 O O . LEU B 1 122 ? 6.336 -5.59 8.562 1 81.56 122 LEU B O 1
ATOM 3210 N N . VAL B 1 123 ? 5.785 -5.945 6.469 1 84.12 123 VAL B N 1
ATOM 3211 C CA . VAL B 1 123 ? 5.051 -4.691 6.359 1 84.12 123 VAL B CA 1
ATOM 3212 C C . VAL B 1 123 ? 3.641 -4.863 6.914 1 84.12 123 VAL B C 1
ATOM 3214 O O . VAL B 1 123 ? 3.162 -4.027 7.684 1 84.12 123 VAL B O 1
ATOM 3217 N N . TYR B 1 124 ? 2.984 -5.949 6.52 1 82.69 124 TYR B N 1
ATOM 3218 C CA . TYR B 1 124 ? 1.575 -6.117 6.859 1 82.69 124 TYR B CA 1
ATOM 3219 C C . TYR B 1 124 ? 1.411 -7.035 8.062 1 82.69 124 TYR B C 1
ATOM 3221 O O . TYR B 1 124 ? 0.335 -7.098 8.664 1 82.69 124 TYR B O 1
ATOM 3229 N N . GLY B 1 125 ? 2.375 -7.734 8.445 1 77.25 125 GLY B N 1
ATOM 3230 C CA . GLY B 1 125 ? 2.256 -8.727 9.508 1 77.25 125 GLY B CA 1
ATOM 3231 C C . GLY B 1 125 ? 1.527 -9.984 9.07 1 77.25 125 GLY B C 1
ATOM 3232 O O . GLY B 1 125 ? 1.121 -10.789 9.906 1 77.25 125 GLY B O 1
ATOM 3233 N N . GLN B 1 126 ? 1.266 -10.07 7.789 1 77.12 126 GLN B N 1
ATOM 3234 C CA . GLN B 1 126 ? 0.559 -11.234 7.273 1 77.12 126 GLN B CA 1
ATOM 3235 C C . GLN B 1 126 ? 1.074 -11.617 5.887 1 77.12 126 GLN B C 1
ATOM 3237 O O . GLN B 1 126 ? 1.688 -10.797 5.199 1 77.12 126 GLN B O 1
ATOM 3242 N N . TYR B 1 127 ? 0.738 -12.844 5.555 1 82.44 127 TYR B N 1
ATOM 3243 C CA . TYR B 1 127 ? 1.112 -13.359 4.242 1 82.44 127 TYR B CA 1
ATOM 3244 C C . TYR B 1 127 ? 0.133 -12.883 3.174 1 82.44 127 TYR B C 1
ATOM 3246 O O . TYR B 1 127 ? -1.046 -12.664 3.459 1 82.44 127 TYR B O 1
ATOM 3254 N N . LEU B 1 128 ? 0.686 -12.758 2.012 1 83.81 128 LEU B N 1
ATOM 3255 C CA . LEU B 1 128 ? -0.189 -12.445 0.886 1 83.81 128 LEU B CA 1
ATOM 3256 C C . LEU B 1 128 ? -0.764 -13.719 0.276 1 83.81 128 LEU B C 1
ATOM 3258 O O . LEU B 1 128 ? -0.077 -14.742 0.195 1 83.81 128 LEU B O 1
ATOM 3262 N N . CYS B 1 129 ? -1.961 -13.594 -0.133 1 87.31 129 CYS B N 1
ATOM 3263 C CA . CYS B 1 129 ? -2.57 -14.664 -0.92 1 87.31 129 CYS B CA 1
ATOM 3264 C C . CYS B 1 129 ? -2.354 -14.43 -2.41 1 87.31 129 CYS B C 1
ATOM 3266 O O . CYS B 1 129 ? -2.6 -13.336 -2.916 1 87.31 129 CYS B O 1
ATOM 3268 N N . LEU B 1 130 ? -1.863 -15.469 -3.051 1 87.44 130 LEU B N 1
ATOM 3269 C CA . LEU B 1 130 ? -1.575 -15.367 -4.477 1 87.44 130 LEU B CA 1
ATOM 3270 C C . LEU B 1 130 ? -2.568 -16.188 -5.293 1 87.44 130 LEU B C 1
ATOM 3272 O O . LEU B 1 130 ? -3.045 -17.234 -4.832 1 87.44 130 LEU B O 1
ATOM 3276 N N . PRO B 1 131 ? -2.824 -15.625 -6.535 1 84.5 131 PRO B N 1
ATOM 3277 C CA . PRO B 1 131 ? -3.639 -16.453 -7.414 1 84.5 131 PRO B CA 1
ATOM 3278 C C . PRO B 1 131 ? -3.018 -17.828 -7.668 1 84.5 131 PRO B C 1
ATOM 3280 O O . PRO B 1 131 ? -1.791 -17.953 -7.707 1 84.5 131 PRO B O 1
ATOM 3283 N N . GLY B 1 132 ? -3.895 -18.797 -7.895 1 81.69 132 GLY B N 1
ATOM 3284 C CA . GLY B 1 132 ? -3.438 -20.172 -8.102 1 81.69 132 GLY B CA 1
ATOM 3285 C C . GLY B 1 132 ? -2.604 -20.328 -9.359 1 81.69 132 GLY B C 1
ATOM 3286 O O . GLY B 1 132 ? -1.781 -21.25 -9.445 1 81.69 132 GLY B O 1
ATOM 3287 N N . GLU B 1 133 ? -2.822 -19.453 -10.258 1 78.94 133 GLU B N 1
ATOM 3288 C CA . GLU B 1 133 ? -2.117 -19.516 -11.531 1 78.94 133 GLU B CA 1
ATOM 3289 C C . GLU B 1 133 ? -0.607 -19.422 -11.336 1 78.94 133 GLU B C 1
ATOM 3291 O O . GLU B 1 133 ? 0.164 -19.922 -12.156 1 78.94 133 GLU B O 1
ATOM 3296 N N . PHE B 1 134 ? -0.179 -18.781 -10.289 1 77.88 134 PHE B N 1
ATOM 3297 C CA . PHE B 1 134 ? 1.241 -18.641 -9.992 1 77.88 134 PHE B CA 1
ATOM 3298 C C . PHE B 1 134 ? 1.89 -20 -9.773 1 77.88 134 PHE B C 1
ATOM 3300 O O . PHE B 1 134 ? 3.113 -20.141 -9.844 1 77.88 134 PHE B O 1
ATOM 3307 N N . PHE B 1 135 ? 1.047 -20.922 -9.547 1 77.38 135 PHE B N 1
ATOM 3308 C CA . PHE B 1 135 ? 1.6 -22.203 -9.125 1 77.38 135 PHE B CA 1
ATOM 3309 C C . PHE B 1 135 ? 1.272 -23.297 -10.133 1 77.38 135 PHE B C 1
ATOM 3311 O O . PHE B 1 135 ? 1.512 -24.469 -9.875 1 77.38 135 PHE B O 1
ATOM 3318 N N . ARG B 1 136 ? 0.674 -22.906 -11.133 1 73.69 136 ARG B N 1
ATOM 3319 C CA . ARG B 1 136 ? 0.309 -23.875 -12.148 1 73.69 136 ARG B CA 1
ATOM 3320 C C . ARG B 1 136 ? 1.525 -24.297 -12.969 1 73.69 136 ARG B C 1
ATOM 3322 O O . ARG B 1 136 ? 2.311 -23.438 -13.398 1 73.69 136 ARG B O 1
ATOM 3329 N N . ASP B 1 137 ? 1.744 -25.547 -13 1 64.12 137 ASP B N 1
ATOM 3330 C CA . ASP B 1 137 ? 2.902 -26.094 -13.695 1 64.12 137 ASP B CA 1
ATOM 3331 C C . ASP B 1 137 ? 2.664 -26.156 -15.203 1 64.12 137 ASP B C 1
ATOM 3333 O O . ASP B 1 137 ? 3.613 -26.141 -15.992 1 64.12 137 ASP B O 1
ATOM 3337 N N . SER B 1 138 ? 1.348 -26.188 -15.531 1 60.5 138 SER B N 1
ATOM 3338 C CA . SER B 1 138 ? 1.073 -26.453 -16.938 1 60.5 138 SER B CA 1
ATOM 3339 C C . SER B 1 138 ? 1.291 -25.203 -17.781 1 60.5 138 SER B C 1
ATOM 3341 O O . SER B 1 138 ? 1.215 -24.078 -17.281 1 60.5 138 SER B O 1
ATOM 3343 N N . ALA B 1 139 ? 1.882 -25.359 -18.953 1 59.72 139 ALA B N 1
ATOM 3344 C CA . ALA B 1 139 ? 2.037 -24.297 -19.938 1 59.72 139 ALA B CA 1
ATOM 3345 C C . ALA B 1 139 ? 0.767 -23.453 -20.031 1 59.72 139 ALA B C 1
ATOM 3347 O O . ALA B 1 139 ? -0.338 -23.969 -19.828 1 59.72 139 ALA B O 1
ATOM 3348 N N . PRO B 1 140 ? 1.071 -22.125 -20 1 58.56 140 PRO B N 1
ATOM 3349 C CA . PRO B 1 140 ? -0.125 -21.281 -20.141 1 58.56 140 PRO B CA 1
ATOM 3350 C C . PRO B 1 140 ? -1.048 -21.766 -21.266 1 58.56 140 PRO B C 1
ATOM 3352 O O . PRO B 1 140 ? -0.58 -22.328 -22.25 1 58.56 140 PRO B O 1
ATOM 3355 N N . PRO B 1 141 ? -2.348 -21.828 -20.828 1 54.66 141 PRO B N 1
ATOM 3356 C CA . PRO B 1 141 ? -3.27 -22.266 -21.891 1 54.66 141 PRO B CA 1
ATOM 3357 C C . PRO B 1 141 ? -3.119 -21.453 -23.172 1 54.66 141 PRO B C 1
ATOM 3359 O O . PRO B 1 141 ? -2.725 -20.281 -23.125 1 54.66 141 PRO B O 1
ATOM 3362 N N . ARG B 1 142 ? -3.08 -22.109 -24.25 1 54.41 142 ARG B N 1
ATOM 3363 C CA . ARG B 1 142 ? -3.195 -21.438 -25.531 1 54.41 142 ARG B CA 1
ATOM 3364 C C . ARG B 1 142 ? -4.199 -20.297 -25.469 1 54.41 142 ARG B C 1
ATOM 3366 O O . ARG B 1 142 ? -5.16 -20.344 -24.688 1 54.41 142 ARG B O 1
ATOM 3373 N N . ARG B 1 143 ? -3.781 -19.078 -25.859 1 54.47 143 ARG B N 1
ATOM 3374 C CA . ARG B 1 143 ? -4.664 -17.922 -25.922 1 54.47 143 ARG B CA 1
ATOM 3375 C C . ARG B 1 143 ? -6.113 -18.344 -26.125 1 54.47 143 ARG B C 1
ATOM 3377 O O . ARG B 1 143 ? -6.434 -19.078 -27.062 1 54.47 143 ARG B O 1
ATOM 3384 N N . MET B 1 144 ? -6.75 -18.422 -25.031 1 50.31 144 MET B N 1
ATOM 3385 C CA . MET B 1 144 ? -8.164 -18.688 -25.266 1 50.31 144 MET B CA 1
ATOM 3386 C C . MET B 1 144 ? -8.836 -17.484 -25.938 1 50.31 144 MET B C 1
ATOM 3388 O O . MET B 1 144 ? -8.609 -16.344 -25.547 1 50.31 144 MET B O 1
ATOM 3392 N N . LEU B 1 145 ? -9.289 -17.641 -27.125 1 48.94 145 LEU B N 1
ATOM 3393 C CA . LEU B 1 145 ? -9.945 -16.688 -28 1 48.94 145 LEU B CA 1
ATOM 3394 C C . LEU B 1 145 ? -10.82 -15.719 -27.203 1 48.94 145 LEU B C 1
ATOM 3396 O O . LEU B 1 145 ? -10.945 -14.547 -27.562 1 48.94 145 LEU B O 1
ATOM 3400 N N . THR B 1 146 ? -11.523 -16.219 -26.078 1 54.56 146 THR B N 1
ATOM 3401 C CA . THR B 1 146 ? -12.609 -15.438 -25.5 1 54.56 146 THR B CA 1
ATOM 3402 C C . THR B 1 146 ? -12.125 -14.641 -24.297 1 54.56 146 THR B C 1
ATOM 3404 O O . THR B 1 146 ? -12.844 -13.789 -23.766 1 54.56 146 THR B O 1
ATOM 3407 N N . GLU B 1 147 ? -10.922 -14.945 -23.969 1 61.06 147 GLU B N 1
ATOM 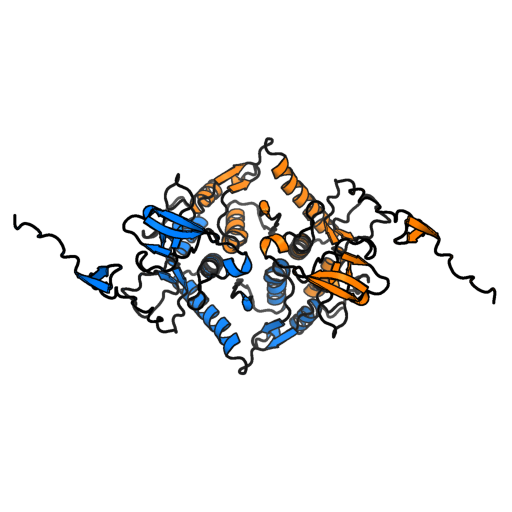3408 C CA . GLU B 1 147 ? -10.523 -14.281 -22.734 1 61.06 147 GLU B CA 1
ATOM 3409 C C . GLU B 1 147 ? -9.977 -12.883 -23 1 61.06 147 GLU B C 1
ATOM 3411 O O . GLU B 1 147 ? -9.281 -12.672 -24 1 61.06 147 GLU B O 1
ATOM 3416 N N . ALA B 1 148 ? -10.586 -12.047 -22.312 1 73.81 148 ALA B N 1
ATOM 3417 C CA . ALA B 1 148 ? -10.102 -10.672 -22.391 1 73.81 148 ALA B CA 1
ATOM 3418 C C . ALA B 1 148 ? -8.57 -10.625 -22.328 1 73.81 148 ALA B C 1
ATOM 3420 O O . ALA B 1 148 ? -7.949 -11.438 -21.641 1 73.81 148 ALA B O 1
ATOM 3421 N N . ASP B 1 149 ? -8.023 -9.906 -23.188 1 79.56 149 ASP B N 1
ATOM 3422 C CA . ASP B 1 149 ? -6.582 -9.727 -23.297 1 79.56 149 ASP B CA 1
ATOM 3423 C C . ASP B 1 149 ? -5.938 -9.539 -21.922 1 79.56 149 ASP B C 1
ATOM 3425 O O . ASP B 1 149 ? -4.863 -10.078 -21.656 1 79.56 149 ASP B O 1
ATOM 3429 N N . LEU B 1 150 ? -6.664 -8.977 -21.125 1 81.75 150 LEU B N 1
ATOM 3430 C CA . LEU B 1 150 ? -6.105 -8.695 -19.797 1 81.75 150 LEU B CA 1
ATOM 3431 C C . LEU B 1 150 ? -5.863 -9.992 -19.031 1 81.75 150 LEU B C 1
ATOM 3433 O O . LEU B 1 150 ? -4.781 -10.188 -18.469 1 81.75 150 LEU B O 1
ATOM 3437 N N . LEU B 1 151 ? -6.781 -10.844 -19.047 1 84.06 151 LEU B N 1
ATOM 3438 C CA . LEU B 1 151 ? -6.684 -12.07 -18.266 1 84.06 151 LEU B CA 1
ATOM 3439 C C . LEU B 1 151 ? -5.625 -13 -18.844 1 84.06 151 LEU B C 1
ATOM 3441 O O . LEU B 1 151 ? -4.891 -13.656 -18.109 1 84.06 151 LEU B O 1
ATOM 3445 N N . GLN B 1 152 ? -5.621 -13.016 -20.078 1 82.38 152 GLN B N 1
ATOM 3446 C CA . GLN B 1 152 ? -4.598 -13.836 -20.719 1 82.38 152 GLN B CA 1
ATOM 3447 C C . GLN B 1 152 ? -3.195 -13.359 -20.344 1 82.38 152 GLN B C 1
ATOM 3449 O O . GLN B 1 152 ? -2.322 -14.164 -20.031 1 82.38 152 GLN B O 1
ATOM 3454 N N . ASN B 1 153 ? -3.1 -12.109 -20.422 1 80.62 153 ASN B N 1
ATOM 3455 C CA . ASN B 1 153 ? -1.805 -11.539 -20.062 1 80.62 153 ASN B CA 1
ATOM 3456 C C . ASN B 1 153 ? -1.439 -11.82 -18.609 1 80.62 153 ASN B C 1
ATOM 3458 O O . ASN B 1 153 ? -0.304 -12.195 -18.312 1 80.62 153 ASN B O 1
ATOM 3462 N N . LEU B 1 154 ? -2.373 -11.727 -17.797 1 82.62 154 LEU B N 1
ATOM 3463 C CA . LEU B 1 154 ? -2.117 -11.961 -16.375 1 82.62 154 LEU B CA 1
ATOM 3464 C C . LEU B 1 154 ? -1.711 -13.414 -16.141 1 82.62 154 LEU B C 1
ATOM 3466 O O . LEU B 1 154 ? -0.833 -13.688 -15.312 1 82.62 154 LEU B O 1
ATOM 3470 N N . ARG B 1 155 ? -2.312 -14.297 -16.844 1 81.75 155 ARG B N 1
ATOM 3471 C CA . ARG B 1 155 ? -1.973 -15.711 -16.703 1 81.75 155 ARG B CA 1
ATOM 3472 C C . ARG B 1 155 ? -0.535 -15.977 -17.141 1 81.75 155 ARG B C 1
ATOM 3474 O O . ARG B 1 155 ? 0.215 -16.672 -16.453 1 81.75 155 ARG B O 1
ATOM 3481 N N . ILE B 1 156 ? -0.265 -15.391 -18.203 1 77.44 156 ILE B N 1
ATOM 3482 C CA . ILE B 1 156 ? 1.08 -15.562 -18.75 1 77.44 156 ILE B CA 1
ATOM 3483 C C . ILE B 1 156 ? 2.104 -14.984 -17.766 1 77.44 156 ILE B C 1
ATOM 3485 O O . ILE B 1 156 ? 3.121 -15.617 -17.484 1 77.44 156 ILE B O 1
ATOM 3489 N N . PHE B 1 157 ? 1.796 -13.875 -17.281 1 76.69 157 PHE B N 1
ATOM 3490 C CA . PHE B 1 157 ? 2.721 -13.203 -16.375 1 76.69 157 PHE B CA 1
ATOM 3491 C C . PHE B 1 157 ? 2.904 -14.008 -15.094 1 76.69 157 PHE B C 1
ATOM 3493 O O . PHE B 1 157 ? 4.027 -14.18 -14.617 1 76.69 157 PHE B O 1
ATOM 3500 N N . ALA B 1 158 ? 1.854 -14.422 -14.547 1 76.06 158 ALA B N 1
ATOM 3501 C CA . ALA B 1 158 ? 1.904 -15.188 -13.305 1 76.06 158 ALA B CA 1
ATOM 3502 C C . ALA B 1 158 ? 2.721 -16.469 -13.484 1 76.06 158 ALA B C 1
ATOM 3504 O O . ALA B 1 158 ? 3.541 -16.812 -12.625 1 76.06 158 ALA B O 1
ATOM 3505 N N . ARG B 1 159 ? 2.559 -17.078 -14.531 1 73.88 159 ARG B N 1
ATOM 3506 C CA . ARG B 1 159 ? 3.207 -18.359 -14.789 1 73.88 159 ARG B CA 1
ATOM 3507 C C . ARG B 1 159 ? 4.707 -18.188 -15 1 73.88 159 ARG B C 1
ATOM 3509 O O . ARG B 1 159 ? 5.496 -19.078 -14.68 1 73.88 159 ARG B O 1
ATOM 3516 N N . LYS B 1 160 ? 4.996 -17.094 -15.555 1 70.5 160 LYS B N 1
ATOM 3517 C CA . LYS B 1 160 ? 6.41 -16.844 -15.836 1 70.5 160 LYS B CA 1
ATOM 3518 C C . LYS B 1 160 ? 7.172 -16.484 -14.562 1 70.5 160 LYS B C 1
ATOM 3520 O O . LYS B 1 160 ? 8.398 -16.531 -14.539 1 70.5 160 LYS B O 1
ATOM 3525 N N . LEU B 1 161 ? 6.41 -16 -13.672 1 66.38 161 LEU B N 1
ATOM 3526 C CA . LEU B 1 161 ? 7.066 -15.68 -12.406 1 66.38 161 LEU B CA 1
ATOM 3527 C C . LEU B 1 161 ? 7.379 -16.938 -11.617 1 66.38 161 LEU B C 1
ATOM 3529 O O . LEU B 1 161 ? 8.047 -16.875 -10.578 1 66.38 161 LEU B O 1
ATOM 3533 N N . ARG B 1 162 ? 6.988 -18.078 -12.242 1 57.28 162 ARG B N 1
ATOM 3534 C CA . ARG B 1 162 ? 7.203 -19.344 -11.547 1 57.28 162 ARG B CA 1
ATOM 3535 C C . ARG B 1 162 ? 8.688 -19.688 -11.461 1 57.28 162 ARG B C 1
ATOM 3537 O O . ARG B 1 162 ? 9.453 -19.359 -12.367 1 57.28 162 ARG B O 1
ATOM 3544 N N . PRO B 1 163 ? 9.016 -20.125 -10.203 1 46.47 163 PRO B N 1
ATOM 3545 C CA . PRO B 1 163 ? 10.406 -20.547 -10.016 1 46.47 163 PRO B CA 1
ATOM 3546 C C . PRO B 1 163 ? 10.789 -21.719 -10.93 1 46.47 163 PRO B C 1
ATOM 3548 O O . PRO B 1 163 ? 9.945 -22.547 -11.273 1 46.47 163 PRO B O 1
ATOM 3551 N N . VAL B 1 164 ? 11.734 -21.531 -11.906 1 45.28 164 VAL B N 1
ATOM 3552 C CA . VAL B 1 164 ? 12.242 -22.656 -12.68 1 45.28 164 VAL B CA 1
ATOM 3553 C C . VAL B 1 164 ? 13.07 -23.562 -11.781 1 45.28 164 VAL B C 1
ATOM 3555 O O . VAL B 1 164 ? 13.75 -23.094 -10.859 1 45.28 164 VAL B O 1
ATOM 3558 N N . SER B 1 165 ? 12.742 -24.828 -11.797 1 39.75 165 SER B N 1
ATOM 3559 C CA . SER B 1 165 ? 13.445 -25.906 -11.086 1 39.75 165 SER B CA 1
ATOM 3560 C C . SER B 1 165 ? 14.961 -25.766 -11.234 1 39.75 165 SER B C 1
ATOM 3562 O O . SER B 1 165 ? 15.445 -25.328 -12.281 1 39.75 165 SER B O 1
ATOM 3564 N N . THR B 1 166 ? 15.719 -25.625 -10.102 1 38.5 166 THR B N 1
ATOM 3565 C CA . THR B 1 166 ? 17.172 -25.562 -10.008 1 38.5 166 THR B CA 1
ATOM 3566 C C . THR B 1 166 ? 17.812 -26.609 -10.922 1 38.5 166 THR B C 1
ATOM 3568 O O . THR B 1 166 ? 19.031 -26.594 -11.109 1 38.5 166 THR B O 1
ATOM 3571 N N . SER B 1 167 ? 17.344 -27.844 -11.188 1 37.91 167 SER B N 1
ATOM 3572 C CA . SER B 1 167 ? 18.266 -28.797 -11.82 1 37.91 167 SER B CA 1
ATOM 3573 C C . SER B 1 167 ? 18.953 -28.172 -13.023 1 37.91 167 SER B C 1
ATOM 3575 O O . SER B 1 167 ? 20.078 -28.562 -13.375 1 37.91 167 SER B O 1
ATOM 3577 N N . HIS B 1 168 ? 18.344 -27.734 -14.016 1 35.53 168 HIS B N 1
ATOM 3578 C CA . HIS B 1 168 ? 19 -27.188 -15.195 1 35.53 168 HIS B CA 1
ATOM 3579 C C . HIS B 1 168 ? 19.297 -25.703 -15.016 1 35.53 168 HIS B C 1
ATOM 3581 O O . HIS B 1 168 ? 18.469 -24.859 -15.391 1 35.53 168 HIS B O 1
ATOM 3587 N N . TYR B 1 169 ? 20 -25.281 -14.023 1 38.75 169 TYR B N 1
ATOM 3588 C CA . TYR B 1 169 ? 20.562 -23.938 -13.852 1 38.75 169 TYR B CA 1
ATOM 3589 C C . TYR B 1 169 ? 21.188 -23.438 -15.148 1 38.75 169 TYR B C 1
ATOM 3591 O O . TYR B 1 169 ? 22.391 -23.625 -15.367 1 38.75 169 TYR B O 1
ATOM 3599 N N . SER B 1 170 ? 20.891 -23.719 -16.266 1 36.19 170 SER B N 1
ATOM 3600 C CA . SER B 1 170 ? 21.562 -22.891 -17.266 1 36.19 170 SER B CA 1
ATOM 3601 C C . SER B 1 170 ? 21.5 -21.406 -16.906 1 36.19 170 SER B C 1
ATOM 3603 O O . SER B 1 170 ? 20.547 -20.984 -16.234 1 36.19 170 SER B O 1
ATOM 3605 N N . SER B 1 171 ? 22.688 -20.594 -16.797 1 36.88 171 SER B N 1
ATOM 3606 C CA . SER B 1 171 ? 23.125 -19.203 -16.609 1 36.88 171 SER B CA 1
ATOM 3607 C C . SER B 1 171 ? 21.969 -18.234 -16.812 1 36.88 171 SER B C 1
ATOM 3609 O O . SER B 1 171 ? 22.078 -17.047 -16.5 1 36.88 171 SER B O 1
ATOM 3611 N N . ASP B 1 172 ? 21.031 -18.547 -17.641 1 38.53 172 ASP B N 1
ATOM 3612 C CA . ASP B 1 172 ? 20.375 -17.391 -18.234 1 38.53 172 ASP B CA 1
ATOM 3613 C C . ASP B 1 172 ? 19.422 -16.734 -17.234 1 38.53 172 ASP B C 1
ATOM 3615 O O . ASP B 1 172 ? 19.844 -16.016 -16.328 1 38.53 172 ASP B O 1
ATOM 3619 N N . ASP B 1 173 ? 17.891 -16.547 -17.625 1 40.97 173 ASP B N 1
ATOM 3620 C CA . ASP B 1 173 ? 16.891 -15.484 -17.625 1 40.97 173 ASP B CA 1
ATOM 3621 C C . ASP B 1 173 ? 15.969 -15.594 -16.422 1 40.97 173 ASP B C 1
ATOM 3623 O O . ASP B 1 173 ? 14.906 -14.977 -16.391 1 40.97 173 ASP B O 1
ATOM 3627 N N . HIS B 1 174 ? 16.094 -16.672 -15.375 1 48.34 174 HIS B N 1
ATOM 3628 C CA . HIS B 1 174 ? 14.867 -16.688 -14.57 1 48.34 174 HIS B CA 1
ATOM 3629 C C . HIS B 1 174 ? 15.141 -16.203 -13.156 1 48.34 174 HIS B C 1
ATOM 3631 O O . HIS B 1 174 ? 16.109 -16.609 -12.523 1 48.34 174 HIS B O 1
ATOM 3637 N N . SER B 1 175 ? 14.594 -15.148 -12.609 1 48.69 175 SER B N 1
ATOM 3638 C CA . SER B 1 175 ? 14.781 -14.445 -11.352 1 48.69 175 SER B CA 1
ATOM 3639 C C . SER B 1 175 ? 14.117 -15.188 -10.195 1 48.69 175 SER B C 1
ATOM 3641 O O . SER B 1 175 ? 14.414 -14.93 -9.031 1 48.69 175 SER B O 1
ATOM 3643 N N . PHE B 1 176 ? 13.156 -16.125 -10.422 1 48.44 176 PHE B N 1
ATOM 3644 C CA . PHE B 1 176 ? 12.477 -16.797 -9.32 1 48.44 176 PHE B CA 1
ATOM 3645 C C . PHE B 1 176 ? 12.797 -18.297 -9.32 1 48.44 176 PHE B C 1
ATOM 3647 O O . PHE B 1 176 ? 12.781 -18.938 -10.375 1 48.44 176 PHE B O 1
ATOM 3654 N N . VAL B 1 177 ? 13.602 -18.906 -8.305 1 48.81 177 VAL B N 1
ATOM 3655 C CA . VAL B 1 177 ? 14.008 -20.312 -8.211 1 48.81 177 VAL B CA 1
ATOM 3656 C C . VAL B 1 177 ? 13.023 -21.078 -7.324 1 48.81 177 VAL B C 1
ATOM 3658 O O . VAL B 1 177 ? 12.609 -20.578 -6.273 1 48.81 177 VAL B O 1
ATOM 3661 N N . HIS B 1 178 ? 12.344 -22.234 -7.895 1 52.28 178 HIS B N 1
ATOM 3662 C CA . HIS B 1 178 ? 11.492 -23.109 -7.109 1 52.28 178 HIS B CA 1
ATOM 3663 C C . HIS B 1 178 ? 12.305 -24.188 -6.402 1 52.28 178 HIS B C 1
ATOM 3665 O O . HIS B 1 178 ? 13.211 -24.781 -6.996 1 52.28 178 HIS B O 1
ATOM 3671 N N . LEU B 1 179 ? 12.312 -24.25 -5.023 1 53.44 179 LEU B N 1
ATOM 3672 C CA . LEU B 1 179 ? 12.828 -25.406 -4.297 1 53.44 179 LEU B CA 1
ATOM 3673 C C . LEU B 1 179 ? 11.844 -26.562 -4.344 1 53.44 179 LEU B C 1
ATOM 3675 O O . LEU B 1 179 ? 10.633 -26.344 -4.43 1 53.44 179 LEU B O 1
ATOM 3679 N N . ASN B 1 180 ? 12.281 -27.766 -4.66 1 62.59 180 ASN B N 1
ATOM 3680 C CA . ASN B 1 180 ? 11.453 -28.953 -4.492 1 62.59 180 ASN B CA 1
ATOM 3681 C C . ASN B 1 180 ? 10.703 -28.938 -3.166 1 62.59 180 ASN B C 1
ATOM 3683 O O . ASN B 1 180 ? 11.219 -28.438 -2.164 1 62.59 180 ASN B O 1
ATOM 3687 N N . LEU B 1 181 ? 9.367 -29.312 -3.209 1 71 181 LEU B N 1
ATOM 3688 C CA . LEU B 1 181 ? 8.516 -29.297 -2.023 1 71 181 LEU B CA 1
ATOM 3689 C C . LEU B 1 181 ? 9.195 -30.031 -0.869 1 71 181 LEU B C 1
ATOM 3691 O O . LEU B 1 181 ? 9.094 -29.609 0.284 1 71 181 LEU B O 1
ATOM 3695 N N . GLN B 1 182 ? 9.938 -31.156 -1.269 1 71.88 182 GLN B N 1
ATOM 3696 C CA . GLN B 1 182 ? 10.516 -32 -0.241 1 71.88 182 GLN B CA 1
ATOM 3697 C C . GLN B 1 182 ? 11.68 -31.312 0.465 1 71.88 182 GLN B C 1
ATOM 3699 O O . GLN B 1 182 ? 12.031 -31.672 1.588 1 71.88 182 GLN B O 1
ATOM 3704 N N . SER B 1 183 ? 12.172 -30.297 -0.123 1 72.69 183 SER B N 1
ATOM 3705 C CA . SER B 1 183 ? 13.305 -29.609 0.494 1 72.69 183 SER B CA 1
ATOM 3706 C C . SER B 1 183 ? 12.961 -28.156 0.817 1 72.69 183 SER B C 1
ATOM 3708 O O . SER B 1 183 ? 13.82 -27.406 1.277 1 72.69 183 SER B O 1
ATOM 3710 N N . ALA B 1 184 ? 11.719 -27.891 0.64 1 75.25 184 ALA B N 1
ATOM 3711 C CA . ALA B 1 184 ? 11.336 -26.5 0.789 1 75.25 184 ALA B CA 1
ATOM 3712 C C . ALA B 1 184 ? 11.25 -26.109 2.262 1 75.25 184 ALA B C 1
ATOM 3714 O O . ALA B 1 184 ? 10.656 -26.828 3.068 1 75.25 184 ALA B O 1
ATOM 3715 N N . SER B 1 185 ? 11.938 -25.062 2.668 1 77.06 185 SER B N 1
ATOM 3716 C CA . SER B 1 185 ? 11.859 -24.562 4.039 1 77.06 185 SER B CA 1
ATOM 3717 C C . SER B 1 185 ? 10.508 -23.922 4.316 1 77.06 185 SER B C 1
ATOM 3719 O O . SER B 1 185 ? 10.062 -23.859 5.465 1 77.06 185 SER B O 1
ATOM 3721 N N . HIS B 1 186 ? 9.883 -23.375 3.248 1 82.25 186 HIS B N 1
ATOM 3722 C CA . HIS B 1 186 ? 8.586 -22.734 3.35 1 82.25 186 HIS B CA 1
ATOM 3723 C C . HIS B 1 186 ? 7.656 -23.172 2.223 1 82.25 186 HIS B C 1
ATOM 3725 O O . HIS B 1 186 ? 8.125 -23.594 1.161 1 82.25 186 HIS B O 1
ATOM 3731 N N . VAL B 1 187 ? 6.406 -23.094 2.535 1 84.31 187 VAL B N 1
ATOM 3732 C CA . VAL B 1 187 ? 5.449 -23.547 1.53 1 84.31 187 VAL B CA 1
ATOM 3733 C C . VAL B 1 187 ? 4.238 -22.609 1.512 1 84.31 187 VAL B C 1
ATOM 3735 O O . VAL B 1 187 ? 3.988 -21.891 2.479 1 84.31 187 VAL B O 1
ATOM 3738 N N . PHE B 1 188 ? 3.592 -22.625 0.36 1 85.62 188 PHE B N 1
ATOM 3739 C CA . PHE B 1 188 ? 2.281 -22 0.233 1 85.62 188 PHE B CA 1
ATOM 3740 C C . PHE B 1 188 ? 1.17 -23.016 0.44 1 85.62 188 PHE B C 1
ATOM 3742 O O . PHE B 1 188 ? 1.319 -24.188 0.076 1 85.62 188 PHE B O 1
ATOM 3749 N N . ILE B 1 189 ? 0.085 -22.531 1.023 1 86.12 189 ILE B N 1
ATOM 3750 C CA . ILE B 1 189 ? -1.047 -23.406 1.3 1 86.12 189 ILE B CA 1
ATOM 3751 C C . ILE B 1 189 ? -2.262 -22.953 0.492 1 86.12 189 ILE B C 1
ATOM 3753 O O . ILE B 1 189 ? -2.58 -21.766 0.453 1 86.12 189 ILE B O 1
ATOM 3757 N N . ARG B 1 190 ? -2.857 -23.922 -0.13 1 86.31 190 ARG B N 1
ATOM 3758 C CA . ARG B 1 190 ? -4.098 -23.641 -0.849 1 86.31 190 ARG B CA 1
ATOM 3759 C C . ARG B 1 190 ? -5.227 -23.312 0.119 1 86.31 190 ARG B C 1
ATOM 3761 O O . ARG B 1 190 ? -5.484 -24.062 1.062 1 86.31 190 ARG B O 1
ATOM 3768 N N . ARG B 1 191 ? -5.812 -22.047 -0.328 1 80.94 191 ARG B N 1
ATOM 3769 C CA . ARG B 1 191 ? -6.957 -21.656 0.495 1 80.94 191 ARG B CA 1
ATOM 3770 C C . ARG B 1 191 ? -8.258 -22.203 -0.088 1 80.94 191 ARG B C 1
ATOM 3772 O O . ARG B 1 191 ? -8.57 -21.953 -1.253 1 80.94 191 ARG B O 1
ATOM 3779 N N . GLY B 1 192 ? -8.906 -22.984 0.565 1 68.94 192 GLY B N 1
ATOM 3780 C CA . GLY B 1 192 ? -10.188 -23.484 0.113 1 68.94 192 GLY B CA 1
ATOM 3781 C C . GLY B 1 192 ? -10.094 -24.859 -0.535 1 68.94 192 GLY B C 1
ATOM 3782 O O . GLY B 1 192 ? -9 -25.328 -0.831 1 68.94 192 GLY B O 1
ATOM 3783 N N . THR B 1 193 ? -11.156 -25.531 -0.629 1 62.09 193 THR B N 1
ATOM 3784 C CA . THR B 1 193 ? -11.117 -26.891 -1.157 1 62.09 193 THR B CA 1
ATOM 3785 C C . THR B 1 193 ? -12.172 -27.078 -2.244 1 62.09 193 THR B C 1
ATOM 3787 O O . THR B 1 193 ? -12.211 -28.109 -2.912 1 62.09 193 THR B O 1
ATOM 3790 N N . ILE B 1 194 ? -12.797 -26.062 -2.543 1 60.69 194 ILE B N 1
ATOM 3791 C CA . ILE B 1 194 ? -13.969 -26.328 -3.381 1 60.69 194 ILE B CA 1
ATOM 3792 C C . ILE B 1 194 ? -13.586 -26.188 -4.852 1 60.69 194 ILE B C 1
ATOM 3794 O O . ILE B 1 194 ? -13.992 -27 -5.688 1 60.69 194 ILE B O 1
ATOM 3798 N N . ARG B 1 195 ? -12.781 -25.297 -5.156 1 67 195 ARG B N 1
ATOM 3799 C CA . ARG B 1 195 ? -12.453 -25.031 -6.555 1 67 195 ARG B CA 1
ATOM 3800 C C . ARG B 1 195 ? -11.172 -25.734 -6.965 1 67 195 ARG B C 1
ATOM 3802 O O . ARG B 1 195 ? -10.516 -26.375 -6.137 1 67 195 ARG B O 1
ATOM 3809 N N . ARG B 1 196 ? -11.047 -25.75 -8.242 1 74 196 ARG B N 1
ATOM 3810 C CA . ARG B 1 196 ? -9.797 -26.297 -8.773 1 74 196 ARG B CA 1
ATOM 3811 C C . ARG B 1 196 ? -8.594 -25.578 -8.18 1 74 196 ARG B C 1
ATOM 3813 O O . ARG B 1 196 ? -8.672 -24.391 -7.859 1 74 196 ARG B O 1
ATOM 3820 N N . PRO B 1 197 ? -7.59 -26.281 -8 1 63.72 197 PRO B N 1
ATOM 3821 C CA . PRO B 1 197 ? -6.398 -25.688 -7.391 1 63.72 197 PRO B CA 1
ATOM 3822 C C . PRO B 1 197 ? -5.973 -24.391 -8.07 1 63.72 197 PRO B C 1
ATOM 3824 O O . PRO B 1 197 ? -5.512 -23.453 -7.406 1 63.72 197 PRO B O 1
ATOM 3827 N N . SER B 1 198 ? -6.199 -24.328 -9.383 1 68.12 198 SER B N 1
ATOM 3828 C CA . SER B 1 198 ? -5.777 -23.125 -10.102 1 68.12 198 SER B CA 1
ATOM 3829 C C . SER B 1 198 ? -6.719 -21.953 -9.836 1 68.12 198 SER B C 1
ATOM 3831 O O . SER B 1 198 ? -6.375 -20.812 -10.102 1 68.12 198 SER B O 1
ATOM 3833 N N . GLU B 1 199 ? -7.793 -22.328 -9.258 1 73.88 199 GLU B N 1
ATOM 3834 C CA . GLU B 1 199 ? -8.805 -21.297 -8.992 1 73.88 199 GLU B CA 1
ATOM 3835 C C . GLU B 1 199 ? -8.898 -20.984 -7.504 1 73.88 199 GLU B C 1
ATOM 3837 O O . GLU B 1 199 ? -9.898 -20.422 -7.047 1 73.88 199 GLU B O 1
ATOM 3842 N N . GLN B 1 200 ? -7.875 -21.5 -6.875 1 79.31 200 GLN B N 1
ATOM 3843 C CA . GLN B 1 200 ? -7.832 -21.219 -5.445 1 79.31 200 GLN B CA 1
ATOM 3844 C C . GLN B 1 200 ? -6.578 -20.422 -5.082 1 79.31 200 GLN B C 1
ATOM 3846 O O . GLN B 1 200 ? -5.504 -20.672 -5.633 1 79.31 200 GLN B O 1
ATOM 3851 N N . PRO B 1 201 ? -6.824 -19.547 -4.273 1 84.19 201 PRO B N 1
ATOM 3852 C CA . PRO B 1 201 ? -5.656 -18.766 -3.854 1 84.19 201 PRO B CA 1
ATOM 3853 C C . PRO B 1 201 ? -4.758 -19.531 -2.885 1 84.19 201 PRO B C 1
ATOM 3855 O O . PRO B 1 201 ? -5.203 -20.484 -2.246 1 84.19 201 PRO B O 1
ATOM 3858 N N . TYR B 1 202 ? -3.57 -19.219 -2.965 1 84.12 202 TYR B N 1
ATOM 3859 C CA . TYR B 1 202 ? -2.578 -19.812 -2.078 1 84.12 202 TYR B CA 1
ATOM 3860 C C . TYR B 1 202 ? -2.016 -18.781 -1.112 1 84.12 202 TYR B C 1
ATOM 3862 O O . TYR B 1 202 ? -1.739 -17.641 -1.504 1 84.12 202 TYR B O 1
ATOM 3870 N N . GLN B 1 203 ? -1.992 -19.188 0.128 1 84.94 203 GLN B N 1
ATOM 3871 C CA . GLN B 1 203 ? -1.479 -18.297 1.159 1 84.94 203 GLN B CA 1
ATOM 3872 C C . GLN B 1 203 ? -0.144 -18.781 1.705 1 84.94 203 GLN B C 1
ATOM 3874 O O . GLN B 1 203 ? 0.047 -19.984 1.893 1 84.94 203 GLN B O 1
ATOM 3879 N N . GLY B 1 204 ? 0.727 -17.859 1.981 1 84.06 204 GLY B N 1
ATOM 3880 C CA . GLY B 1 204 ? 2.043 -18.141 2.523 1 84.06 204 GLY B CA 1
ATOM 3881 C C . GLY B 1 204 ? 3.027 -17 2.352 1 84.06 204 GLY B C 1
ATOM 3882 O O . GLY B 1 204 ? 2.629 -15.867 2.111 1 84.06 204 GLY B O 1
ATOM 3883 N N . PRO B 1 205 ? 4.25 -17.328 2.572 1 82.62 205 PRO B N 1
ATOM 3884 C CA . PRO B 1 205 ? 4.859 -18.641 2.863 1 82.62 205 PRO B CA 1
ATOM 3885 C C . PRO B 1 205 ? 4.824 -18.984 4.352 1 82.62 205 PRO B C 1
ATOM 3887 O O . PRO B 1 205 ? 4.996 -18.094 5.199 1 82.62 205 PRO B O 1
ATOM 3890 N N . TYR B 1 206 ? 4.633 -20.359 4.594 1 84.38 206 TYR B N 1
ATOM 3891 C CA . TYR B 1 206 ? 4.652 -20.875 5.957 1 84.38 206 TYR B CA 1
ATOM 3892 C C . TYR B 1 206 ? 5.863 -21.781 6.184 1 84.38 206 TYR B C 1
ATOM 3894 O O . TYR B 1 206 ? 6.242 -22.562 5.301 1 84.38 206 TYR B O 1
ATOM 3902 N N . LYS B 1 207 ? 6.422 -21.641 7.297 1 84.12 207 LYS B N 1
ATOM 3903 C CA . LYS B 1 207 ? 7.605 -22.422 7.645 1 84.12 207 LYS B CA 1
ATOM 3904 C C . LYS B 1 207 ? 7.258 -23.906 7.828 1 84.12 207 LYS B C 1
ATOM 3906 O O . LYS B 1 207 ? 6.273 -24.234 8.492 1 84.12 207 LYS B O 1
ATOM 3911 N N . VAL B 1 208 ? 8.125 -24.75 7.215 1 86.62 208 VAL B N 1
ATOM 3912 C CA . VAL B 1 208 ? 7.945 -26.188 7.355 1 86.62 208 VAL B CA 1
ATOM 3913 C C . VAL B 1 208 ? 8.695 -26.688 8.594 1 86.62 208 VAL B C 1
ATOM 3915 O O . VAL B 1 208 ? 9.891 -26.453 8.734 1 86.62 208 VAL B O 1
ATOM 3918 N N . LEU B 1 209 ? 7.969 -27.344 9.461 1 90 209 LEU B N 1
ATOM 3919 C CA . LEU B 1 209 ? 8.57 -27.844 10.695 1 90 209 LEU B CA 1
ATOM 3920 C C . LEU B 1 209 ? 8.953 -29.312 10.547 1 90 209 LEU B C 1
ATOM 3922 O O . LEU B 1 209 ? 10.047 -29.719 10.961 1 90 209 LEU B O 1
ATOM 3926 N N . ARG B 1 210 ? 8.055 -30.078 10.086 1 90.94 210 ARG B N 1
ATOM 3927 C CA . ARG B 1 210 ? 8.266 -31.5 9.883 1 90.94 210 ARG B CA 1
ATOM 3928 C C . ARG B 1 210 ? 7.648 -31.969 8.57 1 90.94 210 ARG B C 1
ATOM 3930 O O . ARG B 1 210 ? 6.637 -31.422 8.125 1 90.94 210 ARG B O 1
ATOM 3937 N N . ARG B 1 211 ? 8.359 -33.031 7.965 1 89.12 211 ARG B N 1
ATOM 3938 C CA . ARG B 1 211 ? 7.898 -33.594 6.699 1 89.12 211 ARG B CA 1
ATOM 3939 C C . ARG B 1 211 ? 7.602 -35.062 6.836 1 89.12 211 ARG B C 1
ATOM 3941 O O . ARG B 1 211 ? 8.383 -35.812 7.43 1 89.12 211 ARG B O 1
ATOM 3948 N N . LYS B 1 212 ? 6.43 -35.344 6.438 1 85.12 212 LYS B N 1
ATOM 3949 C CA . LYS B 1 212 ? 6.062 -36.75 6.316 1 85.12 212 LYS B CA 1
ATOM 3950 C C . LYS B 1 212 ? 5.688 -37.094 4.879 1 85.12 212 LYS B C 1
ATOM 3952 O O . LYS B 1 212 ? 5.828 -36.281 3.979 1 85.12 212 LYS B O 1
ATOM 3957 N N . GLU B 1 213 ? 5.258 -38.344 4.656 1 82.62 213 GLU B N 1
ATOM 3958 C CA . GLU B 1 213 ? 4.992 -38.812 3.301 1 82.62 213 GLU B CA 1
ATOM 3959 C C . GLU B 1 213 ? 3.754 -38.156 2.715 1 82.62 213 GLU B C 1
ATOM 3961 O O . GLU B 1 213 ? 3.748 -37.75 1.546 1 82.62 213 GLU B O 1
ATOM 3966 N N . LYS B 1 214 ? 2.758 -38 3.58 1 87.19 214 LYS B N 1
ATOM 3967 C CA . LYS B 1 214 ? 1.498 -37.531 3.016 1 87.19 214 LYS B CA 1
ATOM 3968 C C . LYS B 1 214 ? 1.124 -36.156 3.58 1 87.19 214 LYS B C 1
ATOM 3970 O O . LYS B 1 214 ? 0.175 -35.531 3.111 1 87.19 214 LYS B O 1
ATOM 3975 N N . PHE B 1 215 ? 1.812 -35.781 4.645 1 89.06 215 PHE B N 1
ATOM 3976 C CA . PHE B 1 215 ? 1.446 -34.5 5.273 1 89.06 215 PHE B CA 1
ATOM 3977 C C . PHE B 1 215 ? 2.686 -33.75 5.746 1 89.06 215 PHE B C 1
ATOM 3979 O O . PHE B 1 215 ? 3.715 -34.375 6.039 1 89.06 215 PHE B O 1
ATOM 3986 N N . PHE B 1 216 ? 2.629 -32.469 5.762 1 90.81 216 PHE B N 1
ATOM 3987 C CA . PHE B 1 216 ? 3.641 -31.625 6.367 1 90.81 216 PHE B CA 1
ATOM 3988 C C . PHE B 1 216 ? 3.102 -30.953 7.625 1 90.81 216 PHE B C 1
ATOM 3990 O O . PHE B 1 216 ? 1.917 -30.609 7.699 1 90.81 216 PHE B O 1
ATOM 3997 N N . CYS B 1 217 ? 3.975 -30.781 8.555 1 92.88 217 CYS B N 1
ATOM 3998 C CA . CYS B 1 217 ? 3.684 -29.938 9.711 1 92.88 217 CYS B CA 1
ATOM 3999 C C . CYS B 1 217 ? 4.273 -28.547 9.531 1 92.88 217 CYS B C 1
ATOM 4001 O O . CYS B 1 217 ? 5.492 -28.406 9.406 1 92.88 217 CYS B O 1
ATOM 4003 N N . ILE B 1 218 ? 3.395 -27.594 9.523 1 90.25 218 ILE B N 1
ATOM 4004 C CA . ILE B 1 218 ? 3.846 -26.234 9.234 1 90.25 218 ILE B CA 1
ATOM 4005 C C . ILE B 1 218 ? 3.441 -25.297 10.375 1 90.25 218 ILE B C 1
ATOM 4007 O O . ILE B 1 218 ? 2.572 -25.641 11.188 1 90.25 218 ILE B O 1
ATOM 4011 N N . GLU B 1 219 ? 4.133 -24.188 10.406 1 89.38 219 GLU B N 1
ATOM 4012 C CA . GLU B 1 219 ? 3.846 -23.188 11.43 1 89.38 219 GLU B CA 1
ATOM 4013 C C . GLU B 1 219 ? 2.943 -22.094 10.883 1 89.38 219 GLU B C 1
ATOM 4015 O O . GLU B 1 219 ? 3.334 -21.359 9.977 1 89.38 219 GLU B O 1
ATOM 4020 N N . ILE B 1 220 ? 1.769 -21.984 11.461 1 84 220 ILE B N 1
ATOM 4021 C CA . ILE B 1 220 ? 0.833 -20.922 11.102 1 84 220 ILE B CA 1
ATOM 4022 C C . ILE B 1 220 ? 0.506 -20.094 12.336 1 84 220 ILE B C 1
ATOM 4024 O O . ILE B 1 220 ? -0.105 -20.578 13.289 1 84 220 ILE B O 1
ATOM 4028 N N . ASN B 1 221 ? 0.891 -18.828 12.234 1 78.12 221 ASN B N 1
ATOM 4029 C CA . ASN B 1 221 ? 0.642 -17.922 13.344 1 78.12 221 ASN B CA 1
ATOM 4030 C C . ASN B 1 221 ? 1.127 -18.5 14.664 1 78.12 221 ASN B C 1
ATOM 4032 O O . ASN B 1 221 ? 0.4 -18.484 15.664 1 78.12 221 ASN B O 1
ATOM 4036 N N . GLY B 1 222 ? 2.26 -19.109 14.625 1 79 222 GLY B N 1
ATOM 4037 C CA . GLY B 1 222 ? 2.881 -19.641 15.828 1 79 222 GLY B CA 1
ATOM 4038 C C . GLY B 1 222 ? 2.355 -21 16.219 1 79 222 GLY B C 1
ATOM 4039 O O . GLY B 1 222 ? 2.803 -21.578 17.219 1 79 222 GLY B O 1
ATOM 4040 N N . LYS B 1 223 ? 1.434 -21.484 15.523 1 87.62 223 LYS B N 1
ATOM 4041 C CA . LYS B 1 223 ? 0.847 -22.797 15.828 1 87.62 223 LYS B CA 1
ATOM 4042 C C . LYS B 1 223 ? 1.234 -23.828 14.773 1 87.62 223 LYS B C 1
ATOM 4044 O O . LYS B 1 223 ? 1.333 -23.516 13.586 1 87.62 223 LYS B O 1
ATOM 4049 N N . GLU B 1 224 ? 1.385 -25.078 15.32 1 91.56 224 GLU B N 1
ATOM 4050 C CA . GLU B 1 224 ? 1.699 -26.172 14.406 1 91.56 224 GLU B CA 1
ATOM 4051 C C . GLU B 1 224 ? 0.435 -26.75 13.773 1 91.56 224 GLU B C 1
ATOM 4053 O O . GLU B 1 224 ? -0.527 -27.062 14.469 1 91.56 224 GLU B O 1
ATOM 4058 N N . THR B 1 225 ? 0.455 -26.797 12.523 1 91.19 225 THR B N 1
ATOM 4059 C CA . THR B 1 225 ? -0.694 -27.312 11.789 1 91.19 225 THR B CA 1
ATOM 4060 C C . THR B 1 225 ? -0.259 -28.359 10.766 1 91.19 225 THR B C 1
ATOM 4062 O O . THR B 1 225 ? 0.714 -28.156 10.039 1 91.19 225 THR B O 1
ATOM 4065 N N . THR B 1 226 ? -0.999 -29.469 10.773 1 91.5 226 THR B N 1
ATOM 4066 C CA . THR B 1 226 ? -0.71 -30.531 9.812 1 91.5 226 THR B CA 1
ATOM 4067 C C . THR B 1 226 ? -1.529 -30.344 8.539 1 91.5 226 THR B C 1
ATOM 4069 O O . THR B 1 226 ? -2.754 -30.219 8.594 1 91.5 226 THR B O 1
ATOM 4072 N N . VAL B 1 227 ? -0.847 -30.312 7.434 1 90.31 227 VAL B N 1
ATOM 4073 C CA . VAL B 1 227 ? -1.528 -30.078 6.168 1 90.31 227 VAL B CA 1
ATOM 4074 C C . VAL B 1 227 ? -1.135 -31.156 5.156 1 90.31 227 VAL B C 1
ATOM 4076 O O . VAL B 1 227 ? 0.031 -31.547 5.082 1 90.31 227 VAL B O 1
ATOM 4079 N N . SER B 1 228 ? -2.154 -31.594 4.426 1 87.06 228 SER B N 1
ATOM 4080 C CA . SER B 1 228 ? -1.908 -32.562 3.377 1 87.06 228 SER B CA 1
ATOM 4081 C C . SER B 1 228 ? -1.031 -32 2.271 1 87.06 228 SER B C 1
ATOM 4083 O O . SER B 1 228 ? -1.151 -30.812 1.93 1 87.06 228 SER B O 1
ATOM 4085 N N . ILE B 1 229 ? -0.251 -32.812 1.632 1 83.69 229 ILE B N 1
ATOM 4086 C CA . ILE B 1 229 ? 0.702 -32.406 0.611 1 83.69 229 ILE B CA 1
ATOM 4087 C C . ILE B 1 229 ? -0.05 -31.859 -0.607 1 83.69 229 ILE B C 1
ATOM 4089 O O . ILE B 1 229 ? 0.449 -30.984 -1.319 1 83.69 229 ILE B O 1
ATOM 4093 N N . ASP B 1 230 ? -1.271 -32.312 -0.814 1 80.88 230 ASP B N 1
ATOM 4094 C CA . ASP B 1 230 ? -2.043 -31.906 -1.986 1 80.88 230 ASP B CA 1
ATOM 4095 C C . ASP B 1 230 ? -2.414 -30.422 -1.92 1 80.88 230 ASP B C 1
ATOM 4097 O O . ASP B 1 230 ? -2.742 -29.812 -2.939 1 80.88 230 ASP B O 1
ATOM 4101 N N . ARG B 1 231 ? -2.307 -29.859 -0.749 1 84.94 231 ARG B N 1
ATOM 4102 C CA . ARG B 1 231 ? -2.691 -28.453 -0.57 1 84.94 231 ARG B CA 1
ATOM 4103 C C . ARG B 1 231 ? -1.466 -27.547 -0.574 1 84.94 231 ARG B C 1
ATOM 4105 O O . ARG B 1 231 ? -1.592 -26.328 -0.453 1 84.94 231 ARG B O 1
ATOM 4112 N N . LEU B 1 232 ? -0.346 -28.188 -0.756 1 83 232 LEU B N 1
ATOM 4113 C CA . LEU B 1 232 ? 0.882 -27.422 -0.58 1 83 232 LEU B CA 1
ATOM 4114 C C . LEU B 1 232 ? 1.542 -27.141 -1.926 1 83 232 LEU B C 1
ATOM 4116 O O . LEU B 1 232 ? 1.453 -27.953 -2.85 1 83 232 LEU B O 1
ATOM 4120 N N . LYS B 1 233 ? 2.098 -25.984 -1.964 1 79 233 LYS B N 1
ATOM 4121 C CA . LYS B 1 233 ? 2.926 -25.625 -3.109 1 79 233 LYS B CA 1
ATOM 4122 C C . LYS B 1 233 ? 4.262 -25.031 -2.656 1 79 233 LYS B C 1
ATOM 4124 O O . LYS B 1 233 ? 4.348 -24.422 -1.59 1 79 233 LYS B O 1
ATOM 4129 N N . ARG B 1 234 ? 5.195 -25.25 -3.385 1 73.75 234 ARG B N 1
ATOM 4130 C CA . ARG B 1 234 ? 6.547 -24.797 -3.07 1 73.75 234 ARG B CA 1
ATOM 4131 C C . ARG B 1 234 ? 6.648 -23.281 -3.145 1 73.75 234 ARG B C 1
ATOM 4133 O O . ARG B 1 234 ? 5.867 -22.641 -3.844 1 73.75 234 ARG B O 1
ATOM 4140 N N . VAL B 1 235 ? 7.594 -22.781 -2.238 1 65.69 235 VAL B N 1
ATOM 4141 C CA . VAL B 1 235 ? 7.848 -21.344 -2.234 1 65.69 235 VAL B CA 1
ATOM 4142 C C . VAL B 1 235 ? 8.812 -21 -3.367 1 65.69 235 VAL B C 1
ATOM 4144 O O . VAL B 1 235 ? 9.641 -21.812 -3.768 1 65.69 235 VAL B O 1
ATOM 4147 N N . TYR B 1 236 ? 8.477 -19.75 -3.902 1 61.59 236 TYR B N 1
ATOM 4148 C CA . TYR B 1 236 ? 9.422 -19.172 -4.848 1 61.59 236 TYR B CA 1
ATOM 4149 C C . TYR B 1 236 ? 10.32 -18.141 -4.16 1 61.59 236 TYR B C 1
ATOM 4151 O O . TYR B 1 236 ? 9.875 -17.406 -3.273 1 61.59 236 TYR B O 1
ATOM 4159 N N . PHE B 1 237 ? 11.68 -18.438 -4.254 1 59.97 237 PHE B N 1
ATOM 4160 C CA . PHE B 1 237 ? 12.586 -17.438 -3.711 1 59.97 237 PHE B CA 1
ATOM 4161 C C . PHE B 1 237 ? 13.125 -16.531 -4.816 1 59.97 237 PHE B C 1
ATOM 4163 O O . PHE B 1 237 ? 13.312 -16.984 -5.949 1 59.97 237 PHE B O 1
ATOM 4170 N N . LEU B 1 238 ? 13.078 -15.297 -4.488 1 59.91 238 LEU B N 1
ATOM 4171 C CA . LEU B 1 238 ? 13.766 -14.367 -5.383 1 59.91 238 LEU B CA 1
ATOM 4172 C C . LEU B 1 238 ? 15.273 -14.531 -5.277 1 59.91 238 LEU B C 1
ATOM 4174 O O . LEU B 1 238 ? 15.836 -14.477 -4.176 1 59.91 238 LEU B O 1
ATOM 4178 N N . VAL B 1 239 ? 15.875 -15.211 -6.262 1 53.72 239 VAL B N 1
ATOM 4179 C CA . VAL B 1 239 ? 17.312 -15.438 -6.227 1 53.72 239 VAL B CA 1
ATOM 4180 C C . VAL B 1 239 ? 18.031 -14.328 -6.992 1 53.72 239 VAL B C 1
ATOM 4182 O O . VAL B 1 239 ? 17.547 -13.867 -8.023 1 53.72 239 VAL B O 1
ATOM 4185 N N . ASP B 1 240 ? 19 -13.648 -6.223 1 55.22 240 ASP B N 1
ATOM 4186 C CA . ASP B 1 240 ? 19.906 -12.75 -6.918 1 55.22 240 ASP B CA 1
ATOM 4187 C C . ASP B 1 240 ? 20.734 -13.508 -7.965 1 55.22 240 ASP B C 1
ATOM 4189 O O . ASP B 1 240 ? 21.391 -14.492 -7.648 1 55.22 240 ASP B O 1
ATOM 4193 N N . PRO B 1 241 ? 20.5 -13.188 -9.188 1 51.09 241 PRO B N 1
ATOM 4194 C CA . PRO B 1 241 ? 21.25 -13.922 -10.195 1 51.09 241 PRO B CA 1
ATOM 4195 C C . PRO B 1 241 ? 22.75 -13.922 -9.922 1 51.09 241 PRO B C 1
ATOM 4197 O O . PRO B 1 241 ? 23.484 -14.781 -10.43 1 51.09 241 PRO B O 1
ATOM 4200 N N . SER B 1 242 ? 23.281 -12.844 -9.242 1 51.84 242 SER B N 1
ATOM 4201 C CA . SER B 1 242 ? 24.734 -12.773 -9.062 1 51.84 242 SER B CA 1
ATOM 4202 C C . SER B 1 242 ? 25.188 -13.648 -7.902 1 51.84 242 SER B C 1
ATOM 4204 O O . SER B 1 242 ? 26.391 -13.875 -7.723 1 51.84 242 SER B O 1
ATOM 4206 N N . THR B 1 243 ? 24.422 -13.875 -6.926 1 49.56 243 THR B N 1
ATOM 4207 C CA . THR B 1 243 ? 24.891 -14.602 -5.754 1 49.56 243 THR B CA 1
ATOM 4208 C C . THR B 1 243 ? 24.844 -16.109 -5.992 1 49.56 243 THR B C 1
ATOM 4210 O O . THR B 1 243 ? 23.828 -16.641 -6.426 1 49.56 243 THR B O 1
ATOM 4213 N N . PRO B 1 244 ? 26.062 -16.703 -5.961 1 42.47 244 PRO B N 1
ATOM 4214 C CA . PRO B 1 244 ? 26.062 -18.156 -5.977 1 42.47 244 PRO B CA 1
ATOM 4215 C C . PRO B 1 244 ? 25.078 -18.75 -4.973 1 42.47 244 PRO B C 1
ATOM 4217 O O . PRO B 1 244 ? 24.766 -18.125 -3.955 1 42.47 244 PRO B O 1
ATOM 4220 N N . TYR B 1 245 ? 24.328 -19.625 -5.309 1 41.06 245 TYR B N 1
ATOM 4221 C CA . TYR B 1 245 ? 23.312 -20.281 -4.5 1 41.06 245 TYR B CA 1
ATOM 4222 C C . TYR B 1 245 ? 23.828 -20.594 -3.105 1 41.06 245 TYR B C 1
ATOM 4224 O O . TYR B 1 245 ? 24.938 -21.125 -2.957 1 41.06 245 TYR B O 1
ATOM 4232 N N . PRO B 1 246 ? 23.438 -20 -2.102 1 37.38 246 PRO B N 1
ATOM 4233 C CA . PRO B 1 246 ? 23.938 -20.562 -0.843 1 37.38 246 PRO B CA 1
ATOM 4234 C C . PRO B 1 246 ? 23.812 -22.078 -0.787 1 37.38 246 PRO B C 1
ATOM 4236 O O . PRO B 1 246 ? 22.844 -22.656 -1.306 1 37.38 246 PRO B O 1
ATOM 4239 N N . SER B 1 247 ? 24.891 -22.828 -0.862 1 32.91 247 SER B N 1
ATOM 4240 C CA . SER B 1 247 ? 24.844 -24.25 -0.508 1 32.91 247 SER B CA 1
ATOM 4241 C C . SER B 1 247 ? 23.938 -24.484 0.688 1 32.91 247 SER B C 1
ATOM 4243 O O . SER B 1 247 ? 24.234 -24.078 1.806 1 32.91 247 SER B O 1
ATOM 4245 N N . PHE B 1 248 ? 22.688 -24.266 0.476 1 33.66 248 PHE B N 1
ATOM 4246 C CA . PHE B 1 248 ? 21.969 -24.734 1.65 1 33.66 248 PHE B CA 1
ATOM 4247 C C . PHE B 1 248 ? 22.516 -26.062 2.145 1 33.66 248 PHE B C 1
ATOM 4249 O O . PHE B 1 248 ? 22.859 -26.938 1.344 1 33.66 248 PHE B O 1
ATOM 4256 N N . PRO B 1 249 ? 23.141 -26.078 3.289 1 31.8 249 PRO B N 1
ATOM 4257 C CA . PRO B 1 249 ? 23.656 -27.375 3.719 1 31.8 249 PRO B CA 1
ATOM 4258 C C . PRO B 1 249 ? 22.719 -28.531 3.369 1 31.8 249 PRO B C 1
ATOM 4260 O O . PRO B 1 249 ? 21.5 -28.391 3.484 1 31.8 249 PRO B O 1
ATOM 4263 N N . ASP B 1 250 ? 23.047 -29.234 2.342 1 29.02 250 ASP B N 1
ATOM 4264 C CA . ASP B 1 250 ? 22.469 -30.562 2.133 1 29.02 250 ASP B CA 1
ATOM 4265 C C . ASP B 1 250 ? 22.188 -31.25 3.463 1 29.02 250 ASP B C 1
ATOM 4267 O O . ASP B 1 250 ? 23.109 -31.672 4.156 1 29.02 250 ASP B O 1
ATOM 4271 N N . HIS B 1 251 ? 21.438 -30.672 4.301 1 30.33 251 HIS B N 1
ATOM 4272 C CA . HIS B 1 251 ? 21.203 -31.609 5.395 1 30.33 251 HIS B CA 1
ATOM 4273 C C . HIS B 1 251 ? 20.906 -33 4.871 1 30.33 251 HIS B C 1
ATOM 4275 O O . HIS B 1 251 ? 19.766 -33.344 4.555 1 30.33 251 HIS B O 1
ATOM 4281 N N . ARG B 1 252 ? 21.734 -33.5 3.934 1 29.66 252 ARG B N 1
ATOM 4282 C CA . ARG B 1 252 ? 21.766 -34.969 3.818 1 29.66 252 ARG B CA 1
ATOM 4283 C C . ARG B 1 252 ? 21.562 -35.625 5.176 1 29.66 252 ARG B C 1
ATOM 4285 O O . ARG B 1 252 ? 22.062 -35.125 6.191 1 29.66 252 ARG B O 1
ATOM 4292 N N . SER B 1 253 ? 20.422 -36.375 5.293 1 29 253 SER B N 1
ATOM 4293 C CA . SER B 1 253 ? 20.219 -37.344 6.379 1 29 253 SER B CA 1
ATOM 4294 C C . SER B 1 253 ? 21.547 -37.906 6.867 1 29 253 SER B C 1
ATOM 4296 O O . SER B 1 253 ? 22.344 -38.406 6.074 1 29 253 SER B O 1
ATOM 4298 N N . ASN B 1 254 ? 22.297 -37.219 7.691 1 29.59 254 ASN B N 1
ATOM 4299 C CA . ASN B 1 254 ? 23.141 -38.188 8.359 1 29.59 254 ASN B CA 1
ATOM 4300 C C . ASN B 1 254 ? 22.469 -39.562 8.398 1 29.59 254 ASN B C 1
ATOM 4302 O O . ASN B 1 254 ? 21.281 -39.656 8.664 1 29.59 254 ASN B O 1
ATOM 4306 N N . PRO B 1 255 ? 22.938 -40.5 7.652 1 29.34 255 PRO B N 1
ATOM 4307 C CA . PRO B 1 255 ? 22.344 -41.812 7.863 1 29.34 255 PRO B CA 1
ATOM 4308 C C . PRO B 1 255 ? 21.906 -42.062 9.312 1 29.34 255 PRO B C 1
ATOM 4310 O O . PRO B 1 255 ? 22.719 -41.906 10.227 1 29.34 255 PRO B O 1
ATOM 4313 N N . VAL B 1 256 ? 20.781 -41.531 9.719 1 30.75 256 VAL B N 1
ATOM 4314 C CA . VAL B 1 256 ? 20.391 -42.156 10.984 1 30.75 256 VAL B CA 1
ATOM 4315 C C . VAL B 1 256 ? 20.922 -43.562 11.047 1 30.75 256 VAL B C 1
ATOM 4317 O O . VAL B 1 256 ? 20.562 -44.406 10.211 1 30.75 256 VAL B O 1
ATOM 4320 N N . SER B 1 257 ? 22.188 -43.719 11.32 1 31.97 257 SER B N 1
ATOM 4321 C CA . SER B 1 257 ? 22.531 -45.031 11.844 1 31.97 257 SER B CA 1
ATOM 4322 C C . SER B 1 257 ? 21.406 -45.562 12.734 1 31.97 257 SER B C 1
ATOM 4324 O O . SER B 1 257 ? 20.953 -44.906 13.656 1 31.97 257 SER B O 1
ATOM 4326 N N . ASP B 1 258 ? 20.469 -46.344 12.164 1 32.97 258 ASP B N 1
ATOM 4327 C CA . ASP B 1 258 ? 19.328 -47.094 12.672 1 32.97 258 ASP B CA 1
ATOM 4328 C C . ASP B 1 258 ? 19.625 -47.656 14.055 1 32.97 258 ASP B C 1
ATOM 4330 O O . ASP B 1 258 ? 18.969 -48.625 14.484 1 32.97 258 ASP B O 1
ATOM 4334 N N . SER B 1 259 ? 20.906 -47.375 14.523 1 34.62 259 SER B N 1
ATOM 4335 C CA . SER B 1 259 ? 21.062 -48 15.828 1 34.62 259 SER B CA 1
ATOM 4336 C C . SER B 1 259 ? 20.375 -47.188 16.922 1 34.62 259 SER B C 1
ATOM 4338 O O . SER B 1 259 ? 20.688 -46 17.125 1 34.62 259 SER B O 1
ATOM 4340 N N . VAL B 1 260 ? 19.172 -47.375 17.062 1 36.12 260 VAL B N 1
ATOM 4341 C CA . VAL B 1 260 ? 18.438 -46.781 18.172 1 36.12 260 VAL B CA 1
ATOM 4342 C C . VAL B 1 260 ? 19.047 -47.188 19.5 1 36.12 260 VAL B C 1
ATOM 4344 O O . VAL B 1 260 ? 19.203 -48.406 19.75 1 36.12 260 VAL B O 1
ATOM 4347 N N . VAL B 1 261 ? 19.891 -46.375 20 1 40.78 261 VAL B N 1
ATOM 4348 C CA . VAL B 1 261 ? 20.359 -46.719 21.344 1 40.78 261 VAL B CA 1
ATOM 4349 C C . VAL B 1 261 ? 19.188 -46.625 22.328 1 40.78 261 VAL B C 1
ATOM 4351 O O . VAL B 1 261 ? 18.484 -45.625 22.359 1 40.78 261 VAL B O 1
ATOM 4354 N N . THR B 1 262 ? 18.688 -47.75 22.922 1 37.16 262 THR B N 1
ATOM 4355 C CA . THR B 1 262 ? 17.609 -47.812 23.922 1 37.16 262 THR B CA 1
ATOM 4356 C C . THR B 1 262 ? 17.906 -46.875 25.094 1 37.16 262 THR B C 1
ATOM 4358 O O . THR B 1 262 ? 19.016 -46.406 25.234 1 37.16 262 THR B O 1
ATOM 4361 N N . ARG B 1 263 ? 16.922 -46.562 25.797 1 45.34 263 ARG B N 1
ATOM 4362 C CA . ARG B 1 263 ? 17.109 -45.75 26.984 1 45.34 263 ARG B CA 1
ATOM 4363 C C . ARG B 1 263 ? 18.312 -46.219 27.797 1 45.34 263 ARG B C 1
ATOM 4365 O O . ARG B 1 263 ? 18.938 -45.438 28.516 1 45.34 263 ARG B O 1
ATOM 4372 N N . SER B 1 264 ? 18.625 -47.562 27.734 1 44.78 264 SER B N 1
ATOM 4373 C CA . SER B 1 264 ? 19.672 -48.188 28.531 1 44.78 264 SER B CA 1
ATOM 4374 C C . SER B 1 264 ? 21 -48.188 27.781 1 44.78 264 SER B C 1
ATOM 4376 O O . SER B 1 264 ? 21.969 -48.781 28.234 1 44.78 264 SER B O 1
ATOM 4378 N N . GLY B 1 265 ? 21.406 -47.375 26.719 1 46.84 265 GLY B N 1
ATOM 4379 C CA . GLY B 1 265 ? 22.688 -47.156 26.078 1 46.84 265 GLY B CA 1
ATOM 4380 C C . GLY B 1 265 ? 22.969 -48.156 24.953 1 46.84 265 GLY B C 1
ATOM 4381 O O . GLY B 1 265 ? 24.094 -48.219 24.453 1 46.84 265 GLY B O 1
ATOM 4382 N N . ARG B 1 266 ? 22.031 -49.125 24.719 1 42.09 266 ARG B N 1
ATOM 4383 C CA . ARG B 1 266 ? 22.344 -50.188 23.766 1 42.09 266 ARG B CA 1
ATOM 4384 C C . ARG B 1 266 ? 21.953 -49.781 22.359 1 42.09 266 ARG B C 1
ATOM 4386 O O . ARG B 1 266 ? 20.906 -49.188 22.141 1 42.09 266 ARG B O 1
ATOM 4393 N N . ARG B 1 267 ? 22.812 -49.812 21.328 1 45.22 267 ARG B N 1
ATOM 4394 C CA . ARG B 1 267 ? 22.688 -49.469 19.922 1 45.22 267 ARG B CA 1
ATOM 4395 C C . ARG B 1 267 ? 21.828 -50.531 19.188 1 45.22 267 ARG B C 1
ATOM 4397 O O . ARG B 1 267 ? 22.156 -51.719 19.188 1 45.22 267 ARG B O 1
ATOM 4404 N N . VAL B 1 268 ? 20.406 -50.406 19.172 1 37.16 268 VAL B N 1
ATOM 4405 C CA . VAL B 1 268 ? 19.641 -51.438 18.516 1 37.16 268 VAL B CA 1
ATOM 4406 C C . VAL B 1 268 ? 19.469 -51.125 17.031 1 37.16 268 VAL B C 1
ATOM 4408 O O . VAL B 1 268 ? 19.156 -49.969 16.672 1 37.16 268 VAL B O 1
ATOM 4411 N N . ARG B 1 269 ? 20.141 -51.812 16.094 1 39.75 269 ARG B N 1
ATOM 4412 C CA . ARG B 1 269 ? 20 -51.812 14.641 1 39.75 269 ARG B CA 1
ATOM 4413 C C . ARG B 1 269 ? 18.609 -52.281 14.219 1 39.75 269 ARG B C 1
ATOM 4415 O O . ARG B 1 269 ? 18.203 -53.406 14.539 1 39.75 269 ARG B O 1
ATOM 4422 N N . LEU B 1 270 ? 17.641 -51.406 13.922 1 35.78 270 LEU B N 1
ATOM 4423 C CA . LEU B 1 270 ? 16.328 -51.906 13.484 1 35.78 270 LEU B CA 1
ATOM 4424 C C . LEU B 1 270 ? 16.438 -52.656 12.164 1 35.78 270 LEU B C 1
ATOM 4426 O O . LEU B 1 270 ? 16.906 -52.094 11.172 1 35.78 270 LEU B O 1
ATOM 4430 N N . THR B 1 271 ? 16.609 -53.938 12.18 1 32.78 271 THR B N 1
ATOM 4431 C CA . THR B 1 271 ? 16.641 -54.875 11.055 1 32.78 271 THR B CA 1
ATOM 4432 C C . THR B 1 271 ? 15.375 -54.719 10.203 1 32.78 271 THR B C 1
ATOM 4434 O O . THR B 1 271 ? 14.258 -54.719 10.734 1 32.78 271 THR B O 1
ATOM 4437 N N . THR B 1 272 ? 15.438 -54.156 9.039 1 35.12 272 THR B N 1
ATOM 4438 C CA . THR B 1 272 ? 14.398 -54.156 8.008 1 35.12 272 THR B CA 1
ATOM 4439 C C . THR B 1 272 ? 13.859 -55.562 7.789 1 35.12 272 THR B C 1
ATOM 4441 O O . THR B 1 272 ? 14.625 -56.531 7.617 1 35.12 272 THR B O 1
ATOM 4444 N N . PRO B 1 273 ? 12.492 -55.844 8.156 1 32.69 273 PRO B N 1
ATOM 4445 C CA . PRO B 1 273 ? 12 -57.219 7.938 1 32.69 273 PRO B CA 1
ATOM 4446 C C . PRO B 1 273 ? 12.234 -57.719 6.508 1 32.69 273 PRO B C 1
ATOM 4448 O O . PRO B 1 273 ? 12.352 -56.906 5.586 1 32.69 273 PRO B O 1
ATOM 4451 N N . PHE B 1 274 ? 12.484 -59.031 6.293 1 32.56 274 PHE B N 1
ATOM 4452 C CA . PHE B 1 274 ? 12.75 -59.938 5.18 1 32.56 274 PHE B CA 1
ATOM 4453 C C . PHE B 1 274 ? 11.656 -59.844 4.129 1 32.56 274 PHE B C 1
ATOM 4455 O O . PHE B 1 274 ? 10.477 -60.031 4.434 1 32.56 274 PHE B O 1
ATOM 4462 N N . GLN B 1 275 ? 11.773 -58.938 3.162 1 28.95 275 GLN B N 1
ATOM 4463 C CA . GLN B 1 275 ? 10.992 -59.125 1.942 1 28.95 275 GLN B CA 1
ATOM 4464 C C . GLN B 1 275 ? 11.023 -60.594 1.503 1 28.95 275 GLN B C 1
ATOM 4466 O O . GLN B 1 275 ? 12.094 -61.156 1.261 1 28.95 275 GLN B O 1
ATOM 4471 N N . SER B 1 276 ? 10.039 -61.469 2.012 1 26.05 276 SER B N 1
ATOM 4472 C CA . SER B 1 276 ? 9.789 -62.781 1.449 1 26.05 276 SER B CA 1
ATOM 4473 C C . SER B 1 276 ? 9.719 -62.719 -0.073 1 26.05 276 SER B C 1
ATOM 4475 O O . SER B 1 276 ? 9.219 -61.75 -0.645 1 26.05 276 SER B O 1
ATOM 4477 N N . SER B 1 277 ? 10.594 -63.438 -0.747 1 27.2 277 SER B N 1
ATOM 4478 C CA . SER B 1 277 ? 10.734 -63.906 -2.121 1 27.2 277 SER B CA 1
ATOM 4479 C C . SER B 1 277 ? 9.422 -64.5 -2.645 1 27.2 277 SER B C 1
ATOM 4481 O O . SER B 1 277 ? 9.188 -65.688 -2.553 1 27.2 277 SER B O 1
ATOM 4483 N N . SER B 1 278 ? 8.164 -63.781 -2.637 1 22.83 278 SER B N 1
ATOM 4484 C CA . SER B 1 278 ? 7.324 -64.438 -3.611 1 22.83 278 SER B CA 1
ATOM 4485 C C . SER B 1 278 ? 7.824 -64.25 -5.031 1 22.83 278 SER B C 1
ATOM 4487 O O . SER B 1 278 ? 8.328 -63.156 -5.352 1 22.83 278 SER B O 1
#

pLDDT: mean 71.02, std 19.08, range [22.73, 93.0]

Sequence (556 aa):
MYRFFRWPEAFPMSDQLADTVARILYDGWIARFGVPEIITTDRGTNFESNLFQALTKFLGSCKIRTTAFHPAANGIVERMHRQLKASIKCHASMHWSEVLSTVVLGMCACPKDDVVVSPAELVYGQYLCLPGEFFRDSAPPRRMLTEADLLQNLRIFARKLRPVSTSHYSSDDHSFVHLNLQSASHVFIRRGTIRRPSEQPYQGPYKVLRRKEKFFCIEINGKETTVSIDRLKRVYFLVDPSTPYPSFPDHRSNPVSDSVVTRSGRRVRLTTPFQSSSMYRFFRWPEAFPMSDQLADTVARILYDGWIARFGVPEIITTDRGTNFESNLFQALTKFLGSCKIRTTAFHPAANGIVERMHRQLKASIKCHASMHWSEVLSTVVLGMCACPKDDVVVSPAELVYGQYLCLPGEFFRDSAPPRRMLTEADLLQNLRIFARKLRPVSTSHYSSDDHSFVHLNLQSASHVFIRRGTIRRPSEQPYQGPYKVLRRKEKFFCIEINGKETTVSIDRLKRVYFLVDPSTPYPSFPDHRSNPVSDSVVTRSGRRVRLTTPFQSSS

InterPro domains:
  IPR001584 Integrase, catalytic core [PS50994] (1-88)
  IPR012337 Ribonuclease H-like superfamily [SSF53098] (4-132)
  IPR036397 Ribonuclease H superfamily [G3DSA:3.30.420.10] (1-162)

Organism: Araneus ventricosus (NCBI:txid182803)

Nearest PDB structures (foldseek):
  8cta-assembly4_M  TM=8.559E-01  e=1.930E-04  Human immunodeficiency virus 1
  6vlm-assembly1_B  TM=8.429E-01  e=2.580E-04  Human immunodeficiency virus 1
  1qs4-assembly1_B  TM=8.024E-01  e=5.482E-04  Human immunodeficiency virus 1
  3s3n-assembly1_B-2  TM=7.485E-01  e=2.734E-04  Human spumaretrovirus
  1cz9-assembly1_A-2  TM=7.884E-01  e=2.205E-03  Avian sarcoma virus

Solvent-accessible surface area (backbone atoms only — not comparable to full-atom values): 31181 Å² total; per-residue (Å²): 102,47,70,92,44,64,36,76,73,86,75,85,66,97,57,74,44,45,66,54,50,49,48,48,47,41,56,65,38,34,32,70,66,23,45,54,67,64,46,77,37,68,91,50,66,38,66,67,32,68,63,39,49,50,47,33,43,47,35,29,29,45,78,42,64,72,44,91,82,43,55,67,69,47,44,56,51,50,47,49,50,51,35,51,50,32,49,51,59,59,55,75,50,94,53,57,69,74,44,47,41,58,51,46,26,51,57,31,40,20,27,38,84,88,34,92,54,19,21,33,33,65,43,52,71,41,63,33,24,38,41,13,44,42,68,46,82,66,72,69,73,69,85,55,87,81,51,52,68,64,57,53,50,51,48,48,49,35,38,64,57,31,33,50,60,60,86,71,64,70,89,76,63,76,26,25,40,28,46,56,65,92,70,30,60,33,29,24,36,50,50,74,79,82,56,56,68,50,33,17,19,26,38,24,67,28,45,53,75,46,81,54,94,61,35,32,33,27,44,54,95,89,35,84,42,81,40,52,52,91,41,49,40,51,36,44,30,51,41,56,87,82,55,76,72,75,74,62,76,71,76,59,74,62,71,72,66,47,39,48,52,45,100,84,73,48,69,40,66,68,74,77,81,79,81,77,86,122,104,46,70,93,43,63,36,77,74,85,76,85,66,98,58,76,44,45,67,54,50,50,47,47,47,41,57,66,38,34,32,70,64,22,47,54,68,65,45,76,37,67,91,50,65,40,66,67,31,68,64,39,49,50,48,34,42,47,36,29,29,43,79,40,66,70,46,91,83,43,55,66,67,47,44,56,53,51,47,49,49,49,36,50,49,32,47,50,57,58,57,73,49,94,53,56,71,74,44,45,41,58,52,46,27,50,56,32,40,20,28,38,84,90,34,93,54,18,20,32,33,65,42,49,71,40,63,33,24,37,41,14,44,43,69,46,83,64,73,69,72,69,83,55,88,82,51,52,68,64,58,52,49,49,49,47,49,36,39,63,57,32,33,50,60,61,86,73,65,69,88,74,65,74,26,25,39,27,47,56,64,93,72,32,62,32,27,24,35,52,51,75,78,81,56,56,68,51,33,18,20,26,37,24,68,30,44,52,74,45,81,56,95,63,35,33,31,27,44,54,95,88,36,81,42,80,40,53,51,91,43,49,40,53,38,45,32,53,42,54,88,83,54,74,72,73,76,62,74,72,75,59,72,64,72,72,67,53,42,48,52,46,98,85,74,46,68,42,67,72,74,77,78,80,80,76,84,122

Foldseek 3Di:
DPQVLLQDDDADFPDLALVRVLVCCCVVPCVVPNQDQEDEDEPDVSCVDPSNVVSCVVRNHHYHYDDPVCVVSVVSVVLVVQLQVLLLVLLVDPCSRLLNVVSSVLQQQADAPVGNDGSCCVVVVFHDWDALLLFDPDDQPDPDPPDDPSVSSVSSSSPSLHADEPPPPPLDRHQKHWDDPVPAQWKWFWDDDPDDSNGTITTDGWGWDDDDDFWTWTADPNDTDIGGPVGIGTGIYRDRSPDDDPPPPPPPPPPPQCQPLPVVRGGRRPDDDDPPPD/DPQVLLQDDDADFPDLALVRVLVCCCVVPCVVPNQDQEDEDEPDVSCVDPSNVVSCVVRNHHYDYDDPVCVVSVVSVVLVVQLQVLLLVLLVDPCSNLLNVVSSVLQQQADAPVGNDGSCCVVVVFHDWAQLLLFDPDDQPDPDPPDDPSVSSSSSSSPLLHADEPPPPPLDRHQWHWDDPVPAQWKWFWDDDPDDSNGTITTDTWGWDADDDFWTWTADPNDTDIGGPVGIGTGIYRDRSPDDDPPPPPPPPPPPQCQPLPVVRGGRNPPDDDPPDD